Protein AF-A0A932VCQ4-F1 (afdb_monomer_lite)

pLDDT: mean 71.23, std 17.35, range [29.14, 96.94]

Secondary structure (DSSP, 8-state):
-HHHHHTTS----HHHHHHHHHHHHHHHTT-TT--TTSS--SS----EEEE-S-B-SB---HHHHHHHHHHHHHHHHHHH-S-TTTS-HHHHHHHHHHHHHHHHHHHHHHHHHHTTS-HHHHHHHHHHHHHHHHT-HHHHHHHHHHHHHHHTSHHHHHHHS-S-HHHHHHHHHHHHHSGGGGS-TTS-SSHHHHHHHHHHHHSPPHHHHHH-TTTSPBPEEE-TTS-EEE---B--EEEEEEE--HHHHTTTTSSSSS--SS-TT-GGGS-HHHHHGGGSTT-EEEEEEETTEEEEEEEEEEEE-GGG-EEEEEEEE-GGGGPBPSSSS--BHHHHHHHHHHHHS-GGG--EEEE----TTSHHHHHHHHHSTT-----EEEEGGG-EESSHHHHHHHHHS---HHHHHHHTTSS-TTTSTT--EEEEEPPPGGG--

Foldseek 3Di:
DVVVVVPVPFPDDPVLVVVVVVLVVVVVVVCVDLPQPPFAWPDDPKDKDWLPFWDAQWWFPLVVLVVVVVVLLVVLVVLLPPPLVPDDPVVLVVLLLVLLVVVQVVVVVLVVVLPPDDPVVSVVVVVVSLVVVLVDSSLLNSLSSLLSVVCPDPVNVVLSNDRGLRSVLVVLVCCLVPLLVSDDPVSDDPSSVSSSNSNSVSGQHSVNSVVPCVRIPWHWDQDPVRDTDTDHIGDGWMKIKDWDQLVVLLCQCSPPDQDLPADPVDSLLGQSLVSNQSNHHNKIKIFIDIPNHTQFIKIWAWKQAPPRQIEIEIDTGGLQQLDARPDPPPGTNVLVVLLSVLVSGDPSHNFYKYDDAPFPSCCNVVVSVCPGPLDDQAPFSDALQRMGGPDPVRLVSSVPPDQRPSSVVCVCHDDPGNNHHGRDTMGTRHGPPVSND

Sequence (437 aa):
MALRSYFRKSRLHRAGYLKILEQLSAVASQADGLGAALWALPSPVEFKIQNTSPSHGRGVLLDVWRVYRTEWLESLRARCKLEVEQRAFKDCEAHLSRVVAELNRKIRDFETGLERLNKKKRLELAGRFYAQLKQDAEITRAASFLLYRYLITEKSTYLFEADNADLIIEFFSHLAQHASEIIPAQLEGECPKFLAWRIKSLIPSTQQLLSDSVMLPRLYRRTSNGKSVLVGSTPSSDFETVSVRPLHGVWTGIVHQDCLAGEHRNLDNTSPRRWAIGGLAGALTLFLSRDGAYQGVIRLIPMQGPDDQRVVSIDACAPVLGTQVNVEKPKSLFEAWLVALVSNIPETLRRIVMSESTDGDLAQVKQVIWESPCYREGLDLGRSDQFRFSDPKTEQYLRTLPLTQAARFHSDSFVTDMTLHDSGKIRLLELPPHCVW

Structure (mmCIF, N/CA/C/O backbone):
data_AF-A0A932VCQ4-F1
#
_entry.id   AF-A0A932VCQ4-F1
#
loop_
_atom_site.group_PDB
_atom_site.id
_atom_site.type_symbol
_atom_site.label_atom_id
_atom_site.label_alt_id
_atom_site.label_comp_id
_atom_site.label_asym_id
_atom_site.label_entity_id
_atom_site.label_seq_id
_atom_site.pdbx_PDB_ins_code
_atom_site.Cartn_x
_atom_site.Cartn_y
_atom_site.Cartn_z
_atom_site.occupancy
_atom_site.B_iso_or_equiv
_atom_site.auth_seq_id
_atom_site.auth_comp_id
_atom_site.auth_asym_id
_atom_site.auth_atom_id
_atom_site.pdbx_PDB_model_num
ATOM 1 N N . MET A 1 1 ? -13.969 33.195 17.335 1.00 31.73 1 MET A N 1
ATOM 2 C CA . MET A 1 1 ? -14.424 33.424 15.940 1.00 31.73 1 MET A CA 1
ATOM 3 C C . MET A 1 1 ? -14.407 32.142 15.094 1.00 31.73 1 MET A C 1
ATOM 5 O O . MET A 1 1 ? -15.389 31.911 14.404 1.00 31.73 1 MET A O 1
ATOM 9 N N . ALA A 1 2 ? -13.395 31.267 15.220 1.00 29.14 2 ALA A N 1
ATOM 10 C CA . ALA A 1 2 ? -13.313 29.969 14.520 1.00 29.14 2 ALA A CA 1
ATOM 11 C C . ALA A 1 2 ? -14.504 29.009 14.765 1.00 29.14 2 ALA A C 1
ATOM 13 O O . ALA A 1 2 ? -14.942 28.317 13.856 1.00 29.14 2 ALA A O 1
ATOM 14 N N . LEU A 1 3 ? -15.108 29.045 15.957 1.00 31.38 3 LEU A N 1
ATOM 15 C CA . LEU A 1 3 ? -16.295 28.248 16.291 1.00 31.38 3 LEU A CA 1
ATOM 16 C C . LEU A 1 3 ? -17.525 28.587 15.418 1.00 31.38 3 LEU A C 1
ATOM 18 O O . LEU A 1 3 ? -18.280 27.696 15.054 1.00 31.38 3 LEU A O 1
ATOM 22 N N . ARG A 1 4 ? -17.709 29.850 14.992 1.00 31.05 4 ARG A N 1
ATOM 23 C CA . ARG A 1 4 ? -18.912 30.275 14.242 1.00 31.05 4 ARG A CA 1
ATOM 24 C C . ARG A 1 4 ? -19.019 29.692 12.827 1.00 31.05 4 ARG A C 1
ATOM 26 O O . ARG A 1 4 ? -20.142 29.510 12.364 1.00 31.05 4 ARG A O 1
ATOM 33 N N . SER A 1 5 ? -17.908 29.397 12.142 1.00 33.56 5 SER A N 1
ATOM 34 C CA . SER A 1 5 ? -17.964 28.792 10.798 1.00 33.56 5 SER A CA 1
ATOM 35 C C . SER A 1 5 ? -18.239 27.285 10.846 1.00 33.56 5 SER A C 1
ATOM 37 O O . SER A 1 5 ? -18.883 26.759 9.940 1.00 33.56 5 SER A O 1
ATOM 39 N N . TYR A 1 6 ? -17.853 26.618 11.939 1.00 34.12 6 TYR A N 1
ATOM 40 C CA . TYR A 1 6 ? -18.114 25.197 12.185 1.00 34.12 6 TYR A CA 1
ATOM 41 C C . TYR A 1 6 ? -19.624 24.899 12.344 1.00 34.12 6 TYR A C 1
ATOM 43 O O . TYR A 1 6 ? -20.118 23.865 11.900 1.00 34.12 6 TYR A O 1
ATOM 51 N N . PHE A 1 7 ? -20.396 25.851 12.886 1.00 41.66 7 PHE A N 1
ATOM 52 C CA . PHE A 1 7 ? -21.816 25.679 13.238 1.00 41.66 7 PHE A CA 1
ATOM 53 C C . PHE A 1 7 ? -22.828 25.775 12.091 1.00 41.66 7 PHE A C 1
ATOM 55 O O . PHE A 1 7 ? -23.985 25.416 12.283 1.00 41.66 7 PHE A O 1
ATOM 62 N N . ARG A 1 8 ? -22.448 26.226 10.889 1.00 40.09 8 ARG A N 1
ATOM 63 C CA . ARG A 1 8 ? -23.397 26.257 9.755 1.00 40.09 8 ARG A CA 1
ATOM 64 C C . ARG A 1 8 ? -23.719 24.866 9.191 1.00 40.09 8 ARG A C 1
ATOM 66 O O . ARG A 1 8 ? -24.660 24.749 8.415 1.00 40.09 8 ARG A O 1
ATOM 73 N N . LYS A 1 9 ? -22.946 23.834 9.554 1.00 36.78 9 LYS A N 1
ATOM 74 C CA . LYS A 1 9 ? -23.088 22.467 9.023 1.00 36.78 9 LYS A CA 1
ATOM 75 C C . LYS A 1 9 ? -23.611 21.438 10.036 1.00 36.78 9 LYS A C 1
ATOM 77 O O . LYS A 1 9 ? -24.055 20.377 9.605 1.00 36.78 9 LYS A O 1
ATOM 82 N N . SER A 1 10 ? -23.602 21.716 11.344 1.00 40.94 10 SER A N 1
ATOM 83 C CA . SER A 1 10 ? -24.106 20.771 12.351 1.00 40.94 10 SER A CA 1
ATOM 84 C C . SER A 1 10 ? -25.619 20.928 12.557 1.00 40.94 10 SER A C 1
ATOM 86 O O . SER A 1 10 ? -26.135 22.030 12.712 1.00 40.94 10 SER A O 1
ATOM 88 N N . ARG A 1 11 ? -26.361 19.811 12.567 1.00 46.09 11 ARG A N 1
ATOM 89 C CA . ARG A 1 11 ? -27.817 19.778 12.830 1.00 46.09 11 ARG A CA 1
ATOM 90 C C . ARG A 1 11 ? -28.164 19.863 14.326 1.00 46.09 11 ARG A C 1
ATOM 92 O O . ARG A 1 11 ? -29.255 19.458 14.717 1.00 46.09 11 ARG A O 1
ATOM 99 N N . LEU A 1 12 ? -27.257 20.348 15.180 1.00 47.59 12 LEU A N 1
ATOM 100 C CA . LEU A 1 12 ? -27.577 20.518 16.597 1.00 47.59 12 LEU A CA 1
ATOM 101 C C . LEU A 1 12 ? -28.542 21.690 16.770 1.00 47.59 12 LEU A C 1
ATOM 103 O O . LEU A 1 12 ? -28.234 22.828 16.414 1.00 47.59 12 LEU A O 1
ATOM 107 N N . HIS A 1 13 ? -29.703 21.421 17.364 1.00 56.12 13 HIS A N 1
ATOM 108 C CA . HIS A 1 13 ? -30.622 22.477 17.758 1.00 56.12 13 HIS A CA 1
ATOM 109 C C . HIS A 1 13 ? -29.989 23.309 18.884 1.00 56.12 13 HIS A C 1
ATOM 111 O O . HIS A 1 13 ? -29.479 22.762 19.865 1.00 56.12 13 HIS A O 1
ATOM 117 N N . ARG A 1 14 ? -30.053 24.642 18.766 1.00 54.25 14 ARG A N 1
ATOM 118 C CA . ARG A 1 14 ? -29.484 25.617 19.719 1.00 54.25 14 ARG A CA 1
ATOM 119 C C . ARG A 1 14 ? -29.802 25.292 21.186 1.00 54.25 14 ARG A C 1
ATOM 121 O O . ARG A 1 14 ? -28.954 25.501 22.044 1.00 54.25 14 ARG A O 1
ATOM 128 N N . ALA A 1 15 ? -30.998 24.769 21.459 1.00 56.00 15 ALA A N 1
ATOM 129 C CA . ALA A 1 15 ? -31.446 24.411 22.806 1.00 56.00 15 ALA A CA 1
ATOM 130 C C . ALA A 1 15 ? -30.577 23.328 23.467 1.00 56.00 15 ALA A C 1
ATOM 132 O O . ALA A 1 15 ? -30.164 23.482 24.611 1.00 56.00 15 ALA A O 1
ATOM 133 N N . GLY A 1 16 ? -30.237 22.265 22.740 1.00 58.34 16 GLY A N 1
ATOM 134 C CA . GLY A 1 16 ? -29.431 21.197 23.319 1.00 58.34 16 GLY A CA 1
ATOM 135 C C . GLY A 1 16 ? -27.958 21.579 23.481 1.00 58.34 16 GLY A C 1
ATOM 136 O O . GLY A 1 16 ? -27.319 21.151 24.433 1.00 58.34 16 GLY A O 1
ATOM 137 N N . TYR A 1 17 ? -27.440 22.478 22.638 1.00 58.69 17 TYR A N 1
ATOM 138 C CA . TYR A 1 17 ? -26.121 23.081 22.861 1.00 58.69 17 TYR A CA 1
ATOM 139 C C . TYR A 1 17 ? -26.076 23.915 24.149 1.00 58.69 17 TYR A C 1
ATOM 141 O O . TYR A 1 17 ? -25.137 23.790 24.930 1.00 58.69 17 TYR A O 1
ATOM 149 N N . LEU A 1 18 ? -27.101 24.739 24.392 1.00 60.84 18 LEU A N 1
ATOM 150 C CA . LEU A 1 18 ? -27.196 25.532 25.621 1.00 60.84 18 LEU A CA 1
ATOM 151 C C . LEU A 1 18 ? -27.271 24.645 26.867 1.00 60.84 18 LEU A C 1
ATOM 153 O O . LEU A 1 18 ? -26.624 24.963 27.856 1.00 60.84 18 LEU A O 1
ATOM 157 N N . LYS A 1 19 ? -27.963 23.504 26.788 1.00 62.19 19 LYS A N 1
ATOM 158 C CA . LYS A 1 19 ? -28.024 22.521 27.877 1.00 62.19 19 LYS A CA 1
ATOM 159 C C . LYS A 1 19 ? -26.662 21.883 28.179 1.00 62.19 19 LYS A C 1
ATOM 161 O O . LYS A 1 19 ? -26.305 21.741 29.343 1.00 62.19 19 LYS A O 1
ATOM 166 N N . ILE A 1 20 ? -25.871 21.553 27.153 1.00 56.38 20 ILE A N 1
ATOM 167 C CA . ILE A 1 20 ? -24.497 21.053 27.351 1.00 56.38 20 ILE A CA 1
ATOM 168 C C . ILE A 1 20 ? -23.613 22.148 27.962 1.00 56.38 20 ILE A C 1
ATOM 170 O O . ILE A 1 20 ? -22.842 21.875 28.877 1.00 56.38 20 ILE A O 1
ATOM 174 N N . LEU A 1 21 ? -23.729 23.397 27.494 1.00 57.94 21 LEU A N 1
ATOM 175 C CA . LEU A 1 21 ? -22.987 24.519 28.076 1.00 57.94 21 LEU A CA 1
ATOM 176 C C . LEU A 1 21 ? -23.367 24.787 29.533 1.00 57.94 21 LEU A C 1
ATOM 178 O O . LEU A 1 21 ? -22.489 25.086 30.332 1.00 57.94 21 LEU A O 1
ATOM 182 N N . GLU A 1 22 ? -24.646 24.685 29.880 1.00 63.66 22 GLU A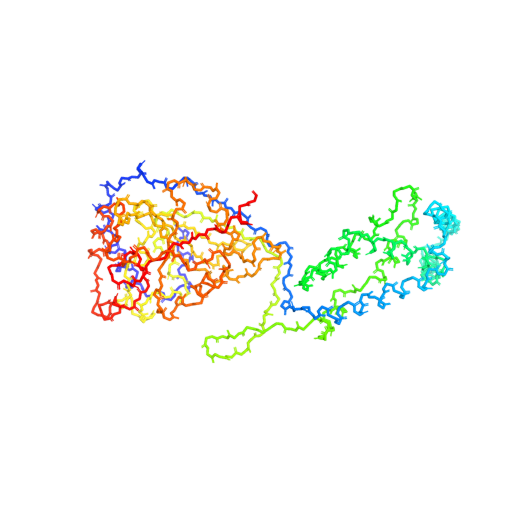 N 1
ATOM 183 C CA . GLU A 1 22 ? -25.134 24.828 31.252 1.00 63.66 22 GLU A CA 1
ATOM 184 C C . GLU A 1 22 ? -24.557 23.732 32.153 1.00 63.66 22 GLU A C 1
ATOM 186 O O . GLU A 1 22 ? -23.990 24.038 33.203 1.00 63.66 22 GLU A O 1
ATOM 191 N N . GLN A 1 23 ? -24.600 22.476 31.692 1.00 60.50 23 GLN A N 1
ATOM 192 C CA . GLN A 1 23 ? -23.957 21.356 32.374 1.00 60.50 23 GLN A CA 1
ATOM 193 C C . GLN A 1 23 ? -22.470 21.653 32.582 1.00 60.50 23 GLN A C 1
ATOM 195 O O . GLN A 1 23 ? -22.026 21.680 33.722 1.00 60.50 23 GLN A O 1
ATOM 200 N N . LEU A 1 24 ? -21.724 21.984 31.522 1.00 53.97 24 LEU A N 1
ATOM 201 C CA . LEU A 1 24 ? -20.287 22.282 31.576 1.00 53.97 24 LEU A CA 1
ATOM 202 C C . LEU A 1 24 ? -19.928 23.517 32.405 1.00 53.97 24 LEU A C 1
ATOM 204 O O . LEU A 1 24 ? -18.862 23.541 33.009 1.00 53.97 24 LEU A O 1
ATOM 208 N N . SER A 1 25 ? -20.782 24.536 32.457 1.00 54.09 25 SER A N 1
ATOM 209 C CA . SER A 1 25 ? -20.557 25.713 33.297 1.00 54.09 25 SER A CA 1
ATOM 210 C C . SER A 1 25 ? -20.655 25.356 34.778 1.00 54.09 25 SER A C 1
ATOM 212 O O . SER A 1 25 ? -19.856 25.855 35.567 1.00 54.09 25 SER A O 1
ATOM 214 N N . ALA A 1 26 ? -21.576 24.461 35.149 1.00 57.59 26 ALA A N 1
ATOM 215 C CA . ALA A 1 26 ? -21.621 23.892 36.494 1.00 57.59 26 ALA A CA 1
ATOM 216 C C . ALA A 1 26 ? -20.385 23.012 36.785 1.00 57.59 26 ALA A C 1
ATOM 218 O O . ALA A 1 26 ? -19.900 22.983 37.917 1.00 57.59 26 ALA A O 1
ATOM 219 N N . VAL A 1 27 ? -19.826 22.351 35.759 1.00 49.47 27 VAL A N 1
ATOM 220 C CA . VAL A 1 27 ? -18.575 21.568 35.857 1.00 49.47 27 VAL A CA 1
ATOM 221 C C . VAL A 1 27 ? -17.346 22.453 36.045 1.00 49.47 27 VAL A C 1
ATOM 223 O O . VAL A 1 27 ? -16.514 22.165 36.900 1.00 49.47 27 VAL A O 1
ATOM 226 N N . ALA A 1 28 ? -17.213 23.531 35.268 1.00 46.69 28 ALA A N 1
ATOM 227 C CA . ALA A 1 28 ? -16.050 24.415 35.308 1.00 46.69 28 ALA A CA 1
ATOM 228 C C . ALA A 1 28 ? -15.851 25.023 36.704 1.00 46.69 28 ALA A C 1
ATOM 230 O O . ALA A 1 28 ? -14.724 25.098 37.177 1.00 46.69 28 ALA A O 1
ATOM 231 N N . SER A 1 29 ? -16.942 25.343 37.408 1.00 51.47 29 SER A N 1
ATOM 232 C CA . SER A 1 29 ? -16.896 25.808 38.802 1.00 51.47 29 SER A CA 1
ATOM 233 C C . SER A 1 29 ? -16.475 24.747 39.831 1.00 51.47 29 SER A C 1
ATOM 235 O O . SER A 1 29 ? -16.164 25.099 40.963 1.00 51.47 29 SER A O 1
ATOM 237 N N . GLN A 1 30 ? -16.478 23.458 39.473 1.00 48.38 30 GLN A N 1
ATOM 238 C CA . GLN A 1 30 ? -16.078 22.339 40.345 1.00 48.38 30 GLN A CA 1
ATOM 239 C C . GLN A 1 30 ? -14.691 21.769 39.993 1.00 48.38 30 GLN A C 1
ATOM 241 O O . GLN A 1 30 ? -14.116 21.012 40.775 1.00 48.38 30 GLN A O 1
ATOM 246 N N . ALA A 1 31 ? -14.159 22.120 38.819 1.00 45.00 31 ALA A N 1
ATOM 247 C CA . ALA A 1 31 ? -12.921 21.586 38.256 1.00 45.00 31 ALA A CA 1
ATOM 248 C C . ALA A 1 31 ? -11.645 22.322 38.713 1.00 45.00 31 ALA A C 1
ATOM 250 O O . ALA A 1 31 ? -10.543 21.817 38.471 1.00 45.00 31 ALA A O 1
ATOM 251 N N . ASP A 1 32 ? -11.774 23.471 39.390 1.00 41.91 32 ASP A N 1
ATOM 252 C CA . ASP A 1 32 ? -10.664 24.192 40.027 1.00 41.91 32 ASP A CA 1
ATOM 253 C C . ASP A 1 32 ? -10.059 23.323 41.148 1.00 41.91 32 ASP A C 1
ATOM 255 O O . ASP A 1 32 ? -10.455 23.369 42.311 1.00 41.91 32 ASP A O 1
ATOM 259 N N . GLY A 1 33 ? -9.126 22.443 40.774 1.00 48.38 33 GLY A N 1
ATOM 260 C CA . GLY A 1 33 ? -8.462 21.500 41.680 1.00 48.38 33 GLY A CA 1
ATOM 261 C C . GLY A 1 33 ? -8.422 20.038 41.219 1.00 48.38 33 GLY A C 1
ATOM 262 O O . GLY A 1 33 ? -8.222 19.159 42.065 1.00 48.38 33 GLY A O 1
ATOM 263 N N . LEU A 1 34 ? -8.629 19.742 39.930 1.00 45.09 34 LEU A N 1
ATOM 264 C CA . LEU A 1 34 ? -8.311 18.431 39.345 1.00 45.09 34 LEU A CA 1
ATOM 265 C C . LEU A 1 34 ? -6.780 18.267 39.289 1.00 45.09 34 LEU A C 1
ATOM 267 O O . LEU A 1 34 ? -6.087 18.964 38.547 1.00 45.09 34 LEU A O 1
ATOM 271 N N . GLY A 1 35 ? -6.238 17.391 40.139 1.00 43.97 35 GLY A N 1
ATOM 272 C CA . GLY A 1 35 ? -4.802 17.193 40.340 1.00 43.97 35 GLY A CA 1
ATOM 273 C C . GLY A 1 35 ? -4.097 16.642 39.100 1.00 43.97 35 GLY A C 1
ATOM 274 O O . GLY A 1 35 ? -4.001 15.434 38.912 1.00 43.97 35 GLY A O 1
ATOM 275 N N . ALA A 1 36 ? -3.552 17.538 38.280 1.00 45.56 36 ALA A N 1
ATOM 276 C CA . ALA A 1 36 ? -2.890 17.221 37.014 1.00 45.56 36 ALA A CA 1
ATOM 277 C C . ALA A 1 36 ? -1.490 16.578 37.147 1.00 45.56 36 ALA A C 1
ATOM 279 O O . ALA A 1 36 ? -0.907 16.180 36.144 1.00 45.56 36 ALA A O 1
ATOM 280 N N . ALA A 1 37 ? -0.923 16.476 38.354 1.00 42.34 37 ALA A N 1
ATOM 281 C CA . ALA A 1 37 ? 0.513 16.220 38.515 1.00 42.34 37 ALA A CA 1
ATOM 282 C C . ALA A 1 37 ? 0.915 14.752 38.754 1.00 42.34 37 ALA A C 1
ATOM 284 O O . ALA A 1 37 ? 2.074 14.415 38.540 1.00 42.34 37 ALA A O 1
ATOM 285 N N . LEU A 1 38 ? 0.006 13.870 39.188 1.00 37.72 38 LEU A N 1
ATOM 286 C CA . LEU A 1 38 ? 0.389 12.513 39.628 1.00 37.72 38 LEU A CA 1
ATOM 287 C C . LEU A 1 38 ? 0.144 11.400 38.593 1.00 37.72 38 LEU A C 1
ATOM 289 O O . LEU A 1 38 ? 0.616 10.284 38.790 1.00 37.72 38 LEU A O 1
ATOM 293 N N . TRP A 1 39 ? -0.554 11.701 37.491 1.00 51.66 39 TRP A N 1
ATOM 294 C CA . TRP A 1 39 ? -1.046 10.692 36.537 1.00 51.66 39 TRP A CA 1
ATOM 295 C C . TRP A 1 39 ? -1.073 11.147 35.080 1.00 51.66 39 TRP A C 1
ATOM 297 O O . TRP A 1 39 ? -1.713 10.500 34.252 1.00 51.66 39 TRP A O 1
ATOM 307 N N . ALA A 1 40 ? -0.420 12.263 34.750 1.00 55.31 40 ALA A N 1
ATOM 308 C CA . ALA A 1 40 ? -0.321 12.676 33.362 1.00 55.31 40 ALA A CA 1
ATOM 309 C C . ALA A 1 40 ? 0.401 11.566 32.585 1.00 55.31 40 ALA A C 1
ATOM 311 O O . ALA A 1 40 ? 1.594 11.331 32.791 1.00 55.31 40 ALA A O 1
ATOM 312 N N . LEU A 1 41 ? -0.330 10.877 31.698 1.00 55.66 41 LEU A N 1
ATOM 313 C CA . LEU A 1 41 ? 0.299 10.194 30.573 1.00 55.66 41 LEU A CA 1
ATOM 314 C C . LEU A 1 41 ? 1.299 11.193 29.970 1.00 55.66 41 LEU A C 1
ATOM 316 O O . LEU A 1 41 ? 0.954 12.379 29.870 1.00 55.66 41 LEU A O 1
ATOM 320 N N . PRO A 1 42 ? 2.538 10.772 29.655 1.00 55.50 42 PRO A N 1
ATOM 321 C CA . PRO A 1 42 ? 3.519 11.684 29.092 1.00 55.50 42 PRO A CA 1
ATOM 322 C C . PRO A 1 42 ? 2.898 12.463 27.926 1.00 55.50 42 PRO A C 1
ATOM 324 O O . PRO A 1 42 ? 2.029 11.947 27.217 1.00 55.50 42 PRO A O 1
ATOM 327 N N . SER A 1 43 ? 3.319 13.729 27.808 1.00 52.69 43 SER A N 1
ATOM 328 C CA . SER A 1 43 ? 2.968 14.674 26.738 1.00 52.69 43 SER A CA 1
ATOM 329 C C . SER A 1 43 ? 2.750 13.946 25.407 1.00 52.69 43 SER A C 1
ATOM 331 O O . SER A 1 43 ? 3.489 13.005 25.113 1.00 52.69 43 SER A O 1
ATOM 333 N N . PRO A 1 44 ? 1.732 14.326 24.624 1.00 53.22 44 PRO A N 1
ATOM 334 C CA . PRO A 1 44 ? 1.089 13.415 23.702 1.00 53.22 44 PRO A CA 1
ATOM 335 C C . PRO A 1 44 ? 2.052 12.782 22.716 1.00 53.22 44 PRO A C 1
ATOM 337 O O . PRO A 1 44 ? 2.776 13.470 22.000 1.00 53.22 44 PRO A O 1
ATOM 340 N N . VAL A 1 45 ? 2.011 11.453 22.679 1.00 59.75 45 VAL A N 1
ATOM 341 C CA . VAL A 1 45 ? 2.674 10.657 21.656 1.00 59.75 45 VAL A CA 1
ATOM 342 C C . VAL A 1 45 ? 1.897 10.888 20.362 1.00 59.75 45 VAL A C 1
ATOM 344 O O . VAL A 1 45 ? 0.967 10.156 20.033 1.00 59.75 45 VAL A O 1
ATOM 347 N N . GLU A 1 46 ? 2.206 11.978 19.668 1.00 68.31 46 GLU A N 1
A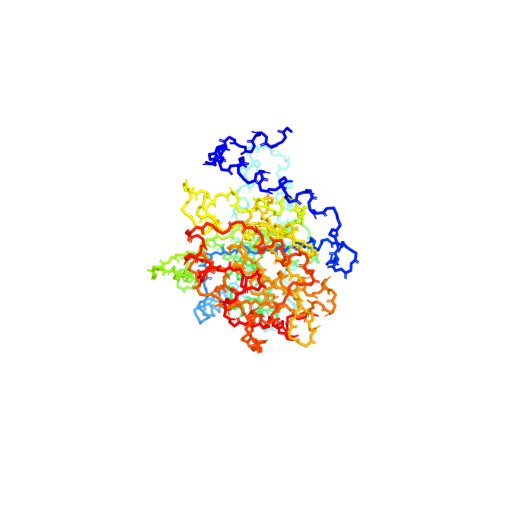TOM 348 C CA . GLU A 1 46 ? 1.813 12.139 18.277 1.00 68.31 46 GLU A CA 1
ATOM 349 C C . GLU A 1 46 ? 2.677 11.174 17.475 1.00 68.31 46 GLU A C 1
ATOM 351 O O . GLU A 1 46 ? 3.889 11.353 17.361 1.00 68.31 46 GLU A O 1
ATOM 356 N N . PHE A 1 47 ? 2.082 10.099 16.971 1.00 71.50 47 PHE A N 1
ATOM 357 C CA . PHE A 1 47 ? 2.776 9.192 16.070 1.00 71.50 47 PHE A CA 1
ATOM 358 C C . PHE A 1 47 ? 2.137 9.261 14.694 1.00 71.50 47 PHE A C 1
ATOM 360 O O . PHE A 1 47 ? 0.930 9.469 14.534 1.00 71.50 47 PHE A O 1
ATOM 367 N N . LYS A 1 48 ? 2.999 9.077 13.700 1.00 74.06 48 LYS A N 1
ATOM 368 C CA . LYS A 1 48 ? 2.645 9.025 12.295 1.00 74.06 48 LYS A CA 1
ATOM 369 C C . LYS A 1 48 ? 2.804 7.586 11.820 1.00 74.06 48 LYS A C 1
ATOM 371 O O . LYS A 1 48 ? 3.908 7.050 11.849 1.00 74.06 48 LYS A O 1
ATOM 376 N N . ILE A 1 49 ? 1.710 6.960 11.407 1.00 70.50 49 ILE A N 1
ATOM 377 C CA . ILE A 1 49 ? 1.713 5.635 10.789 1.00 70.50 49 ILE A CA 1
ATOM 378 C C . ILE A 1 49 ? 1.584 5.857 9.288 1.00 70.50 49 ILE A C 1
ATOM 380 O O . ILE A 1 49 ? 0.527 6.245 8.793 1.00 70.50 49 ILE A O 1
ATOM 384 N N . GLN A 1 50 ? 2.673 5.634 8.562 1.00 67.88 50 GLN A N 1
ATOM 385 C CA . GLN A 1 50 ? 2.645 5.690 7.106 1.00 67.88 50 GLN A CA 1
ATOM 386 C C . GLN A 1 50 ? 2.062 4.379 6.586 1.00 67.88 50 GLN A C 1
ATOM 388 O O . GLN A 1 50 ? 2.688 3.329 6.716 1.00 67.88 50 GLN A O 1
ATOM 393 N N . ASN A 1 51 ? 0.864 4.422 6.003 1.00 66.88 51 ASN A N 1
ATOM 394 C CA . ASN A 1 51 ? 0.398 3.317 5.177 1.00 66.88 51 ASN A CA 1
ATOM 395 C C . ASN A 1 51 ? 0.954 3.531 3.769 1.00 66.88 51 ASN A C 1
ATOM 397 O O . ASN A 1 51 ? 0.359 4.235 2.952 1.00 66.88 51 ASN A O 1
ATOM 401 N N . THR A 1 52 ? 2.143 2.989 3.524 1.00 58.97 52 THR A N 1
ATOM 402 C CA . THR A 1 52 ? 2.919 3.235 2.303 1.00 58.97 52 THR A CA 1
ATOM 403 C C . THR A 1 52 ? 2.338 2.544 1.077 1.00 58.97 52 THR A C 1
ATOM 405 O O . THR A 1 52 ? 2.513 3.041 -0.032 1.00 58.97 52 THR A O 1
ATOM 408 N N . SER A 1 53 ? 1.592 1.455 1.268 1.00 57.09 53 SER A N 1
ATOM 409 C CA . SER A 1 53 ? 1.160 0.600 0.165 1.00 57.09 53 SER A CA 1
ATOM 410 C C . SER A 1 53 ? -0.354 0.677 -0.008 1.00 57.09 53 SER A C 1
ATOM 412 O O . SER A 1 53 ? -1.093 0.321 0.917 1.00 57.09 53 SER A O 1
ATOM 414 N N . PRO A 1 54 ? -0.855 1.115 -1.174 1.00 64.81 54 PRO A N 1
ATOM 415 C CA . PRO A 1 54 ? -2.286 1.138 -1.427 1.00 64.81 54 PRO A CA 1
ATOM 416 C C . PRO A 1 54 ? -2.859 -0.276 -1.330 1.00 64.81 54 PRO A C 1
ATOM 418 O O . PRO A 1 54 ? -2.280 -1.217 -1.871 1.00 64.81 54 PRO A O 1
ATOM 421 N N . SER A 1 55 ? -4.017 -0.418 -0.682 1.00 69.06 55 SER A N 1
ATOM 422 C CA . SER A 1 55 ? -4.753 -1.673 -0.732 1.00 69.06 55 SER A CA 1
ATOM 423 C C . SER A 1 55 ? -5.689 -1.699 -1.923 1.00 69.06 55 SER A C 1
ATOM 425 O O . SER A 1 55 ? -6.487 -0.785 -2.107 1.00 69.06 55 SER A O 1
ATOM 427 N N . HIS A 1 56 ? -5.633 -2.749 -2.730 1.00 76.56 56 HIS A N 1
ATOM 428 C CA . HIS A 1 56 ? -6.505 -2.933 -3.888 1.00 76.56 56 HIS A CA 1
ATOM 429 C C . HIS A 1 56 ? -7.715 -3.819 -3.568 1.00 76.56 56 HIS A C 1
ATOM 431 O O . HIS A 1 56 ? -8.516 -4.103 -4.467 1.00 76.56 56 HIS A O 1
ATOM 437 N N . GLY A 1 57 ? -7.846 -4.272 -2.313 1.00 79.19 57 GLY A N 1
ATOM 438 C CA . GLY A 1 57 ? -8.895 -5.200 -1.891 1.00 79.19 57 GLY A CA 1
ATOM 439 C C . GLY A 1 57 ? -8.793 -6.547 -2.606 1.00 79.19 57 GLY A C 1
ATOM 440 O O . GLY A 1 57 ? -9.814 -7.124 -2.996 1.00 79.19 57 GLY A O 1
ATOM 441 N N . ARG A 1 58 ? -7.565 -7.015 -2.855 1.00 86.75 58 ARG A N 1
ATOM 442 C CA . ARG A 1 58 ? -7.280 -8.272 -3.555 1.00 86.75 58 ARG A CA 1
ATOM 443 C C . ARG A 1 58 ? -6.604 -9.275 -2.628 1.00 86.75 58 ARG A C 1
ATOM 445 O O . ARG A 1 58 ? -5.789 -8.896 -1.799 1.00 86.75 58 ARG A O 1
ATOM 452 N N . GLY A 1 59 ? -6.960 -10.545 -2.781 1.00 88.19 59 GLY A N 1
ATOM 453 C CA . GLY A 1 59 ? -6.209 -11.672 -2.234 1.00 88.19 59 GLY A CA 1
ATOM 454 C C . GLY A 1 59 ? -5.255 -12.230 -3.285 1.00 88.19 59 GLY A C 1
ATOM 455 O O . GLY A 1 59 ? -5.245 -11.754 -4.422 1.00 88.19 59 GLY A O 1
ATOM 456 N N . VAL A 1 60 ? -4.494 -13.259 -2.923 1.00 90.69 60 VAL A N 1
ATOM 457 C CA . VAL A 1 60 ? -3.632 -14.009 -3.846 1.00 90.69 60 VAL A CA 1
ATOM 458 C C . VAL A 1 60 ? -4.022 -15.476 -3.771 1.00 90.69 60 VAL A C 1
ATOM 460 O O . VAL A 1 60 ? -4.099 -16.044 -2.687 1.00 90.69 60 VAL A O 1
ATOM 463 N N . LEU A 1 61 ? -4.264 -16.117 -4.914 1.00 91.44 61 LEU A N 1
ATOM 464 C CA . LEU A 1 61 ? -4.290 -17.579 -4.964 1.00 91.44 61 LEU A CA 1
ATOM 465 C C . LEU A 1 61 ? -2.867 -18.073 -5.223 1.00 91.44 61 LEU A C 1
ATOM 467 O O . LEU A 1 61 ? -2.427 -18.094 -6.371 1.00 91.44 61 LEU A O 1
ATOM 471 N N . LEU A 1 62 ? -2.148 -18.447 -4.159 1.00 89.50 62 LEU A N 1
ATOM 472 C CA . LEU A 1 62 ? -0.711 -18.754 -4.216 1.00 89.50 62 LEU A CA 1
ATOM 473 C C . LEU A 1 62 ? -0.339 -19.791 -5.283 1.00 89.50 62 LEU A C 1
ATOM 475 O O . LEU A 1 62 ? 0.673 -19.621 -5.954 1.00 89.50 62 LEU A O 1
ATOM 479 N N . ASP A 1 63 ? -1.146 -20.830 -5.489 1.00 93.06 63 ASP A N 1
ATOM 480 C CA . ASP A 1 63 ? -0.846 -21.852 -6.499 1.00 93.06 63 ASP A CA 1
ATOM 481 C C . ASP A 1 63 ? -0.966 -21.306 -7.928 1.00 93.06 63 ASP A C 1
ATOM 483 O O . ASP A 1 63 ? -0.085 -21.535 -8.756 1.00 93.06 63 ASP A O 1
ATOM 487 N N . VAL A 1 64 ? -2.002 -20.506 -8.203 1.00 93.75 64 VAL A N 1
ATOM 488 C CA . VAL A 1 64 ? -2.181 -19.830 -9.501 1.00 93.75 64 VAL A CA 1
ATOM 489 C C . VAL A 1 64 ? -1.063 -18.814 -9.723 1.00 93.75 64 VAL A C 1
ATOM 491 O O . VAL A 1 64 ? -0.468 -18.758 -10.798 1.00 93.75 64 VAL A O 1
ATOM 494 N N . TRP A 1 65 ? -0.739 -18.044 -8.684 1.00 93.38 65 TRP A N 1
ATOM 495 C CA . TRP A 1 65 ? 0.343 -17.068 -8.697 1.00 93.38 65 TRP A CA 1
ATOM 496 C C . TRP A 1 65 ? 1.706 -17.716 -8.976 1.00 93.38 65 TRP A C 1
ATOM 498 O O . TRP A 1 65 ? 2.466 -17.222 -9.810 1.00 93.38 65 TRP A O 1
ATOM 508 N N . ARG A 1 66 ? 2.008 -18.854 -8.341 1.00 93.19 66 ARG A N 1
ATOM 509 C CA . ARG A 1 66 ? 3.242 -19.619 -8.579 1.00 93.19 66 ARG A CA 1
ATOM 510 C C . ARG A 1 66 ? 3.334 -20.119 -10.015 1.00 93.19 66 ARG A C 1
ATOM 512 O O . ARG A 1 66 ? 4.398 -19.990 -10.613 1.00 93.19 66 ARG A O 1
ATOM 519 N N . VAL A 1 67 ? 2.244 -20.649 -10.573 1.00 94.62 67 VAL A N 1
ATOM 520 C CA . VAL A 1 67 ? 2.206 -21.081 -11.981 1.00 94.62 67 VAL A CA 1
ATOM 521 C C . VAL A 1 67 ? 2.472 -19.894 -12.905 1.00 94.62 67 VAL A C 1
ATOM 523 O O . VAL A 1 67 ? 3.407 -19.953 -13.700 1.00 94.62 67 VAL A O 1
ATOM 526 N N . TYR A 1 68 ? 1.746 -18.785 -12.727 1.00 94.31 68 TYR A N 1
ATOM 527 C CA . TYR A 1 68 ? 1.947 -17.561 -13.508 1.00 94.31 68 TYR A CA 1
ATOM 528 C C . TYR A 1 68 ? 3.394 -17.054 -13.428 1.00 94.31 68 TYR A C 1
ATOM 530 O O . TYR A 1 68 ? 4.009 -16.748 -14.451 1.00 94.31 68 TYR A O 1
ATOM 538 N N . ARG A 1 69 ? 3.969 -16.991 -12.220 1.00 92.38 69 ARG A N 1
ATOM 539 C CA . ARG A 1 69 ? 5.362 -16.580 -11.997 1.00 92.38 69 ARG A CA 1
ATOM 540 C C . ARG A 1 69 ? 6.322 -17.479 -12.767 1.00 92.38 69 ARG A C 1
ATOM 542 O O . ARG A 1 69 ? 7.194 -16.961 -13.463 1.00 92.38 69 ARG A O 1
ATOM 549 N N . THR A 1 70 ? 6.189 -18.795 -12.625 1.00 94.00 70 THR A N 1
ATOM 550 C CA . THR A 1 70 ? 7.059 -19.767 -13.296 1.00 94.00 70 THR A CA 1
ATOM 551 C C . THR A 1 70 ? 6.964 -19.620 -14.809 1.00 94.00 70 THR A C 1
ATOM 553 O O . THR A 1 70 ? 7.990 -19.479 -15.468 1.00 94.00 70 THR A O 1
ATOM 556 N N . GLU A 1 71 ? 5.754 -19.558 -15.363 1.00 95.31 71 GLU A N 1
ATOM 557 C CA . GLU A 1 71 ? 5.540 -19.364 -16.800 1.00 95.31 71 GLU A CA 1
ATOM 558 C C . GLU A 1 71 ? 6.125 -18.037 -17.295 1.00 95.31 71 GLU A C 1
ATOM 560 O O . GLU A 1 71 ? 6.760 -17.981 -18.351 1.00 95.31 71 GLU A O 1
ATOM 565 N N . TRP A 1 72 ? 5.967 -16.960 -16.526 1.00 94.50 72 TRP A N 1
ATOM 566 C CA . TRP A 1 72 ? 6.518 -15.659 -16.881 1.00 94.50 72 TRP A CA 1
ATOM 567 C C . TRP A 1 72 ? 8.052 -15.651 -16.838 1.00 94.50 72 TRP A C 1
ATOM 569 O O . TRP A 1 72 ? 8.677 -15.177 -17.792 1.00 94.50 72 TRP A O 1
ATOM 579 N N . LEU A 1 73 ? 8.668 -16.222 -15.799 1.00 94.00 73 LEU A N 1
ATOM 580 C CA . LEU A 1 73 ? 10.123 -16.374 -15.697 1.00 94.00 73 LEU A CA 1
ATOM 581 C C . LEU A 1 73 ? 10.682 -17.237 -16.832 1.00 94.00 73 LEU A C 1
ATOM 583 O O . LEU A 1 73 ? 11.665 -16.841 -17.460 1.00 94.00 73 LEU A O 1
ATOM 587 N N . GLU A 1 74 ? 10.027 -18.350 -17.156 1.00 92.94 74 GLU A N 1
ATOM 588 C CA . GLU A 1 74 ? 10.387 -19.191 -18.301 1.00 92.94 74 GLU A CA 1
ATOM 589 C C . GLU A 1 74 ? 10.229 -18.435 -19.625 1.00 92.94 74 GLU A C 1
ATOM 591 O O . GLU A 1 74 ? 11.082 -18.533 -20.507 1.00 92.94 74 GLU A O 1
ATOM 596 N N . SER A 1 75 ? 9.213 -17.577 -19.758 1.00 94.50 75 SER A N 1
ATOM 597 C CA . SER A 1 75 ? 9.059 -16.725 -20.942 1.00 94.50 75 SER A CA 1
ATOM 598 C C . SER A 1 75 ? 10.200 -15.709 -21.090 1.00 94.50 75 SER A C 1
ATOM 600 O O . SER A 1 75 ? 10.670 -15.467 -22.207 1.00 94.50 75 SER A O 1
ATOM 602 N N . LEU A 1 76 ? 10.681 -15.124 -19.985 1.00 93.62 76 LEU A N 1
ATOM 603 C CA . LEU A 1 76 ? 11.832 -14.218 -19.986 1.00 93.62 76 LEU A CA 1
ATOM 604 C C . LEU A 1 76 ? 13.111 -14.986 -20.327 1.00 93.62 76 LEU A C 1
ATOM 606 O O . LEU A 1 76 ? 13.872 -14.553 -21.193 1.00 93.62 76 LEU A O 1
ATOM 610 N N . ARG A 1 77 ? 13.306 -16.155 -19.713 1.00 90.44 77 ARG A N 1
ATOM 611 C CA . ARG A 1 77 ? 14.436 -17.053 -19.964 1.00 90.44 77 ARG A CA 1
ATOM 612 C C . ARG A 1 77 ? 14.499 -17.500 -21.424 1.00 90.44 77 ARG A C 1
ATOM 614 O O . ARG A 1 77 ? 15.546 -17.359 -22.053 1.00 90.44 77 ARG A O 1
ATOM 621 N N . ALA A 1 78 ? 13.384 -17.947 -21.999 1.00 90.38 78 ALA A N 1
ATOM 622 C CA . ALA A 1 78 ? 13.294 -18.350 -23.402 1.00 90.38 78 ALA A CA 1
ATOM 623 C C . ALA A 1 78 ? 13.632 -17.195 -24.361 1.00 90.38 78 ALA A C 1
ATOM 625 O O . ALA A 1 78 ? 14.275 -17.399 -25.395 1.00 90.38 78 ALA A O 1
ATOM 626 N N . ARG A 1 79 ? 13.251 -15.957 -24.010 1.00 91.00 79 ARG A N 1
ATOM 627 C CA . ARG A 1 79 ? 13.591 -14.763 -24.799 1.00 91.00 79 ARG A CA 1
ATOM 628 C C . ARG A 1 79 ? 15.074 -14.447 -24.785 1.00 91.00 79 ARG A C 1
ATOM 630 O O . ARG A 1 79 ? 15.529 -13.893 -25.778 1.00 91.00 79 ARG A O 1
ATOM 637 N N . CYS A 1 80 ? 15.815 -14.793 -23.731 1.00 84.88 80 CYS A N 1
ATOM 638 C CA . CYS A 1 80 ? 17.244 -14.501 -23.624 1.00 84.88 80 CYS A CA 1
ATOM 639 C C . CYS A 1 80 ? 18.067 -15.171 -24.733 1.00 84.88 80 CYS A C 1
ATOM 641 O O . CYS A 1 80 ? 19.043 -14.570 -25.175 1.00 84.88 80 CYS A O 1
ATOM 643 N N . LYS A 1 81 ? 17.701 -16.386 -25.184 1.00 75.06 81 LYS A N 1
ATOM 644 C CA . LYS A 1 81 ? 18.439 -17.247 -26.150 1.00 75.06 81 LYS A CA 1
ATOM 645 C C . LYS A 1 81 ? 19.940 -17.463 -25.878 1.00 75.06 81 LYS A C 1
ATOM 647 O O . LYS A 1 81 ? 20.603 -18.175 -26.623 1.00 75.06 81 LYS A O 1
ATOM 652 N N . LEU A 1 82 ? 20.491 -16.831 -24.853 1.00 61.03 82 LEU A N 1
ATOM 653 C CA . LEU A 1 82 ? 21.787 -17.122 -24.280 1.00 61.03 82 LEU A CA 1
ATOM 654 C C . LEU A 1 82 ? 21.657 -18.462 -23.558 1.00 61.03 82 LEU A C 1
ATOM 656 O O . LEU A 1 82 ? 20.624 -18.740 -22.948 1.00 61.03 82 LEU A O 1
ATOM 660 N N . GLU A 1 83 ? 22.711 -19.266 -23.577 1.00 60.53 83 GLU A N 1
ATOM 661 C CA . GLU A 1 83 ? 22.886 -20.396 -22.661 1.00 60.53 83 GLU A CA 1
ATOM 662 C C . GLU A 1 83 ? 23.104 -19.844 -21.237 1.00 60.53 83 GLU A C 1
ATOM 664 O O . GLU A 1 83 ? 24.168 -19.995 -20.641 1.00 60.53 83 GLU A O 1
ATOM 669 N N . VAL A 1 84 ? 22.115 -19.108 -20.714 1.00 55.75 84 VAL A N 1
ATOM 670 C CA . VAL A 1 84 ? 22.155 -18.366 -19.443 1.00 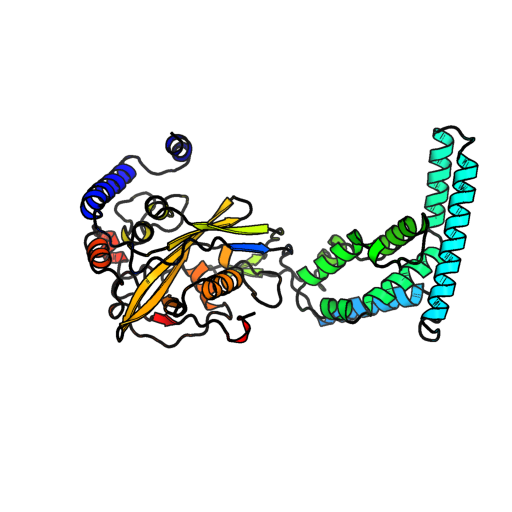55.75 84 VAL A CA 1
ATOM 671 C C . VAL A 1 84 ? 22.485 -19.294 -18.278 1.00 55.75 84 VAL A C 1
ATOM 673 O O . VAL A 1 84 ? 23.063 -18.860 -17.289 1.00 55.75 84 VAL A O 1
ATOM 676 N N . GLU A 1 85 ? 22.138 -20.569 -18.403 1.00 53.50 85 GLU A N 1
ATOM 677 C CA . GLU A 1 85 ? 22.392 -21.576 -17.377 1.00 53.50 85 GLU A CA 1
ATOM 678 C C . GLU A 1 85 ? 23.806 -22.149 -17.402 1.00 53.50 85 GLU A C 1
ATOM 680 O O . GLU A 1 85 ? 24.252 -22.680 -16.392 1.00 53.50 85 GLU A O 1
ATOM 685 N N . GLN A 1 86 ? 24.513 -22.055 -18.530 1.00 54.78 86 GLN A N 1
ATOM 686 C CA . GLN A 1 86 ? 25.826 -22.690 -18.695 1.00 54.78 86 GLN A CA 1
ATOM 687 C C . GLN A 1 86 ? 26.982 -21.690 -18.660 1.00 54.78 86 GLN A C 1
ATOM 689 O O . GLN A 1 86 ? 28.131 -22.084 -18.474 1.00 54.78 86 GLN A O 1
ATOM 694 N N . ARG A 1 87 ? 26.702 -20.394 -18.826 1.00 59.06 87 ARG A N 1
ATOM 695 C CA . ARG A 1 87 ? 27.728 -19.347 -18.825 1.00 59.06 87 ARG A CA 1
ATOM 696 C C . ARG A 1 87 ? 27.899 -18.734 -17.446 1.00 59.06 87 ARG A C 1
ATOM 698 O O . ARG A 1 87 ? 26.925 -18.382 -16.782 1.00 59.06 87 ARG A O 1
ATOM 705 N N . ALA A 1 88 ? 29.152 -18.542 -17.041 1.00 64.88 88 ALA A N 1
ATOM 706 C CA . ALA A 1 88 ? 29.454 -17.801 -15.828 1.00 64.88 88 ALA A CA 1
ATOM 707 C C . ALA A 1 88 ? 28.912 -16.366 -15.952 1.00 64.88 88 ALA A C 1
ATOM 709 O O . ALA A 1 88 ? 28.872 -15.787 -17.040 1.00 64.88 88 ALA A O 1
ATOM 710 N N . PHE A 1 89 ? 28.520 -15.762 -14.827 1.00 66.69 89 PHE A N 1
ATOM 711 C CA . PHE A 1 89 ? 27.986 -14.393 -14.782 1.00 66.69 89 PHE A CA 1
ATOM 712 C C . PHE A 1 89 ? 28.873 -13.385 -15.539 1.00 66.69 89 PHE A C 1
ATOM 714 O O . PHE A 1 89 ? 28.376 -12.550 -16.293 1.00 66.69 89 PHE A O 1
ATOM 721 N N . LYS A 1 90 ? 30.194 -13.559 -15.428 1.00 70.06 90 LYS A N 1
ATOM 722 C CA . LYS A 1 90 ? 31.222 -12.760 -16.101 1.00 70.06 90 LYS A CA 1
ATOM 723 C C . LYS A 1 90 ? 31.122 -12.784 -17.636 1.00 70.06 90 LYS A C 1
ATOM 725 O O . LYS A 1 90 ? 31.338 -11.764 -18.288 1.00 70.06 90 LYS A O 1
ATOM 730 N N . ASP A 1 91 ? 30.745 -13.917 -18.226 1.00 70.19 91 ASP A N 1
ATOM 731 C CA . ASP A 1 91 ? 30.588 -14.041 -19.682 1.00 70.19 91 ASP A CA 1
ATOM 732 C C . ASP A 1 91 ? 29.329 -13.316 -20.175 1.00 70.19 91 ASP A C 1
ATOM 734 O O . ASP A 1 91 ? 29.287 -12.784 -21.290 1.00 70.19 91 ASP A O 1
ATOM 738 N N . CYS A 1 92 ? 28.300 -13.255 -19.325 1.00 73.44 92 CYS A N 1
ATOM 739 C CA . CYS A 1 92 ? 27.081 -12.508 -19.603 1.00 73.44 92 CYS A CA 1
ATOM 740 C C . CYS A 1 92 ? 27.309 -10.995 -19.498 1.00 73.44 92 CYS A C 1
ATOM 742 O O . CYS A 1 92 ? 26.799 -10.253 -20.336 1.00 73.44 92 CYS A O 1
ATOM 744 N N . GLU A 1 93 ? 28.118 -10.532 -18.540 1.00 78.50 93 GLU A N 1
ATOM 745 C CA . GLU A 1 93 ? 28.532 -9.125 -18.455 1.00 78.50 93 GLU A CA 1
ATOM 746 C C . GLU A 1 93 ? 29.285 -8.681 -19.710 1.00 78.50 93 GLU A C 1
ATOM 748 O O . GLU A 1 93 ? 28.965 -7.642 -20.282 1.00 78.50 93 GLU A O 1
ATOM 753 N N . ALA A 1 94 ? 30.226 -9.490 -20.207 1.00 82.31 94 ALA A N 1
ATOM 754 C CA . ALA A 1 94 ? 30.955 -9.175 -21.435 1.00 82.31 94 ALA A CA 1
ATOM 755 C C . ALA A 1 94 ? 30.024 -9.062 -22.659 1.00 82.31 94 ALA A C 1
ATOM 757 O O . ALA A 1 94 ? 30.222 -8.206 -23.528 1.00 82.31 94 ALA A O 1
ATOM 758 N N . HIS A 1 95 ? 28.996 -9.912 -22.738 1.00 82.25 95 HIS A N 1
ATOM 759 C CA . HIS A 1 95 ? 27.979 -9.819 -23.784 1.00 82.25 95 HIS A CA 1
ATOM 760 C C . HIS A 1 95 ? 27.109 -8.562 -23.629 1.00 82.25 95 HIS A C 1
ATOM 762 O O . HIS A 1 95 ? 26.944 -7.826 -24.602 1.00 82.25 95 HIS A O 1
ATOM 768 N N . LEU A 1 96 ? 26.614 -8.271 -22.422 1.00 86.06 96 LEU A N 1
ATOM 769 C CA . LEU A 1 96 ? 25.833 -7.064 -22.137 1.00 86.06 96 LEU A CA 1
ATOM 770 C C . LEU A 1 96 ? 26.616 -5.790 -22.469 1.00 86.06 96 LEU A C 1
ATOM 772 O O . LEU A 1 96 ? 26.095 -4.926 -23.171 1.00 86.06 96 LEU A O 1
ATOM 776 N N . SER A 1 97 ? 27.880 -5.703 -22.053 1.00 87.44 97 SER A N 1
ATOM 777 C CA . SER A 1 97 ? 28.765 -4.579 -22.369 1.00 87.44 97 SER A CA 1
ATOM 778 C C . SER A 1 97 ? 28.927 -4.384 -23.876 1.00 87.44 97 SER A C 1
ATOM 780 O O . SER A 1 97 ? 28.916 -3.253 -24.359 1.00 87.44 97 SER A O 1
ATOM 782 N N . ARG A 1 98 ? 29.005 -5.474 -24.650 1.00 87.88 98 ARG A N 1
ATOM 783 C CA . ARG A 1 98 ? 29.070 -5.415 -26.118 1.00 87.88 98 ARG A CA 1
ATOM 784 C C . ARG A 1 98 ? 27.777 -4.879 -26.730 1.00 87.88 98 ARG A C 1
ATOM 786 O O . ARG A 1 98 ? 27.845 -3.997 -27.582 1.00 87.88 98 ARG A O 1
ATOM 793 N N . VAL A 1 99 ? 26.622 -5.379 -26.285 1.00 87.31 99 VAL A N 1
ATOM 794 C CA . VAL A 1 99 ? 25.303 -4.912 -26.751 1.00 87.31 99 VAL A CA 1
ATOM 795 C C . VAL A 1 99 ? 25.121 -3.428 -26.430 1.00 87.31 99 VAL A C 1
ATOM 797 O O . VAL A 1 99 ? 24.707 -2.650 -27.290 1.00 87.31 99 VAL A O 1
ATOM 800 N N . VAL A 1 100 ? 25.496 -3.010 -25.219 1.00 87.75 100 VAL A N 1
ATOM 801 C CA . VAL A 1 100 ? 25.436 -1.610 -24.780 1.00 87.75 100 VAL A CA 1
ATOM 802 C C . VAL A 1 100 ? 26.360 -0.723 -25.612 1.00 87.75 100 VAL A C 1
ATOM 804 O O . VAL A 1 100 ? 25.930 0.334 -26.073 1.00 87.75 100 VAL A O 1
ATOM 807 N N . ALA A 1 101 ? 27.601 -1.151 -25.852 1.00 88.81 101 ALA A N 1
ATOM 808 C CA . ALA A 1 101 ? 28.557 -0.410 -26.669 1.00 88.81 101 ALA A CA 1
ATOM 809 C C . ALA A 1 101 ? 28.078 -0.261 -28.122 1.00 88.81 101 ALA A C 1
ATOM 811 O O . ALA A 1 101 ? 28.157 0.832 -28.691 1.00 88.81 101 ALA A O 1
ATOM 812 N N . GLU A 1 102 ? 27.537 -1.329 -28.715 1.00 90.38 102 GLU A N 1
ATOM 813 C CA . GLU A 1 102 ? 26.982 -1.294 -30.068 1.00 90.38 102 GLU A CA 1
ATOM 814 C C . GLU A 1 102 ? 25.769 -0.360 -30.156 1.00 90.38 102 GLU A C 1
ATOM 816 O O . GLU A 1 102 ? 25.670 0.429 -31.099 1.00 90.38 102 GLU A O 1
ATOM 821 N N . LEU A 1 103 ? 24.876 -0.400 -29.166 1.00 88.31 103 LEU A N 1
ATOM 822 C CA . LEU A 1 103 ? 23.706 0.472 -29.113 1.00 88.31 103 LEU A CA 1
ATOM 823 C C . LEU A 1 103 ? 24.106 1.943 -28.935 1.00 88.31 103 LEU A C 1
ATOM 825 O O . LEU A 1 103 ? 23.627 2.797 -29.678 1.00 88.31 103 LEU A O 1
ATOM 829 N N . ASN A 1 104 ? 25.035 2.238 -28.022 1.00 89.12 104 ASN A N 1
ATOM 830 C CA . ASN A 1 104 ? 25.593 3.581 -27.843 1.00 89.12 104 ASN A CA 1
ATOM 831 C C . ASN A 1 104 ? 26.258 4.097 -29.128 1.00 89.12 104 ASN A C 1
ATOM 833 O O . ASN A 1 104 ? 26.164 5.283 -29.439 1.00 89.12 104 ASN A O 1
ATOM 837 N N . ARG A 1 105 ? 26.936 3.229 -29.892 1.00 91.31 105 ARG A N 1
ATOM 838 C CA . ARG A 1 105 ? 27.480 3.590 -31.209 1.00 91.31 105 ARG A CA 1
ATOM 839 C C . ARG A 1 105 ? 26.355 3.921 -32.194 1.00 91.31 105 ARG A C 1
ATOM 841 O O . ARG A 1 105 ? 26.355 5.017 -32.736 1.00 91.31 105 ARG A O 1
ATOM 848 N N . LYS A 1 106 ? 25.361 3.036 -32.354 1.00 91.12 106 LYS A N 1
ATOM 849 C CA . LYS A 1 106 ? 24.209 3.251 -33.256 1.00 91.12 106 LYS A CA 1
ATOM 850 C C . LYS A 1 106 ? 23.464 4.554 -32.949 1.00 91.12 106 LYS A C 1
ATOM 852 O O . LYS A 1 106 ? 23.106 5.271 -33.877 1.00 91.12 106 LYS A O 1
ATOM 857 N N . ILE A 1 107 ? 23.233 4.857 -31.669 1.00 90.19 107 ILE A N 1
ATOM 858 C CA . ILE A 1 107 ? 22.556 6.089 -31.235 1.00 90.19 107 ILE A CA 1
ATOM 859 C C . ILE A 1 107 ? 23.401 7.317 -31.584 1.00 90.19 107 ILE A C 1
ATOM 861 O O . ILE A 1 107 ? 22.884 8.232 -32.217 1.00 90.19 107 ILE A O 1
ATOM 865 N N . ARG A 1 108 ? 24.698 7.320 -31.251 1.00 90.56 108 ARG A N 1
ATOM 866 C CA . ARG A 1 108 ? 25.588 8.456 -31.547 1.00 90.56 108 ARG A CA 1
ATOM 867 C C . ARG A 1 108 ? 25.739 8.714 -33.043 1.00 90.56 108 ARG A C 1
ATOM 869 O O . ARG A 1 108 ? 25.633 9.861 -33.474 1.00 90.56 108 ARG A O 1
ATOM 876 N N . ASP A 1 109 ? 25.953 7.664 -33.834 1.00 92.12 109 ASP A N 1
ATOM 877 C CA . ASP A 1 109 ? 26.071 7.766 -35.293 1.00 92.12 109 ASP A CA 1
ATOM 878 C C . ASP A 1 109 ? 24.789 8.360 -35.900 1.00 92.12 109 ASP A C 1
ATOM 880 O O . ASP A 1 109 ? 24.838 9.247 -36.756 1.00 92.12 109 ASP A O 1
ATOM 884 N N . PHE A 1 110 ? 23.629 7.913 -35.408 1.00 92.81 110 PHE A N 1
ATOM 885 C CA . PHE A 1 110 ? 22.332 8.429 -35.822 1.00 92.81 110 PHE A CA 1
ATOM 886 C C . PHE A 1 110 ? 22.138 9.903 -35.434 1.00 92.81 110 PHE A C 1
ATOM 888 O O . PHE A 1 110 ? 21.775 10.714 -36.287 1.00 92.81 110 PHE A O 1
ATOM 895 N N . GLU A 1 111 ? 22.413 10.272 -34.181 1.00 91.12 111 GLU A N 1
ATOM 896 C CA . GLU A 1 111 ? 22.270 11.644 -33.679 1.00 91.12 111 GLU A CA 1
ATOM 897 C C . GLU A 1 111 ? 23.181 12.628 -34.420 1.00 91.12 111 GLU A C 1
ATOM 899 O O . GLU A 1 111 ? 22.721 13.697 -34.825 1.00 91.12 111 GLU A O 1
ATOM 904 N N . THR A 1 112 ? 24.419 12.222 -34.706 1.00 93.00 112 THR A N 1
ATOM 905 C CA . THR A 1 112 ? 25.381 13.007 -35.498 1.00 93.00 112 THR A CA 1
ATOM 906 C C . THR A 1 112 ? 24.853 13.241 -36.920 1.00 93.00 112 THR A C 1
ATOM 908 O O . THR A 1 112 ? 24.955 14.339 -37.471 1.00 93.00 112 THR A O 1
ATOM 911 N N . GLY A 1 113 ? 24.204 12.233 -37.516 1.00 91.25 113 GLY A N 1
ATOM 912 C CA . GLY A 1 113 ? 23.540 12.354 -38.817 1.00 91.25 113 GLY A CA 1
ATOM 913 C C . GLY A 1 113 ? 22.342 13.316 -38.828 1.00 91.25 113 GLY A C 1
ATOM 914 O O . GLY A 1 113 ? 22.000 13.863 -39.880 1.00 91.25 113 GLY A O 1
ATOM 915 N N . LEU A 1 114 ? 21.711 13.563 -37.675 1.00 92.94 114 LEU A N 1
ATOM 916 C CA . LEU A 1 114 ? 20.544 14.442 -37.561 1.00 92.94 114 LEU A CA 1
ATOM 917 C C . LEU A 1 114 ? 20.888 15.933 -37.466 1.00 92.94 114 LEU A C 1
ATOM 919 O O . LEU A 1 114 ? 20.024 16.758 -37.779 1.00 92.94 114 LEU A O 1
ATOM 923 N N . GLU A 1 115 ? 22.101 16.306 -37.051 1.00 92.00 115 GLU A N 1
ATOM 924 C CA . GLU A 1 115 ? 22.474 17.705 -36.770 1.00 92.00 115 GLU A CA 1
ATOM 925 C C . GLU A 1 115 ? 22.312 18.634 -37.980 1.00 92.00 115 GLU A C 1
ATOM 927 O O . GLU A 1 115 ? 21.978 19.808 -37.834 1.00 92.00 115 GLU A O 1
ATOM 932 N N . ARG A 1 116 ? 22.471 18.093 -39.192 1.00 91.06 116 ARG A N 1
ATOM 933 C CA . ARG A 1 116 ? 22.407 18.845 -40.456 1.00 91.06 116 ARG A CA 1
ATOM 934 C C . ARG A 1 116 ? 20.996 18.957 -41.042 1.00 91.06 116 ARG A C 1
ATOM 936 O O . ARG A 1 116 ? 20.817 19.522 -42.120 1.00 91.06 116 ARG A O 1
ATOM 943 N N . LEU A 1 117 ? 19.987 18.394 -40.375 1.00 94.06 117 LEU A N 1
ATOM 944 C CA . LEU A 1 117 ? 18.618 18.313 -40.882 1.00 94.06 117 LEU A CA 1
ATOM 945 C C . LEU A 1 117 ? 17.689 19.331 -40.211 1.00 94.06 117 LEU A C 1
ATOM 947 O O . LEU A 1 117 ? 17.829 19.676 -39.039 1.00 94.06 117 LEU A O 1
ATOM 951 N N . ASN A 1 118 ? 16.660 19.767 -40.942 1.00 96.00 118 ASN A N 1
ATOM 952 C CA . ASN A 1 118 ? 15.616 20.619 -40.372 1.00 96.00 118 ASN A CA 1
ATOM 953 C C . ASN A 1 118 ? 14.758 19.868 -39.330 1.00 96.00 118 ASN A C 1
ATOM 955 O O . ASN A 1 118 ? 14.649 18.639 -39.351 1.00 96.00 118 ASN A O 1
ATOM 959 N N . LYS A 1 119 ? 14.099 20.617 -38.432 1.00 94.81 119 LYS A N 1
ATOM 960 C CA . LYS A 1 119 ? 13.334 20.073 -37.291 1.00 94.81 119 LYS A CA 1
ATOM 961 C C . LYS A 1 119 ? 12.312 18.997 -37.687 1.00 94.81 119 LYS A C 1
ATOM 963 O O . LYS A 1 119 ? 12.208 17.982 -37.005 1.00 94.81 119 LYS A O 1
ATOM 968 N N . LYS A 1 120 ? 11.575 19.197 -38.787 1.00 95.81 120 LYS A N 1
ATOM 969 C CA . LYS A 1 120 ? 10.545 18.251 -39.252 1.00 95.81 120 LYS A CA 1
ATOM 970 C C . LYS A 1 120 ? 11.162 16.909 -39.655 1.00 95.81 120 LYS A C 1
ATOM 972 O O . LYS A 1 120 ? 10.728 15.873 -39.160 1.00 95.81 120 LYS A O 1
ATOM 977 N N . LYS A 1 121 ? 12.205 16.934 -40.494 1.00 94.62 121 LYS A N 1
ATOM 978 C CA . LYS A 1 121 ? 12.917 15.721 -40.932 1.00 94.62 121 LYS A CA 1
ATOM 979 C C . LYS A 1 121 ? 13.605 15.011 -39.766 1.00 94.62 121 LYS A C 1
ATOM 981 O O . LYS A 1 121 ? 13.580 13.786 -39.712 1.00 94.62 121 LYS A O 1
ATOM 986 N N . ARG A 1 122 ? 14.160 15.765 -38.806 1.00 94.12 122 ARG A N 1
ATOM 987 C CA . ARG A 1 122 ? 14.747 15.201 -37.579 1.00 94.12 122 ARG A CA 1
ATOM 988 C C . ARG A 1 122 ? 13.738 14.379 -36.785 1.00 94.12 122 ARG A C 1
ATOM 990 O O . ARG A 1 122 ? 14.041 13.247 -36.434 1.00 94.12 122 ARG A O 1
ATOM 997 N N . LEU A 1 123 ? 12.548 14.926 -36.527 1.00 92.56 123 LEU A N 1
ATOM 998 C CA . LEU A 1 123 ? 11.505 14.227 -35.769 1.00 92.56 123 LEU A CA 1
ATOM 999 C C . LEU A 1 123 ? 11.007 12.968 -36.491 1.00 92.56 123 LEU A C 1
ATOM 1001 O O . LEU A 1 123 ? 10.835 11.932 -35.855 1.00 92.56 123 LEU A O 1
ATOM 1005 N N . GLU A 1 124 ? 10.814 13.041 -37.809 1.00 95.12 124 GLU A N 1
ATOM 1006 C CA . GLU A 1 124 ? 10.379 11.895 -38.616 1.00 95.12 124 GLU A CA 1
ATOM 1007 C C . GLU A 1 124 ? 11.403 10.750 -38.583 1.00 95.12 124 GLU A C 1
ATOM 1009 O O . GLU A 1 124 ? 11.049 9.606 -38.285 1.00 95.12 124 GLU A O 1
ATOM 1014 N N . LEU A 1 125 ? 12.679 11.056 -38.847 1.00 94.94 125 LEU A N 1
ATOM 1015 C CA . LEU A 1 125 ? 13.746 10.055 -38.832 1.00 94.94 125 LEU A CA 1
ATOM 1016 C C . LEU A 1 125 ? 13.983 9.506 -37.425 1.00 94.94 125 LEU A C 1
ATOM 1018 O O . LEU A 1 125 ? 14.136 8.296 -37.279 1.00 94.94 125 LEU A O 1
ATOM 1022 N N . ALA A 1 126 ? 13.959 10.358 -36.394 1.00 91.50 126 ALA A N 1
ATOM 1023 C CA . ALA A 1 126 ? 14.088 9.923 -35.004 1.00 91.50 126 ALA A CA 1
ATOM 1024 C C . ALA A 1 126 ? 12.965 8.954 -34.626 1.00 91.50 126 ALA A C 1
ATOM 1026 O O . ALA A 1 126 ? 13.232 7.884 -34.083 1.00 91.50 126 ALA A O 1
ATOM 1027 N N . GLY A 1 127 ? 11.717 9.273 -34.983 1.00 91.12 127 GLY A N 1
ATOM 1028 C CA . GLY A 1 127 ? 10.576 8.390 -34.750 1.00 91.12 127 GLY A CA 1
ATOM 1029 C C . GLY A 1 127 ? 10.767 7.007 -35.376 1.00 91.12 127 GLY A C 1
ATOM 1030 O O . GLY A 1 127 ? 10.553 5.999 -34.703 1.00 91.12 127 GLY A O 1
ATOM 1031 N N . ARG A 1 128 ? 11.230 6.945 -36.634 1.00 94.94 128 ARG A N 1
ATOM 1032 C CA . ARG A 1 128 ? 11.512 5.672 -37.323 1.00 94.94 128 ARG A CA 1
ATOM 1033 C C . ARG A 1 128 ? 12.662 4.902 -36.681 1.00 94.94 128 ARG A C 1
ATOM 1035 O O . ARG A 1 128 ? 12.515 3.708 -36.439 1.00 94.94 128 ARG A O 1
ATOM 1042 N N . PHE A 1 129 ? 13.768 5.574 -36.377 1.00 94.19 129 PHE A N 1
ATOM 1043 C CA . PHE A 1 129 ? 14.939 4.954 -35.759 1.00 94.19 129 PHE A CA 1
ATOM 1044 C C . PHE A 1 129 ? 14.606 4.350 -34.392 1.00 94.19 129 PHE A C 1
ATOM 1046 O O . PHE A 1 129 ? 14.846 3.166 -34.161 1.00 94.19 129 PHE A O 1
ATOM 1053 N N . TYR A 1 130 ? 13.959 5.111 -33.503 1.00 90.06 130 TYR A N 1
ATOM 1054 C CA . TYR A 1 130 ? 13.565 4.575 -32.201 1.00 90.06 130 TYR A CA 1
ATOM 1055 C C . TYR A 1 130 ? 12.484 3.495 -32.326 1.00 90.06 130 TYR A C 1
ATOM 1057 O O . TYR A 1 130 ? 12.496 2.555 -31.539 1.00 90.06 130 TYR A O 1
ATOM 1065 N N . ALA A 1 131 ? 11.579 3.560 -33.309 1.00 90.25 131 ALA A N 1
ATOM 1066 C CA . ALA A 1 131 ? 10.637 2.468 -33.568 1.00 90.25 131 ALA A CA 1
ATOM 1067 C C . ALA A 1 131 ? 11.349 1.170 -33.995 1.00 90.25 131 ALA A C 1
ATOM 1069 O O . ALA A 1 131 ? 10.968 0.098 -33.527 1.00 90.25 131 ALA A O 1
ATOM 1070 N N . GLN A 1 132 ? 12.404 1.264 -34.811 1.00 92.62 132 GLN A N 1
ATOM 1071 C CA . GLN A 1 132 ? 13.243 0.119 -35.183 1.00 92.62 132 GLN A CA 1
ATOM 1072 C C . GLN A 1 132 ? 14.004 -0.436 -33.978 1.00 92.62 132 GLN A C 1
ATOM 1074 O O . GLN A 1 132 ? 13.963 -1.640 -33.740 1.00 92.62 132 GLN A O 1
ATOM 1079 N N . LEU A 1 133 ? 14.616 0.426 -33.158 1.00 89.00 133 LEU A N 1
ATOM 1080 C CA . LEU A 1 133 ? 15.287 -0.011 -31.929 1.00 89.00 133 LEU A CA 1
ATOM 1081 C C . LEU A 1 133 ? 14.329 -0.741 -30.976 1.00 89.00 133 LEU A C 1
ATOM 1083 O O . LEU A 1 133 ? 14.719 -1.705 -30.326 1.00 89.00 133 LEU A O 1
ATOM 1087 N N . LYS A 1 134 ? 13.050 -0.344 -30.908 1.00 87.56 134 LYS A N 1
ATOM 1088 C CA . LYS A 1 134 ? 12.052 -1.029 -30.060 1.00 87.56 134 LYS A CA 1
ATOM 1089 C C . LYS A 1 134 ? 11.795 -2.474 -30.495 1.00 87.56 134 LYS A C 1
ATOM 1091 O O . LYS A 1 134 ? 11.344 -3.278 -29.680 1.00 87.56 134 LYS A O 1
ATOM 1096 N N . GLN A 1 135 ? 12.062 -2.783 -31.762 1.00 90.56 135 GLN A N 1
ATOM 1097 C CA . GLN A 1 135 ? 11.907 -4.107 -32.362 1.00 90.56 135 GLN A CA 1
ATOM 1098 C C . GLN A 1 135 ? 13.225 -4.898 -32.395 1.00 90.56 135 GLN A C 1
ATOM 1100 O O . GLN A 1 135 ? 13.228 -6.050 -32.824 1.00 90.56 135 GLN A O 1
ATOM 1105 N N . ASP A 1 136 ? 14.335 -4.321 -31.924 1.00 91.12 136 ASP A N 1
ATOM 1106 C CA . ASP A 1 136 ? 15.637 -4.982 -31.926 1.00 91.12 136 ASP A CA 1
ATOM 1107 C C . ASP A 1 136 ? 15.637 -6.199 -30.975 1.00 91.12 136 ASP A C 1
ATOM 1109 O O . ASP A 1 136 ? 15.322 -6.126 -29.774 1.00 91.12 136 ASP A O 1
ATOM 1113 N N . ALA A 1 137 ? 15.971 -7.357 -31.544 1.00 90.88 137 ALA A N 1
ATOM 1114 C CA . ALA A 1 137 ? 15.973 -8.630 -30.842 1.00 90.88 137 ALA A CA 1
ATOM 1115 C C . ALA A 1 137 ? 17.122 -8.755 -29.831 1.00 90.88 137 ALA A C 1
ATOM 1117 O O . ALA A 1 137 ? 16.958 -9.473 -28.846 1.00 90.88 137 ALA A O 1
ATOM 1118 N N . GLU A 1 138 ? 18.268 -8.104 -30.053 1.00 88.81 138 GLU A N 1
ATOM 1119 C CA . GLU A 1 138 ? 19.398 -8.092 -29.109 1.00 88.81 138 GLU A CA 1
ATOM 1120 C C . GLU A 1 138 ? 19.060 -7.239 -27.881 1.00 88.81 138 GLU A C 1
ATOM 1122 O O . GLU A 1 138 ? 19.284 -7.665 -26.750 1.00 88.81 138 GLU A O 1
ATOM 1127 N N . ILE A 1 139 ? 18.411 -6.084 -28.069 1.00 89.19 139 ILE A N 1
ATOM 1128 C CA . ILE A 1 139 ? 17.962 -5.241 -26.944 1.00 89.19 139 ILE A CA 1
ATOM 1129 C C . ILE A 1 139 ? 16.912 -5.977 -26.111 1.00 89.19 139 ILE A C 1
ATOM 1131 O O . ILE A 1 139 ? 16.962 -5.980 -24.882 1.00 89.19 139 ILE A O 1
ATOM 1135 N N . THR A 1 140 ? 15.955 -6.626 -26.776 1.00 91.38 140 THR A N 1
ATOM 1136 C CA . THR A 1 140 ? 14.926 -7.421 -26.092 1.00 91.38 140 THR A CA 1
ATOM 1137 C C . THR A 1 140 ? 15.546 -8.571 -25.299 1.00 91.38 140 THR A C 1
ATOM 1139 O O . THR A 1 140 ? 15.115 -8.832 -24.175 1.00 91.38 140 THR A O 1
ATOM 1142 N N . ARG A 1 141 ? 16.578 -9.221 -25.849 1.00 90.44 141 ARG A N 1
ATOM 1143 C CA . ARG A 1 141 ? 17.359 -10.264 -25.174 1.00 90.44 141 ARG A CA 1
ATOM 1144 C C . ARG A 1 141 ? 18.085 -9.737 -23.943 1.00 90.44 141 ARG A C 1
ATOM 1146 O O . ARG A 1 141 ? 17.890 -10.283 -22.861 1.00 90.44 141 ARG A O 1
ATOM 1153 N N . ALA A 1 142 ? 18.841 -8.649 -24.083 1.00 90.00 142 ALA A N 1
ATOM 1154 C CA . ALA A 1 142 ? 19.566 -8.021 -22.981 1.00 90.00 142 ALA A CA 1
ATOM 1155 C C . ALA A 1 142 ? 18.626 -7.568 -21.850 1.00 90.00 142 ALA A C 1
ATOM 1157 O O . ALA A 1 142 ? 18.879 -7.857 -20.682 1.00 90.00 142 ALA A O 1
ATOM 1158 N N . ALA A 1 143 ? 17.505 -6.924 -22.188 1.00 92.94 143 ALA A N 1
ATOM 1159 C CA . ALA A 1 143 ? 16.500 -6.499 -21.214 1.00 92.94 143 ALA A CA 1
ATOM 1160 C C . ALA A 1 143 ? 15.829 -7.686 -20.502 1.00 92.94 143 ALA A C 1
ATOM 1162 O O . ALA A 1 143 ? 15.664 -7.651 -19.284 1.00 92.94 143 ALA A O 1
ATOM 1163 N N . SER A 1 144 ? 15.475 -8.747 -21.241 1.00 93.31 144 SER A N 1
ATOM 1164 C CA . SER A 1 144 ? 14.887 -9.963 -20.654 1.00 93.31 144 SER A CA 1
ATOM 1165 C C . SER A 1 144 ? 15.871 -10.652 -19.711 1.00 93.31 144 SER A C 1
ATOM 1167 O O . SER A 1 144 ? 15.470 -11.088 -18.637 1.00 93.31 144 SER A O 1
ATOM 1169 N N . PHE A 1 145 ? 17.157 -10.686 -20.070 1.00 90.81 145 PHE A N 1
ATOM 1170 C CA . PHE A 1 145 ? 18.217 -11.252 -19.239 1.00 90.81 145 PHE A CA 1
ATOM 1171 C C . PHE A 1 145 ? 18.394 -10.481 -17.929 1.00 90.81 145 PHE A C 1
ATOM 1173 O O . PHE A 1 145 ? 18.374 -11.088 -16.859 1.00 90.81 145 PHE A O 1
ATOM 1180 N N . LEU A 1 146 ? 18.533 -9.154 -18.003 1.00 91.62 146 LEU A N 1
ATOM 1181 C CA . LEU A 1 146 ? 18.689 -8.297 -16.826 1.00 91.62 146 LEU A CA 1
ATOM 1182 C C . LEU A 1 146 ? 17.496 -8.434 -15.872 1.00 91.62 146 LEU A C 1
ATOM 1184 O O . LEU A 1 146 ? 17.682 -8.646 -14.674 1.00 91.62 146 LEU A O 1
ATOM 1188 N N . LEU A 1 147 ? 16.276 -8.392 -16.416 1.00 94.69 147 LEU A N 1
ATOM 1189 C CA . LEU A 1 147 ? 15.058 -8.567 -15.632 1.00 94.69 147 LEU A CA 1
ATOM 1190 C C . LEU A 1 147 ? 14.981 -9.969 -15.013 1.00 94.69 147 LEU A C 1
ATOM 1192 O O . LEU A 1 147 ? 14.784 -10.085 -13.810 1.00 94.69 147 LEU A O 1
ATOM 1196 N N . TYR A 1 148 ? 15.200 -11.032 -15.793 1.00 93.00 148 TYR A N 1
ATOM 1197 C CA . TYR A 1 148 ? 15.205 -12.409 -15.287 1.00 93.00 148 TYR A CA 1
ATOM 1198 C C . TYR A 1 148 ? 16.186 -12.580 -14.121 1.00 93.00 148 TYR A C 1
ATOM 1200 O O . TYR A 1 148 ? 15.812 -13.091 -13.068 1.00 93.00 148 TYR A O 1
ATOM 1208 N N . ARG A 1 149 ? 17.423 -12.086 -14.271 1.00 88.81 149 ARG A N 1
ATOM 1209 C CA . ARG A 1 149 ? 18.457 -12.148 -13.226 1.00 88.81 149 ARG A CA 1
ATOM 1210 C C . ARG A 1 149 ? 18.052 -11.414 -11.954 1.00 88.81 149 ARG A C 1
ATOM 1212 O O . ARG A 1 149 ? 18.313 -11.926 -10.870 1.00 88.81 149 ARG A O 1
ATOM 1219 N N . TYR A 1 150 ? 17.417 -10.252 -12.078 1.00 91.88 150 TYR A N 1
ATOM 1220 C CA . TYR A 1 150 ? 16.900 -9.515 -10.928 1.00 91.88 150 TYR A CA 1
ATOM 1221 C C . TYR A 1 150 ? 15.817 -10.314 -10.192 1.00 91.88 150 TYR A C 1
ATOM 1223 O O . TYR A 1 150 ? 15.848 -10.426 -8.968 1.00 91.88 150 TYR A O 1
ATOM 1231 N N . LEU A 1 151 ? 14.894 -10.929 -10.932 1.00 92.81 151 LEU A N 1
ATOM 1232 C CA . LEU A 1 151 ? 13.730 -11.614 -10.367 1.00 92.81 151 LEU A CA 1
ATOM 1233 C C . LEU A 1 151 ? 14.054 -12.952 -9.688 1.00 92.81 151 LEU A C 1
ATOM 1235 O O . LEU A 1 151 ? 13.290 -13.390 -8.833 1.00 92.81 151 LEU A O 1
ATOM 1239 N N . ILE A 1 152 ? 15.175 -13.591 -10.035 1.00 90.75 152 ILE A N 1
ATOM 1240 C CA . ILE A 1 152 ? 15.648 -14.818 -9.366 1.00 90.75 152 ILE A CA 1
ATOM 1241 C C . ILE A 1 152 ? 16.535 -14.539 -8.143 1.00 90.75 152 ILE A C 1
ATOM 1243 O O . ILE A 1 152 ? 17.094 -15.467 -7.564 1.00 90.75 152 ILE A O 1
ATOM 1247 N N . THR A 1 153 ? 16.709 -13.274 -7.752 1.00 87.94 153 THR A N 1
ATOM 1248 C CA . THR A 1 153 ? 17.385 -12.944 -6.491 1.00 87.94 153 THR A CA 1
ATOM 1249 C C . THR A 1 153 ? 16.552 -13.401 -5.295 1.00 87.94 153 THR A C 1
ATOM 1251 O O . THR A 1 153 ? 15.322 -13.467 -5.366 1.00 87.94 153 THR A O 1
ATOM 1254 N N . GLU A 1 154 ? 17.215 -13.665 -4.170 1.00 83.81 154 GLU A N 1
ATOM 1255 C CA . GLU A 1 154 ? 16.553 -14.006 -2.905 1.00 83.81 154 GLU A CA 1
ATOM 1256 C C . GLU A 1 154 ? 15.558 -12.912 -2.485 1.00 83.81 154 GLU A C 1
ATOM 1258 O O . GLU A 1 154 ? 14.402 -13.201 -2.192 1.00 83.81 154 GLU A O 1
ATOM 1263 N N . LYS A 1 155 ? 15.964 -11.638 -2.602 1.00 82.06 155 LYS A N 1
ATOM 1264 C CA . LYS A 1 155 ? 15.113 -10.474 -2.311 1.00 82.06 155 LYS A CA 1
ATOM 1265 C C . LYS A 1 155 ? 13.814 -10.462 -3.127 1.00 82.06 155 LYS A C 1
ATOM 1267 O O . LYS A 1 155 ? 12.753 -10.198 -2.573 1.00 82.06 155 LYS A O 1
ATOM 1272 N N . SER A 1 156 ? 13.884 -10.726 -4.433 1.00 86.94 156 SER A N 1
ATOM 1273 C CA . SER A 1 156 ? 12.681 -10.761 -5.281 1.00 86.94 156 SER A CA 1
ATOM 1274 C C . SER A 1 156 ? 11.837 -12.006 -5.014 1.00 86.94 156 SER A C 1
ATOM 1276 O O . SER A 1 156 ? 10.612 -11.930 -5.004 1.00 86.94 156 SER A O 1
ATOM 1278 N N . THR A 1 157 ? 12.485 -13.142 -4.751 1.00 85.19 157 THR A N 1
ATOM 1279 C CA . THR A 1 157 ? 11.808 -14.405 -4.427 1.00 85.19 157 THR A CA 1
ATOM 1280 C C . THR A 1 157 ? 10.987 -14.290 -3.148 1.00 85.19 157 THR A C 1
ATOM 1282 O O . THR A 1 157 ? 9.829 -14.696 -3.156 1.00 85.19 157 THR A O 1
ATOM 1285 N N . TYR A 1 158 ? 11.526 -13.640 -2.114 1.00 80.25 158 TYR A N 1
ATOM 1286 C CA . TYR A 1 158 ? 10.798 -13.344 -0.879 1.00 80.25 158 TYR A CA 1
ATOM 1287 C C . TYR A 1 158 ? 9.489 -12.582 -1.140 1.00 80.25 158 TYR A C 1
ATOM 1289 O O . TYR A 1 158 ? 8.427 -12.977 -0.670 1.00 80.25 158 TYR A O 1
ATOM 1297 N N . LEU A 1 159 ? 9.539 -11.526 -1.961 1.00 79.12 159 LEU A N 1
ATOM 1298 C CA . LEU A 1 159 ? 8.354 -10.728 -2.302 1.00 79.12 159 LEU A CA 1
ATOM 1299 C C . LEU A 1 159 ? 7.344 -11.496 -3.164 1.00 79.12 159 LEU A C 1
ATOM 1301 O O . LEU A 1 159 ? 6.147 -11.238 -3.085 1.00 79.12 159 LEU A O 1
ATOM 1305 N N . PHE A 1 160 ? 7.803 -12.454 -3.970 1.00 80.31 160 PHE A N 1
ATOM 1306 C CA . PHE A 1 160 ? 6.923 -13.335 -4.736 1.00 80.31 160 PHE A CA 1
ATOM 1307 C C . PHE A 1 160 ? 6.246 -14.413 -3.901 1.00 80.31 160 PHE A C 1
ATOM 1309 O O . PHE A 1 160 ? 5.227 -14.950 -4.327 1.00 80.31 160 PHE A O 1
ATOM 1316 N N . GLU A 1 161 ? 6.816 -14.763 -2.759 1.00 82.38 161 GLU A N 1
ATOM 1317 C CA . GLU A 1 161 ? 6.246 -15.745 -1.840 1.00 82.38 161 GLU A CA 1
ATOM 1318 C C . GLU A 1 161 ? 5.358 -15.091 -0.780 1.00 82.38 161 GLU A C 1
ATOM 1320 O O . GLU A 1 161 ? 4.722 -15.792 0.006 1.00 82.38 161 GLU A O 1
ATOM 1325 N N . ALA A 1 162 ? 5.248 -13.759 -0.809 1.00 76.06 162 ALA A N 1
ATOM 1326 C CA . ALA A 1 162 ? 4.305 -13.024 0.008 1.00 76.06 162 ALA A CA 1
ATOM 1327 C C . ALA A 1 162 ? 2.861 -13.410 -0.353 1.00 76.06 162 ALA A C 1
ATOM 1329 O O . ALA A 1 162 ? 2.419 -13.262 -1.493 1.00 76.06 162 ALA A O 1
ATOM 1330 N N . ASP A 1 163 ? 2.091 -13.828 0.651 1.00 80.69 163 ASP A N 1
ATOM 1331 C CA . ASP A 1 163 ? 0.642 -14.046 0.553 1.00 80.69 163 ASP A CA 1
ATOM 1332 C C . ASP A 1 163 ? -0.130 -12.716 0.638 1.00 80.69 163 ASP A C 1
ATOM 1334 O O . ASP A 1 163 ? -1.050 -12.534 1.434 1.00 80.69 163 ASP A O 1
ATOM 1338 N N . ASN A 1 164 ? 0.316 -11.718 -0.131 1.00 83.06 164 ASN A N 1
ATOM 1339 C CA . ASN A 1 164 ? -0.267 -10.381 -0.137 1.00 83.06 164 ASN A CA 1
ATOM 1340 C C . ASN A 1 164 ? -0.230 -9.777 -1.549 1.00 83.06 164 ASN A C 1
ATOM 1342 O O . ASN A 1 164 ? 0.831 -9.480 -2.102 1.00 83.06 164 ASN A O 1
ATOM 1346 N N . ALA A 1 165 ? -1.418 -9.556 -2.115 1.00 88.12 165 ALA A N 1
ATOM 1347 C CA . ALA A 1 165 ? -1.587 -9.054 -3.474 1.00 88.12 165 ALA A CA 1
ATOM 1348 C C . ALA A 1 165 ? -1.048 -7.636 -3.636 1.00 88.12 165 ALA A C 1
ATOM 1350 O O . ALA A 1 165 ? -0.516 -7.297 -4.691 1.00 88.12 165 ALA A O 1
ATOM 1351 N N . ASP A 1 166 ? -1.182 -6.814 -2.599 1.00 82.94 166 ASP A N 1
ATOM 1352 C CA . ASP A 1 166 ? -0.768 -5.419 -2.626 1.00 82.94 166 ASP A CA 1
ATOM 1353 C C . ASP A 1 166 ? 0.754 -5.306 -2.653 1.00 82.94 166 ASP A C 1
ATOM 1355 O O . ASP A 1 166 ? 1.276 -4.541 -3.459 1.00 82.94 166 ASP A O 1
ATOM 1359 N N . LEU A 1 167 ? 1.467 -6.142 -1.887 1.00 83.06 167 LEU A N 1
ATOM 1360 C CA . LEU A 1 167 ? 2.932 -6.220 -1.950 1.00 83.06 167 LEU A CA 1
ATOM 1361 C C . LEU A 1 167 ? 3.423 -6.673 -3.330 1.00 83.06 167 LEU A C 1
ATOM 1363 O O . LEU A 1 167 ? 4.374 -6.103 -3.862 1.00 83.06 167 LEU A O 1
ATOM 1367 N N . ILE A 1 168 ? 2.755 -7.654 -3.946 1.00 89.06 168 ILE A N 1
ATOM 1368 C CA . ILE A 1 168 ? 3.078 -8.105 -5.308 1.00 89.06 168 ILE A CA 1
ATOM 1369 C C . ILE A 1 168 ? 2.857 -6.965 -6.313 1.00 89.06 168 ILE A C 1
ATOM 1371 O O . ILE A 1 168 ? 3.729 -6.672 -7.135 1.00 89.06 168 ILE A O 1
ATOM 1375 N N . ILE A 1 169 ? 1.702 -6.295 -6.255 1.00 90.44 169 ILE A N 1
ATOM 1376 C CA . ILE A 1 169 ? 1.365 -5.180 -7.150 1.00 90.44 169 ILE A CA 1
ATOM 1377 C C . ILE A 1 169 ? 2.341 -4.012 -6.966 1.00 90.44 169 ILE A C 1
ATOM 1379 O O . ILE A 1 169 ? 2.800 -3.434 -7.957 1.00 90.44 169 ILE A O 1
ATOM 1383 N N . GLU A 1 170 ? 2.659 -3.659 -5.724 1.00 85.12 170 GLU A N 1
ATOM 1384 C CA . GLU A 1 170 ? 3.595 -2.590 -5.395 1.00 85.12 170 GLU A CA 1
ATOM 1385 C C . GLU A 1 170 ? 5.001 -2.927 -5.878 1.00 85.12 170 GLU A C 1
ATOM 1387 O O . GLU A 1 170 ? 5.629 -2.084 -6.515 1.00 85.12 170 GLU A O 1
ATOM 1392 N N . PHE A 1 171 ? 5.456 -4.166 -5.681 1.00 89.19 171 PHE A N 1
ATOM 1393 C CA . PHE A 1 171 ? 6.733 -4.635 -6.202 1.00 89.19 171 PHE A CA 1
ATOM 1394 C C . PHE A 1 171 ? 6.832 -4.402 -7.713 1.00 89.19 171 PHE A C 1
ATOM 1396 O O . PHE A 1 171 ? 7.797 -3.795 -8.176 1.00 89.19 171 PHE A O 1
ATOM 1403 N N . PHE A 1 172 ? 5.822 -4.801 -8.492 1.00 93.00 172 PHE A N 1
ATOM 1404 C CA . PHE A 1 172 ? 5.835 -4.578 -9.941 1.00 93.00 172 PHE A CA 1
ATOM 1405 C C . PHE A 1 172 ? 5.728 -3.108 -10.331 1.00 93.00 172 PHE A C 1
ATOM 1407 O O . PHE A 1 172 ? 6.397 -2.676 -11.272 1.00 93.00 172 PHE A O 1
ATOM 1414 N N . SER A 1 173 ? 4.915 -2.331 -9.615 1.00 90.12 173 SER A N 1
ATOM 1415 C CA . SER A 1 173 ? 4.807 -0.887 -9.828 1.00 90.12 173 SER A CA 1
ATOM 1416 C C . SER A 1 173 ? 6.155 -0.201 -9.596 1.00 90.12 173 SER A C 1
ATOM 1418 O O . SER A 1 173 ? 6.632 0.526 -10.471 1.00 90.12 173 SER A O 1
ATOM 1420 N N . HIS A 1 174 ? 6.809 -0.494 -8.470 1.00 88.12 174 HIS A N 1
ATOM 1421 C CA . HIS A 1 174 ? 8.133 0.012 -8.133 1.00 88.12 174 HIS A CA 1
ATOM 1422 C C . HIS A 1 174 ? 9.159 -0.429 -9.178 1.00 88.12 174 HIS A C 1
ATOM 1424 O O . HIS A 1 174 ? 9.860 0.402 -9.748 1.00 88.12 174 HIS A O 1
ATOM 1430 N N . LEU A 1 175 ? 9.202 -1.718 -9.521 1.00 92.44 175 LEU A N 1
ATOM 1431 C CA . LEU A 1 175 ? 10.126 -2.251 -10.521 1.00 92.44 175 LEU A CA 1
ATOM 1432 C C . LEU A 1 175 ? 9.963 -1.568 -11.890 1.00 92.44 175 LEU A C 1
ATOM 1434 O O . LEU A 1 175 ? 10.947 -1.289 -12.572 1.00 92.44 175 LEU A O 1
ATOM 1438 N N . ALA A 1 176 ? 8.728 -1.256 -12.292 1.00 93.56 176 ALA A N 1
ATOM 1439 C CA . ALA A 1 176 ? 8.437 -0.555 -13.539 1.00 93.56 176 ALA A CA 1
ATOM 1440 C C . ALA A 1 176 ? 8.809 0.939 -13.500 1.00 93.56 176 ALA A C 1
ATOM 1442 O O . ALA A 1 176 ? 9.164 1.509 -14.538 1.00 93.56 176 ALA A O 1
ATOM 1443 N N . GLN A 1 177 ? 8.703 1.592 -12.340 1.00 89.88 177 GLN A N 1
ATOM 1444 C CA . GLN A 1 177 ? 9.117 2.988 -12.140 1.00 89.88 177 GLN A CA 1
ATOM 1445 C C . GLN A 1 177 ? 10.644 3.121 -12.070 1.00 89.88 177 GLN A C 1
ATOM 1447 O O . GLN A 1 177 ? 11.203 4.053 -12.644 1.00 89.88 177 GLN A O 1
ATOM 1452 N N . HIS A 1 178 ? 11.300 2.135 -11.462 1.00 91.31 178 HIS A N 1
ATOM 1453 C CA . HIS A 1 178 ? 12.726 2.106 -11.152 1.00 91.31 178 HIS A CA 1
ATOM 1454 C C . HIS A 1 178 ? 13.510 1.122 -12.035 1.00 91.31 178 HIS A C 1
ATOM 1456 O O . HIS A 1 178 ? 14.554 0.607 -11.649 1.00 91.31 178 HIS A O 1
ATOM 1462 N N . ALA A 1 179 ? 13.038 0.865 -13.260 1.00 92.94 179 ALA A N 1
ATOM 1463 C CA . ALA A 1 179 ? 13.626 -0.137 -14.154 1.00 92.94 179 ALA A CA 1
ATOM 1464 C C . ALA A 1 179 ? 15.115 0.107 -14.487 1.00 92.94 179 ALA A C 1
ATOM 1466 O O . ALA A 1 179 ? 15.824 -0.822 -14.872 1.00 92.94 179 ALA A O 1
ATOM 1467 N N . SER A 1 180 ? 15.603 1.343 -14.345 1.00 90.19 180 SER A N 1
ATOM 1468 C CA . SER A 1 180 ? 17.021 1.683 -14.502 1.00 90.19 180 SER A CA 1
ATOM 1469 C C . SER A 1 180 ? 17.912 1.121 -13.395 1.00 90.19 180 SER A C 1
ATOM 1471 O O . SER A 1 180 ? 19.080 0.869 -13.657 1.00 90.19 180 SER A O 1
ATOM 1473 N N . GLU A 1 181 ? 17.386 0.890 -12.190 1.00 89.62 181 GLU A N 1
ATOM 1474 C CA . GLU A 1 181 ? 18.151 0.348 -11.052 1.00 89.62 181 GLU A CA 1
ATOM 1475 C C . GLU A 1 181 ? 18.550 -1.120 -11.257 1.00 89.62 181 GLU A C 1
ATOM 1477 O O . GLU A 1 181 ? 19.474 -1.618 -10.621 1.00 89.62 181 GLU A O 1
ATOM 1482 N N . ILE A 1 182 ? 17.882 -1.814 -12.183 1.00 89.94 182 ILE A N 1
ATOM 1483 C CA . ILE A 1 182 ? 18.212 -3.187 -12.586 1.00 89.94 182 ILE A CA 1
ATOM 1484 C C . ILE A 1 182 ? 19.489 -3.217 -13.448 1.00 89.94 182 ILE A C 1
ATOM 1486 O O . ILE A 1 182 ? 20.125 -4.262 -13.597 1.00 89.94 182 ILE A O 1
ATOM 1490 N N . ILE A 1 183 ? 19.864 -2.087 -14.050 1.00 88.75 183 ILE A N 1
ATOM 1491 C CA . ILE A 1 183 ? 20.995 -1.992 -14.971 1.00 88.75 183 ILE A CA 1
ATOM 1492 C C . ILE A 1 183 ? 22.280 -1.774 -14.157 1.00 88.75 183 ILE A C 1
ATOM 1494 O O . ILE A 1 183 ? 22.364 -0.795 -13.416 1.00 88.75 183 ILE A O 1
ATOM 1498 N N . PRO A 1 184 ? 23.306 -2.635 -14.302 1.00 85.75 184 PRO A N 1
ATOM 1499 C CA . PRO A 1 184 ? 24.584 -2.450 -13.623 1.00 85.75 184 PRO A CA 1
ATOM 1500 C C . PRO A 1 184 ? 25.204 -1.075 -13.898 1.00 85.75 184 PRO A C 1
ATOM 1502 O O . PRO A 1 184 ? 25.338 -0.677 -15.055 1.00 85.75 184 PRO A O 1
ATOM 1505 N N . ALA A 1 185 ? 25.651 -0.386 -12.844 1.00 82.88 185 ALA A N 1
ATOM 1506 C CA . ALA A 1 185 ? 26.216 0.967 -12.928 1.00 82.88 185 ALA A CA 1
ATOM 1507 C C . ALA A 1 185 ? 27.437 1.082 -13.864 1.00 82.88 185 ALA A C 1
ATOM 1509 O O . ALA A 1 185 ? 27.676 2.134 -14.443 1.00 82.88 185 ALA A O 1
ATOM 1510 N N . GLN A 1 186 ? 28.176 -0.014 -14.052 1.00 78.62 186 GLN A N 1
ATOM 1511 C CA . GLN A 1 186 ? 29.320 -0.114 -14.968 1.00 78.62 186 GLN A CA 1
ATOM 1512 C C . GLN A 1 186 ? 28.957 0.012 -16.462 1.00 78.62 186 GLN A C 1
ATOM 1514 O O . GLN A 1 186 ? 29.842 0.100 -17.310 1.00 78.62 186 GLN A O 1
ATOM 1519 N N . LEU A 1 187 ? 27.667 -0.002 -16.809 1.00 78.00 187 LEU A N 1
ATOM 1520 C CA . LEU A 1 187 ? 27.180 0.196 -18.173 1.00 78.00 187 LEU A CA 1
ATOM 1521 C C . LEU A 1 187 ? 26.897 1.693 -18.411 1.00 78.00 187 LEU A C 1
ATOM 1523 O O . LEU A 1 187 ? 25.760 2.147 -18.304 1.00 78.00 187 LEU A O 1
ATOM 1527 N N . GLU A 1 188 ? 27.936 2.471 -18.725 1.00 67.75 188 GLU A N 1
ATOM 1528 C CA . GLU A 1 188 ? 27.833 3.918 -18.986 1.00 67.75 188 GLU A CA 1
ATOM 1529 C C . GLU A 1 188 ? 27.132 4.261 -20.332 1.00 67.75 188 GLU A C 1
ATOM 1531 O O . GLU A 1 188 ? 27.182 3.500 -21.308 1.00 67.75 188 GLU A O 1
ATOM 1536 N N . GLY A 1 189 ? 26.500 5.445 -20.423 1.00 66.88 189 GLY A N 1
ATOM 1537 C CA . GLY A 1 189 ? 26.026 6.060 -21.682 1.00 66.88 189 GLY A CA 1
ATOM 1538 C C . GLY A 1 189 ? 24.534 6.434 -21.740 1.00 66.88 189 GLY A C 1
ATOM 1539 O O . GLY A 1 189 ? 23.869 6.544 -20.717 1.00 66.88 189 GLY A O 1
ATOM 1540 N N . GLU A 1 190 ? 24.003 6.636 -22.957 1.00 65.75 190 GLU A N 1
ATOM 1541 C CA . GLU A 1 190 ? 22.575 6.928 -23.240 1.00 65.75 190 GLU A CA 1
ATOM 1542 C C . GLU A 1 190 ? 21.728 5.643 -23.400 1.00 65.75 190 GLU A C 1
ATOM 1544 O O . GLU A 1 190 ? 20.513 5.636 -23.183 1.00 65.75 190 GLU A O 1
ATOM 1549 N N . CYS A 1 191 ? 22.378 4.515 -23.705 1.00 72.94 191 CYS A N 1
ATOM 1550 C CA . CYS A 1 191 ? 21.796 3.170 -23.766 1.00 72.94 191 CYS A CA 1
ATOM 1551 C C . CYS A 1 191 ? 20.987 2.733 -22.515 1.00 72.94 191 CYS A C 1
ATOM 1553 O O . CYS A 1 191 ? 19.916 2.139 -22.700 1.00 72.94 191 CYS A O 1
ATOM 1555 N N . PRO A 1 192 ? 21.388 3.048 -21.262 1.00 77.06 192 PRO A N 1
ATOM 1556 C CA . PRO A 1 192 ? 20.636 2.689 -20.059 1.00 77.06 192 PRO A CA 1
ATOM 1557 C C . PRO A 1 192 ? 19.186 3.183 -20.061 1.00 77.06 192 PRO A C 1
ATOM 1559 O O . PRO A 1 192 ? 18.306 2.476 -19.579 1.00 77.06 192 PRO A O 1
ATOM 1562 N N . LYS A 1 193 ? 18.885 4.339 -20.674 1.00 84.12 193 LYS A N 1
ATOM 1563 C CA . LYS A 1 193 ? 17.500 4.838 -20.778 1.00 84.12 193 LYS A CA 1
ATOM 1564 C C . LYS A 1 193 ? 16.643 3.942 -21.674 1.00 84.12 193 LYS A C 1
ATOM 1566 O O . LYS A 1 193 ? 15.488 3.659 -21.352 1.00 84.12 193 LYS A O 1
ATOM 1571 N N . PHE A 1 194 ? 17.204 3.472 -22.789 1.00 85.56 194 PHE A N 1
ATOM 1572 C CA . PHE A 1 194 ? 16.491 2.603 -23.725 1.00 85.56 194 PHE A CA 1
ATOM 1573 C C . PHE A 1 194 ? 16.309 1.191 -23.165 1.00 85.56 194 PHE A C 1
ATOM 1575 O O . PHE A 1 194 ? 15.225 0.613 -23.272 1.00 85.56 194 PHE A O 1
ATOM 1582 N N . LEU A 1 195 ? 17.345 0.659 -22.512 1.00 89.75 195 LEU A N 1
ATOM 1583 C CA . LEU A 1 195 ? 17.261 -0.609 -21.792 1.00 89.75 195 LEU A CA 1
ATOM 1584 C C . LEU A 1 195 ? 16.243 -0.538 -20.652 1.00 89.75 195 LEU A C 1
ATOM 1586 O O . LEU A 1 195 ? 15.400 -1.425 -20.565 1.00 89.75 195 LEU A O 1
ATOM 1590 N N . ALA A 1 196 ? 16.239 0.529 -19.849 1.00 91.75 196 ALA A N 1
ATOM 1591 C CA . ALA A 1 196 ? 15.265 0.716 -18.774 1.00 91.75 196 ALA A CA 1
ATOM 1592 C C . ALA A 1 196 ? 13.833 0.773 -19.321 1.00 91.75 196 ALA A C 1
ATOM 1594 O O . ALA A 1 196 ? 12.939 0.110 -18.796 1.00 91.75 196 ALA A O 1
ATOM 1595 N N . TRP A 1 197 ? 13.613 1.493 -20.427 1.00 93.12 197 TRP A N 1
ATOM 1596 C CA . TRP A 1 197 ? 12.322 1.495 -21.117 1.00 93.12 197 TRP A CA 1
ATOM 1597 C C . TRP A 1 197 ? 11.918 0.088 -21.576 1.00 93.12 197 TRP A C 1
ATOM 1599 O O . TRP A 1 197 ? 10.763 -0.315 -21.408 1.00 93.12 197 TRP A O 1
ATOM 1609 N N . ARG A 1 198 ? 12.860 -0.685 -22.135 1.00 94.44 198 ARG A N 1
ATOM 1610 C CA . ARG A 1 198 ? 12.572 -2.043 -22.602 1.00 94.44 198 ARG A CA 1
ATOM 1611 C C . ARG A 1 198 ? 12.264 -2.979 -21.439 1.00 94.44 198 ARG A C 1
ATOM 1613 O O . ARG A 1 198 ? 11.280 -3.707 -21.532 1.00 94.44 198 ARG A O 1
ATOM 1620 N N . ILE A 1 199 ? 13.030 -2.916 -20.353 1.00 95.62 199 ILE A N 1
ATOM 1621 C CA . ILE A 1 199 ? 12.776 -3.662 -19.114 1.00 95.62 199 ILE A CA 1
ATOM 1622 C C . ILE A 1 199 ? 11.383 -3.321 -18.579 1.00 95.62 199 ILE A C 1
ATOM 1624 O O . ILE A 1 199 ? 10.576 -4.224 -18.379 1.00 95.62 199 ILE A O 1
ATOM 1628 N N . LYS A 1 200 ? 11.046 -2.030 -18.472 1.00 95.81 200 LYS A N 1
ATOM 1629 C CA . LYS A 1 200 ? 9.705 -1.572 -18.083 1.00 95.81 200 LYS A CA 1
ATOM 1630 C C . LYS A 1 200 ? 8.600 -2.189 -18.942 1.00 95.81 200 LYS A C 1
ATOM 1632 O O . LYS A 1 200 ? 7.571 -2.581 -18.410 1.00 95.81 200 LYS A O 1
ATOM 1637 N N . SER A 1 201 ? 8.807 -2.311 -20.256 1.00 95.56 201 SER A N 1
ATOM 1638 C CA . SER A 1 201 ? 7.819 -2.916 -21.166 1.00 95.56 201 SER A CA 1
ATOM 1639 C C . SER A 1 201 ? 7.627 -4.430 -20.992 1.00 95.56 201 SER A C 1
ATOM 1641 O O . SER A 1 201 ? 6.658 -4.977 -21.511 1.00 95.56 201 SER A O 1
ATOM 1643 N N . LEU A 1 202 ? 8.554 -5.109 -20.311 1.00 96.25 202 LEU A N 1
ATOM 1644 C CA . LEU A 1 202 ? 8.480 -6.541 -20.009 1.00 96.25 202 LEU A CA 1
ATOM 1645 C C . LEU A 1 202 ? 7.810 -6.822 -18.656 1.00 96.25 202 LEU A C 1
ATOM 1647 O O . LEU A 1 202 ? 7.453 -7.969 -18.391 1.00 96.25 202 LEU A O 1
ATOM 1651 N N . ILE A 1 203 ? 7.654 -5.797 -17.816 1.00 96.94 203 ILE A N 1
ATOM 1652 C CA . ILE A 1 203 ? 7.046 -5.894 -16.491 1.00 96.94 203 ILE A CA 1
ATOM 1653 C C . ILE A 1 203 ? 5.514 -5.832 -16.626 1.00 96.94 203 ILE A C 1
ATOM 1655 O O . ILE A 1 203 ? 5.006 -4.906 -17.268 1.00 96.94 203 ILE A O 1
ATOM 1659 N N . PRO A 1 204 ? 4.760 -6.777 -16.029 1.00 95.88 204 PRO A N 1
ATOM 1660 C CA . PRO A 1 204 ? 3.305 -6.718 -15.986 1.00 95.88 204 PRO A CA 1
ATOM 1661 C C . PRO A 1 204 ? 2.830 -5.399 -15.380 1.00 95.88 204 PRO A C 1
ATOM 1663 O O . PRO A 1 204 ? 3.278 -4.990 -14.309 1.00 95.88 204 PRO A O 1
ATOM 1666 N N . SER A 1 205 ? 1.906 -4.723 -16.060 1.00 94.19 205 SER A N 1
ATOM 1667 C CA . SER A 1 205 ? 1.330 -3.494 -15.511 1.00 94.19 205 SER A CA 1
ATOM 1668 C C . SER A 1 205 ? 0.397 -3.801 -14.337 1.00 94.19 205 SER A C 1
ATOM 1670 O O . SER A 1 205 ? -0.259 -4.843 -14.314 1.00 94.19 205 SER A O 1
ATOM 1672 N N . THR A 1 206 ? 0.245 -2.855 -13.408 1.00 91.19 206 THR A N 1
ATOM 1673 C CA . THR A 1 206 ? -0.743 -2.944 -12.318 1.00 91.19 206 THR A CA 1
ATOM 1674 C C . THR A 1 206 ? -2.143 -3.268 -12.839 1.00 91.19 206 THR A C 1
ATOM 1676 O O . THR A 1 206 ? -2.837 -4.111 -12.281 1.00 91.19 206 THR A O 1
ATOM 1679 N N . GLN A 1 207 ? -2.551 -2.653 -13.954 1.00 91.00 207 GLN A N 1
ATOM 1680 C CA . GLN A 1 207 ? -3.853 -2.917 -14.564 1.00 91.00 207 GLN A CA 1
ATOM 1681 C C . GLN A 1 207 ? -3.968 -4.353 -15.088 1.00 91.00 207 GLN A C 1
ATOM 1683 O O . GLN A 1 207 ? -5.010 -4.977 -14.904 1.00 91.00 207 GLN A O 1
ATOM 1688 N N . GLN A 1 208 ? -2.909 -4.882 -15.709 1.00 93.38 208 GLN A N 1
ATOM 1689 C CA . GLN A 1 208 ? -2.869 -6.266 -16.180 1.00 93.38 208 GLN A CA 1
ATOM 1690 C C . GLN A 1 208 ? -3.007 -7.243 -15.007 1.00 93.38 208 GLN A C 1
ATOM 1692 O O . GLN A 1 208 ? -3.870 -8.115 -15.054 1.00 93.38 208 GLN A O 1
ATOM 1697 N N . LEU A 1 209 ? -2.241 -7.045 -13.930 1.00 92.81 209 LEU A N 1
ATOM 1698 C CA . LEU A 1 209 ? -2.321 -7.886 -12.731 1.00 92.81 209 LEU A CA 1
ATOM 1699 C C . LEU A 1 209 ? -3.722 -7.836 -12.097 1.00 92.81 209 LEU A C 1
ATOM 1701 O O . LEU A 1 209 ? -4.318 -8.870 -11.823 1.00 92.81 209 LEU A O 1
ATOM 1705 N N . LEU A 1 210 ? -4.294 -6.639 -11.928 1.00 90.25 210 LEU A N 1
ATOM 1706 C CA . LEU A 1 210 ? -5.620 -6.447 -11.324 1.00 90.25 210 LEU A CA 1
ATOM 1707 C C . LEU A 1 210 ? -6.786 -6.954 -12.185 1.00 90.25 210 LEU A C 1
ATOM 1709 O O . LEU A 1 210 ? -7.895 -7.152 -11.661 1.00 90.25 210 LEU A O 1
ATOM 1713 N N . SER A 1 211 ? -6.569 -7.095 -13.495 1.00 91.69 211 SER A N 1
ATOM 1714 C CA . SER A 1 211 ? -7.567 -7.631 -14.422 1.00 91.69 211 SER A CA 1
ATOM 1715 C C . SER A 1 211 ? -7.721 -9.146 -14.305 1.00 91.69 211 SER A C 1
ATOM 1717 O O . SER A 1 211 ? -8.804 -9.660 -14.583 1.00 91.69 211 SER A O 1
ATOM 1719 N N . ASP A 1 212 ? -6.694 -9.843 -13.816 1.00 92.44 212 ASP A N 1
ATOM 1720 C CA . ASP A 1 212 ? -6.746 -11.278 -13.570 1.00 92.44 212 ASP A CA 1
ATOM 1721 C C . ASP A 1 212 ? -7.389 -11.567 -12.205 1.00 92.44 212 ASP A C 1
ATOM 1723 O O . ASP A 1 212 ? -6.746 -11.581 -11.155 1.00 92.44 212 ASP A O 1
ATOM 1727 N N . SER A 1 213 ? -8.708 -11.773 -12.212 1.00 90.31 213 SER A N 1
ATOM 1728 C CA . SER A 1 213 ? -9.470 -12.102 -11.004 1.00 90.31 213 SER A CA 1
ATOM 1729 C C . SER A 1 213 ? -9.253 -13.528 -10.502 1.00 90.31 213 SER A C 1
ATOM 1731 O O . SER A 1 213 ? -9.736 -13.842 -9.416 1.00 90.31 213 SER A O 1
ATOM 1733 N N . VAL A 1 214 ? -8.603 -14.390 -11.289 1.00 92.44 214 VAL A N 1
ATOM 1734 C CA . VAL A 1 214 ? -8.256 -15.749 -10.862 1.00 92.44 214 VAL A CA 1
ATOM 1735 C C . VAL A 1 214 ? -6.992 -15.678 -10.018 1.00 92.44 214 VAL A C 1
ATOM 1737 O O . VAL A 1 214 ? -6.974 -16.172 -8.898 1.00 92.44 214 VAL A O 1
ATOM 1740 N N . MET A 1 215 ? -5.965 -14.997 -10.518 1.00 91.81 215 MET A N 1
ATOM 1741 C CA . MET A 1 215 ? -4.709 -14.797 -9.800 1.00 91.81 215 MET A CA 1
ATOM 1742 C C . MET A 1 215 ? -4.894 -13.904 -8.567 1.00 91.81 215 MET A C 1
ATOM 1744 O O . MET A 1 215 ? -4.441 -14.257 -7.477 1.00 91.81 215 MET A O 1
ATOM 1748 N N . LEU A 1 216 ? -5.582 -12.768 -8.737 1.00 92.75 216 LEU A N 1
ATOM 1749 C CA . LEU A 1 216 ? -5.808 -11.763 -7.696 1.00 92.75 216 LEU A CA 1
ATOM 1750 C C . LEU A 1 216 ? -7.314 -11.589 -7.425 1.00 92.75 216 LEU A C 1
ATOM 1752 O O . LEU A 1 216 ? -7.930 -10.600 -7.868 1.00 92.75 216 LEU A O 1
ATOM 1756 N N . PRO A 1 217 ? -7.955 -12.546 -6.725 1.00 91.06 217 PRO A N 1
ATOM 1757 C CA . PRO A 1 217 ? -9.381 -12.488 -6.442 1.00 91.06 217 PRO A CA 1
ATOM 1758 C C . PRO A 1 217 ? -9.740 -11.258 -5.615 1.00 91.06 217 PRO A C 1
ATOM 1760 O O . PRO A 1 217 ? -8.974 -10.770 -4.788 1.00 91.06 217 PRO A O 1
ATOM 1763 N N . ARG A 1 218 ? -10.949 -10.745 -5.837 1.00 88.94 218 ARG A N 1
ATOM 1764 C CA . ARG A 1 218 ? -11.509 -9.664 -5.024 1.00 88.94 218 ARG A CA 1
ATOM 1765 C C . ARG A 1 218 ? -11.843 -10.178 -3.628 1.00 88.94 218 ARG A C 1
ATOM 1767 O O . ARG A 1 218 ? -12.503 -11.206 -3.495 1.00 88.94 218 ARG A O 1
ATOM 1774 N N . LEU A 1 219 ? -11.437 -9.433 -2.608 1.00 83.12 219 LEU A N 1
ATOM 1775 C CA . LEU A 1 219 ? -11.807 -9.714 -1.228 1.00 83.12 219 LEU A CA 1
ATOM 1776 C C . LEU A 1 219 ? -13.173 -9.115 -0.917 1.00 83.12 219 LEU A C 1
ATOM 1778 O O . LEU A 1 219 ? -13.512 -8.006 -1.337 1.00 83.12 219 LEU A O 1
ATOM 1782 N N . TYR A 1 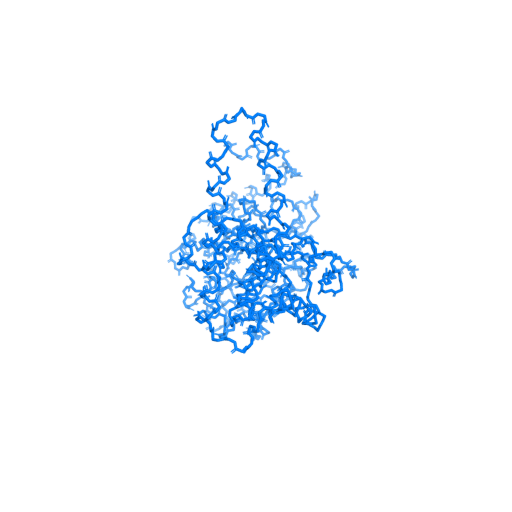220 ? -13.949 -9.854 -0.137 1.00 80.31 220 TYR A N 1
ATOM 1783 C CA . TYR A 1 220 ? -15.254 -9.434 0.345 1.00 80.31 220 TYR A CA 1
ATOM 1784 C C . TYR A 1 220 ? -15.254 -9.490 1.865 1.00 80.31 220 TYR A C 1
ATOM 1786 O O . TYR A 1 220 ? -14.782 -10.461 2.452 1.00 80.31 220 TYR A O 1
ATOM 1794 N N . ARG A 1 221 ? -15.829 -8.472 2.500 1.00 75.12 221 ARG A N 1
ATOM 1795 C CA . ARG A 1 221 ? -16.133 -8.483 3.933 1.00 75.12 221 ARG A CA 1
ATOM 1796 C C . ARG A 1 221 ? -17.631 -8.651 4.135 1.00 75.12 221 ARG A C 1
ATOM 1798 O O . ARG A 1 221 ? -18.422 -8.105 3.364 1.00 75.12 221 ARG A O 1
ATOM 1805 N N . ARG A 1 222 ? -18.036 -9.381 5.171 1.00 63.53 222 ARG A N 1
ATOM 1806 C CA . ARG A 1 222 ? -19.443 -9.434 5.581 1.00 63.53 222 ARG A CA 1
ATOM 1807 C C . ARG A 1 222 ? -19.758 -8.224 6.453 1.00 63.53 222 ARG A C 1
ATOM 1809 O O . ARG A 1 222 ? -19.025 -7.924 7.386 1.00 63.53 222 ARG A O 1
ATOM 1816 N N . THR A 1 223 ? -20.829 -7.511 6.137 1.00 56.81 223 THR A N 1
ATOM 1817 C CA . THR A 1 223 ? -21.377 -6.453 6.993 1.00 56.81 223 THR A CA 1
ATOM 1818 C C . THR A 1 223 ? -22.219 -7.055 8.117 1.00 56.81 223 THR A C 1
ATOM 1820 O O . THR A 1 223 ? -22.597 -8.224 8.064 1.00 56.81 223 THR A O 1
ATOM 1823 N N . SER A 1 224 ? -22.574 -6.241 9.113 1.00 41.62 224 SER A N 1
ATOM 1824 C CA . SER A 1 224 ? -23.387 -6.647 10.274 1.00 41.62 224 SER A CA 1
ATOM 1825 C C . SER A 1 224 ? -24.744 -7.265 9.911 1.00 41.62 224 SER A C 1
ATOM 1827 O O . SER A 1 224 ? -25.259 -8.110 10.630 1.00 41.62 224 SER A O 1
ATOM 1829 N N . ASN A 1 225 ? -25.311 -6.899 8.761 1.00 58.31 225 ASN A N 1
ATOM 1830 C CA . ASN A 1 225 ? -26.539 -7.488 8.217 1.00 58.31 225 ASN A CA 1
ATOM 1831 C C . ASN A 1 225 ? -26.294 -8.728 7.326 1.00 58.31 225 ASN A C 1
ATOM 1833 O O . ASN A 1 225 ? -27.164 -9.099 6.540 1.00 58.31 225 ASN A O 1
ATOM 1837 N N . GLY A 1 226 ? -25.099 -9.324 7.380 1.00 66.50 226 GLY A N 1
ATOM 1838 C CA . GLY A 1 226 ? -24.720 -10.524 6.631 1.00 66.50 226 GLY A CA 1
ATOM 1839 C C . GLY A 1 226 ? -24.432 -10.309 5.142 1.00 66.50 226 GLY A C 1
ATOM 1840 O O . GLY A 1 226 ? -24.121 -11.274 4.444 1.00 66.50 226 GLY A O 1
ATOM 1841 N N . LYS A 1 227 ? -24.510 -9.075 4.624 1.00 66.25 227 LYS A N 1
ATOM 1842 C CA . LYS A 1 227 ? -24.229 -8.799 3.207 1.00 66.25 227 LYS A CA 1
ATOM 1843 C C . LYS A 1 227 ? -22.726 -8.834 2.935 1.00 66.25 227 LYS A C 1
ATOM 1845 O O . LYS A 1 227 ? -21.941 -8.201 3.631 1.00 66.25 227 LYS A O 1
ATOM 1850 N N . SER A 1 228 ? -22.320 -9.527 1.878 1.00 70.38 228 SER A N 1
ATOM 1851 C CA . SER A 1 228 ? -20.946 -9.452 1.378 1.00 70.38 228 SER A CA 1
ATOM 1852 C C . SER A 1 228 ? -20.752 -8.149 0.606 1.00 70.38 228 SER A C 1
ATOM 1854 O O . SER A 1 228 ? -21.407 -7.926 -0.412 1.00 70.38 228 SER A O 1
ATOM 1856 N N . VAL A 1 229 ? -19.848 -7.293 1.070 1.00 69.50 229 VAL A N 1
ATOM 1857 C CA . VAL A 1 229 ? -19.437 -6.067 0.378 1.00 69.50 229 VAL A CA 1
ATOM 1858 C C . VAL A 1 229 ? -17.977 -6.171 -0.029 1.00 69.50 229 VAL A C 1
ATOM 1860 O O . VAL A 1 229 ? -17.160 -6.755 0.680 1.00 69.50 229 VAL A O 1
ATOM 1863 N N . LEU A 1 230 ? -17.651 -5.611 -1.190 1.00 73.19 230 LEU A N 1
ATOM 1864 C CA . LEU A 1 230 ? -16.286 -5.587 -1.699 1.00 73.19 230 LEU A CA 1
ATOM 1865 C C . LEU A 1 230 ? -15.380 -4.801 -0.739 1.00 73.19 230 LEU A C 1
ATOM 1867 O O . LEU A 1 230 ? -15.750 -3.709 -0.296 1.00 73.19 230 LEU A O 1
ATOM 1871 N N . VAL A 1 231 ? -14.195 -5.332 -0.445 1.00 71.69 231 VAL A N 1
ATOM 1872 C CA . VAL A 1 231 ? -13.135 -4.553 0.204 1.00 71.69 231 VAL A CA 1
ATOM 1873 C C . VAL A 1 231 ? -12.669 -3.500 -0.805 1.00 71.69 231 VAL A C 1
ATOM 1875 O O . VAL A 1 231 ? -12.203 -3.834 -1.892 1.00 71.69 231 VAL A O 1
ATOM 1878 N N . GLY A 1 232 ? -12.904 -2.223 -0.498 1.00 65.38 232 GLY A N 1
ATOM 1879 C CA . GLY A 1 232 ? -12.589 -1.118 -1.405 1.00 65.38 232 GLY A CA 1
ATOM 1880 C C . GLY A 1 232 ? -11.085 -0.903 -1.578 1.00 65.38 232 GLY A C 1
ATOM 1881 O O . GLY A 1 232 ? -10.292 -1.302 -0.728 1.00 65.38 232 GLY A O 1
ATOM 1882 N N . SER A 1 233 ? -10.698 -0.224 -2.662 1.00 65.25 233 SER A N 1
ATOM 1883 C CA . SER A 1 233 ? -9.320 0.225 -2.848 1.00 65.25 233 SER A CA 1
ATOM 1884 C C . SER A 1 233 ? -9.013 1.394 -1.909 1.00 65.25 233 SER A C 1
ATOM 1886 O O . SER A 1 233 ? -9.683 2.428 -1.987 1.00 65.25 233 SER A O 1
ATOM 1888 N N . THR A 1 234 ? -8.013 1.250 -1.046 1.00 63.09 234 THR A N 1
ATOM 1889 C CA . THR A 1 234 ? -7.559 2.301 -0.130 1.00 63.09 234 THR A CA 1
ATOM 1890 C C . THR A 1 234 ? -6.231 2.855 -0.646 1.00 63.09 234 THR A C 1
ATOM 1892 O O . THR A 1 234 ? -5.303 2.071 -0.829 1.00 63.09 234 THR A O 1
ATOM 1895 N N . PRO A 1 235 ? -6.108 4.164 -0.926 1.00 59.22 235 PRO A N 1
ATOM 1896 C CA . PRO A 1 235 ? -4.830 4.745 -1.333 1.00 59.22 235 PRO A CA 1
ATOM 1897 C C . PRO A 1 235 ? -3.799 4.640 -0.200 1.00 59.22 235 PRO A C 1
ATOM 1899 O O . PRO A 1 235 ? -4.173 4.504 0.966 1.00 59.22 235 PRO A O 1
ATOM 1902 N N . SER A 1 236 ? -2.512 4.744 -0.542 1.00 65.25 236 SER A N 1
ATOM 1903 C CA . SER A 1 236 ? -1.468 5.017 0.449 1.00 65.25 236 SER A CA 1
ATOM 1904 C C . SER A 1 236 ? -1.830 6.296 1.201 1.00 65.25 236 SER A C 1
ATOM 1906 O O . SER A 1 236 ? -2.207 7.286 0.566 1.00 65.25 236 SER A O 1
ATOM 1908 N N . SER A 1 237 ? -1.738 6.283 2.524 1.00 67.25 237 SER A N 1
ATOM 1909 C CA . SER A 1 237 ? -2.162 7.418 3.339 1.00 67.25 237 SER A CA 1
ATOM 1910 C C . SER A 1 237 ? -1.365 7.513 4.624 1.00 67.25 237 SER A C 1
ATOM 1912 O O . SER A 1 237 ? -1.076 6.495 5.259 1.00 67.25 237 SER A O 1
ATOM 1914 N N . ASP A 1 238 ? -1.078 8.738 5.042 1.00 76.75 238 ASP A N 1
ATOM 1915 C CA . ASP A 1 238 ? -0.439 8.990 6.321 1.00 76.75 238 ASP A CA 1
ATOM 1916 C C . ASP A 1 238 ? -1.517 9.128 7.396 1.00 76.75 238 ASP A C 1
ATOM 1918 O O . ASP A 1 238 ? -2.399 9.989 7.317 1.00 76.75 238 ASP A O 1
ATOM 1922 N N . PHE A 1 239 ? -1.439 8.271 8.406 1.00 80.88 239 PHE A N 1
ATOM 1923 C CA . PHE A 1 239 ? -2.236 8.391 9.614 1.00 80.88 239 PHE A CA 1
ATOM 1924 C C . PHE A 1 239 ? -1.430 9.109 10.678 1.00 80.88 239 PHE A C 1
ATOM 1926 O O . PHE A 1 239 ? -0.249 8.830 10.863 1.00 80.88 239 PHE A O 1
ATOM 1933 N N . GLU A 1 240 ? -2.068 10.002 11.410 1.00 82.81 240 GLU A N 1
ATOM 1934 C CA . GLU A 1 240 ? -1.453 10.708 12.524 1.00 82.81 240 GLU A CA 1
ATOM 1935 C C . GLU A 1 240 ? -2.427 10.734 13.696 1.00 82.81 240 GLU A C 1
ATOM 1937 O O . GLU A 1 240 ? -3.646 10.801 13.500 1.00 82.81 240 GLU A O 1
ATOM 1942 N N . THR A 1 241 ? -1.903 10.685 14.917 1.00 82.12 241 THR A N 1
ATOM 1943 C CA . THR A 1 241 ? -2.701 11.058 16.080 1.00 82.12 241 THR A CA 1
ATOM 1944 C C . THR A 1 241 ? -2.309 12.405 16.624 1.00 82.12 241 THR A C 1
ATOM 1946 O O . THR A 1 241 ? -1.143 12.638 16.919 1.00 82.12 241 THR A O 1
ATOM 1949 N N . VAL A 1 242 ? -3.309 13.248 16.842 1.00 79.56 242 VAL A N 1
ATOM 1950 C CA . VAL A 1 242 ? -3.147 14.583 17.406 1.00 79.56 242 VAL A CA 1
ATOM 1951 C C . VAL A 1 242 ? -3.820 14.609 18.763 1.00 79.56 242 VAL A C 1
ATOM 1953 O O . VAL A 1 242 ? -5.003 14.286 18.888 1.00 79.56 242 VAL A O 1
ATOM 1956 N N . SER A 1 243 ? -3.090 14.998 19.799 1.00 76.81 243 SER A N 1
ATOM 1957 C CA . SER A 1 243 ? -3.716 15.159 21.107 1.00 76.81 243 SER A CA 1
ATOM 1958 C C . SER A 1 243 ? -4.518 16.433 21.180 1.00 76.81 243 SER A C 1
ATOM 1960 O O . SER A 1 243 ? -4.114 17.498 20.706 1.00 76.81 243 SER A O 1
ATOM 1962 N N . VAL A 1 244 ? -5.678 16.324 21.811 1.00 69.94 244 VAL A N 1
ATOM 1963 C CA . VAL A 1 244 ? -6.569 17.457 21.974 1.00 69.94 244 VAL A CA 1
ATOM 1964 C C . VAL A 1 244 ? -6.643 17.893 23.418 1.00 69.94 244 VAL A C 1
ATOM 1966 O O . VAL A 1 244 ? -6.613 17.098 24.354 1.00 69.94 244 VAL A O 1
ATOM 1969 N N . ARG A 1 245 ? -6.794 19.207 23.598 1.00 63.69 245 ARG A N 1
ATOM 1970 C CA . ARG A 1 245 ? -7.046 19.776 24.923 1.00 63.69 245 ARG A CA 1
ATOM 1971 C C . ARG A 1 245 ? -8.299 19.123 25.521 1.00 63.69 245 ARG A C 1
ATOM 1973 O O . ARG A 1 245 ? -9.259 18.942 24.765 1.00 63.69 245 ARG A O 1
ATOM 1980 N N . PRO A 1 246 ? -8.350 18.897 26.845 1.00 62.53 246 PRO A N 1
ATOM 1981 C CA . PRO A 1 246 ? -9.481 18.246 27.503 1.00 62.53 246 PRO A CA 1
ATOM 1982 C C . PRO A 1 246 ? -10.837 18.827 27.093 1.00 62.53 246 PRO A C 1
ATOM 1984 O O . PRO A 1 246 ? -11.733 18.108 26.660 1.00 62.53 246 PRO A O 1
ATOM 1987 N N . LEU A 1 247 ? -10.932 20.163 27.065 1.00 60.06 247 LEU A N 1
ATOM 1988 C CA . LEU A 1 247 ? -12.134 20.871 26.627 1.00 60.06 247 LEU A CA 1
ATOM 1989 C C . LEU A 1 247 ? -12.595 20.462 25.221 1.00 60.06 247 LEU A C 1
ATOM 1991 O O . LEU A 1 247 ? -13.789 20.345 25.008 1.00 60.06 247 LEU A O 1
ATOM 1995 N N . HIS A 1 248 ? -11.686 20.252 24.266 1.00 56.41 248 HIS A N 1
ATOM 1996 C CA . HIS A 1 248 ? -12.034 19.825 22.906 1.00 56.41 248 HIS A CA 1
ATOM 1997 C C . HIS A 1 248 ? -12.341 18.326 22.828 1.00 56.41 248 HIS A C 1
ATOM 1999 O O . HIS A 1 248 ? -13.202 17.929 22.044 1.00 56.41 248 HIS A O 1
ATOM 2005 N N . GLY A 1 249 ? -11.697 17.511 23.670 1.00 58.94 249 GLY A N 1
ATOM 2006 C CA . GLY A 1 249 ? -12.004 16.088 23.822 1.00 58.94 249 GLY A CA 1
ATOM 2007 C C . GLY A 1 249 ? -13.460 15.846 24.221 1.00 58.94 249 GLY A C 1
ATOM 2008 O O . GLY A 1 249 ? -14.080 14.905 23.727 1.00 58.94 249 GLY A O 1
ATOM 2009 N N . VAL A 1 250 ? -14.035 16.767 25.003 1.00 63.62 250 VAL A N 1
ATOM 2010 C CA . VAL A 1 250 ? -15.450 16.758 25.404 1.00 63.62 250 VAL A CA 1
ATOM 2011 C C . VAL A 1 250 ? -16.417 16.883 24.218 1.00 63.62 250 VAL A C 1
ATOM 2013 O O . VAL A 1 250 ? -17.550 16.426 24.290 1.00 63.62 250 VAL A O 1
ATOM 2016 N N . TRP A 1 251 ? -15.983 17.436 23.083 1.00 58.56 251 TRP A N 1
ATOM 2017 C CA . TRP A 1 251 ? -16.854 17.698 21.926 1.00 58.56 251 TRP A CA 1
ATOM 2018 C C . TRP A 1 251 ? -16.696 16.693 20.776 1.00 58.56 251 TRP A C 1
ATOM 2020 O O . TRP A 1 251 ? -17.279 16.869 19.707 1.00 58.56 251 TRP A O 1
ATOM 2030 N N . THR A 1 252 ? -15.930 15.624 20.985 1.00 57.53 252 THR A N 1
ATOM 2031 C CA . THR A 1 252 ? -15.553 14.644 19.948 1.00 57.53 252 THR A CA 1
ATOM 2032 C C . THR A 1 252 ? -16.701 13.842 19.341 1.00 57.53 252 THR A C 1
ATOM 2034 O O . THR A 1 252 ? -16.565 13.370 18.223 1.00 57.53 252 THR A O 1
ATOM 2037 N N . GLY A 1 253 ? -17.843 13.732 20.027 1.00 50.16 253 GLY A N 1
ATOM 2038 C CA . GLY A 1 253 ? -19.044 13.030 19.542 1.00 50.16 253 GLY A CA 1
ATOM 2039 C C . GLY A 1 253 ? -20.114 13.932 18.913 1.00 50.16 253 GLY A C 1
ATOM 2040 O O . GLY A 1 253 ? -21.221 13.484 18.635 1.00 50.16 253 GLY A O 1
ATOM 2041 N N . ILE A 1 254 ? -19.836 15.227 18.728 1.00 50.78 254 ILE A N 1
ATOM 2042 C CA . ILE A 1 254 ? -20.851 16.216 18.300 1.00 50.78 254 ILE A CA 1
ATOM 2043 C C . ILE A 1 254 ? -20.975 16.268 16.763 1.00 50.78 254 ILE A C 1
ATOM 2045 O O . ILE A 1 254 ? -21.887 16.891 16.212 1.00 50.78 254 ILE A O 1
ATOM 2049 N N . VAL A 1 255 ? -20.080 15.589 16.044 1.00 41.31 255 VAL A N 1
ATOM 2050 C CA . VAL A 1 255 ? -19.948 15.689 14.591 1.00 41.31 255 VAL A CA 1
ATOM 2051 C C . VAL A 1 255 ? -20.300 14.347 13.955 1.00 41.31 255 VAL A C 1
ATOM 2053 O O . VAL A 1 255 ? -19.506 13.424 13.968 1.00 41.31 255 VAL A O 1
ATOM 2056 N N . HIS A 1 256 ? -21.499 14.286 13.368 1.00 39.69 256 HIS A N 1
ATOM 2057 C CA . HIS A 1 256 ? -21.974 13.236 12.458 1.00 39.69 256 HIS A CA 1
ATOM 2058 C C . HIS A 1 256 ? -22.043 11.796 13.016 1.00 39.69 256 HIS A C 1
ATOM 2060 O O . HIS A 1 256 ? -21.171 10.983 12.776 1.00 39.69 256 HIS A O 1
ATOM 2066 N N . GLN A 1 257 ? -23.196 11.442 13.597 1.00 37.41 257 GLN A N 1
ATOM 2067 C CA . GLN A 1 257 ? -23.732 10.066 13.676 1.00 37.41 257 GLN A CA 1
ATOM 2068 C C . GLN A 1 257 ? -23.059 9.058 14.621 1.00 37.41 257 GLN A C 1
ATOM 2070 O O . GLN A 1 257 ? -23.690 8.042 14.905 1.00 37.41 257 GLN A O 1
ATOM 2075 N N . ASP A 1 258 ? -21.897 9.351 15.197 1.00 40.34 258 ASP A N 1
ATOM 2076 C CA . ASP A 1 258 ? -21.248 8.442 16.149 1.00 40.34 258 ASP A CA 1
ATOM 2077 C C . ASP A 1 258 ? -21.846 8.574 17.562 1.00 40.34 258 ASP A C 1
ATOM 2079 O O . ASP A 1 258 ? -21.316 9.213 18.466 1.00 40.34 258 ASP A O 1
ATOM 2083 N N . CYS A 1 259 ? -23.028 7.977 17.716 1.00 45.69 259 CYS A N 1
ATOM 2084 C CA . CYS A 1 259 ? -23.537 7.353 18.938 1.00 45.69 259 CYS A CA 1
ATOM 2085 C C . CYS A 1 259 ? -23.340 8.126 20.250 1.00 45.69 259 CYS A C 1
ATOM 2087 O O . CYS A 1 259 ? -22.829 7.613 21.253 1.00 45.69 259 CYS A O 1
ATOM 2089 N N . LEU A 1 260 ? -23.917 9.327 20.289 1.00 45.12 260 LEU A N 1
ATOM 2090 C CA . LEU A 1 260 ? -24.689 9.724 21.459 1.00 45.12 260 LEU A CA 1
ATOM 2091 C C . LEU A 1 260 ? -25.805 8.675 21.607 1.00 45.12 260 LEU A C 1
ATOM 2093 O O . LEU A 1 260 ? -26.805 8.788 20.913 1.00 45.12 260 LEU A O 1
ATOM 2097 N N . ALA A 1 261 ? -25.607 7.612 22.396 1.00 41.88 261 ALA A N 1
ATOM 2098 C CA . ALA A 1 261 ? -26.639 6.595 22.625 1.00 41.88 261 ALA A CA 1
ATOM 2099 C C . ALA A 1 261 ? -27.905 7.311 23.117 1.00 41.88 261 ALA A C 1
ATOM 2101 O O . ALA A 1 261 ? -27.911 7.823 24.235 1.00 41.88 261 ALA A O 1
ATOM 2102 N N . GLY A 1 262 ? -28.874 7.472 22.212 1.00 46.09 262 GLY A N 1
ATOM 2103 C CA . GLY A 1 262 ? -29.965 8.435 22.300 1.00 46.09 262 GLY A CA 1
ATOM 2104 C C . GLY A 1 262 ? -30.444 8.875 20.913 1.00 46.09 262 GLY A C 1
ATOM 2105 O O . GLY A 1 262 ? -29.684 8.959 19.951 1.00 46.09 262 GLY A O 1
ATOM 2106 N N . GLU A 1 263 ? -31.738 9.146 20.779 1.00 46.47 263 GLU A N 1
ATOM 2107 C CA . GLU A 1 263 ? -32.320 9.609 19.520 1.00 46.4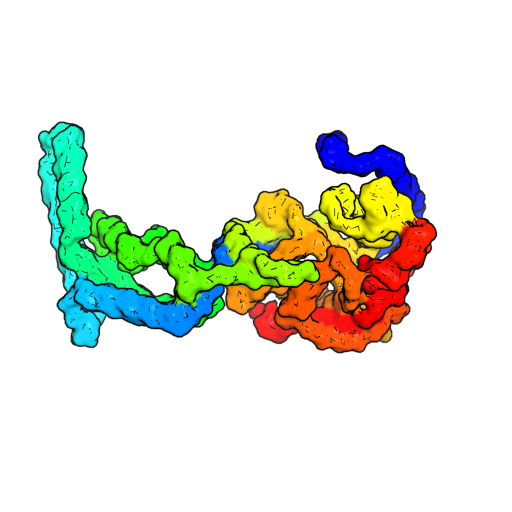7 263 GLU A CA 1
ATOM 2108 C 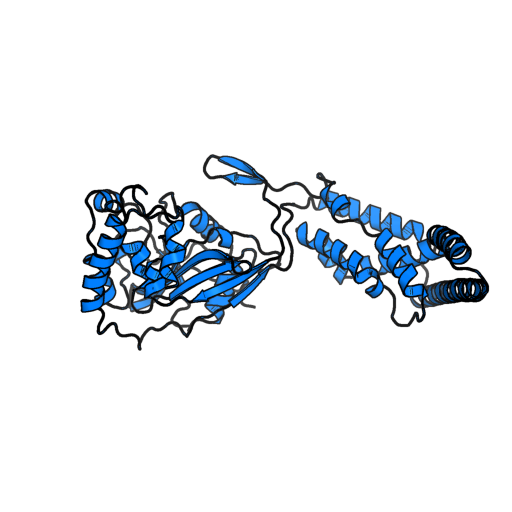C . GLU A 1 263 ? -31.618 10.912 19.081 1.00 46.47 263 GLU A C 1
ATOM 2110 O O . GLU A 1 263 ? -31.667 11.905 19.795 1.00 46.47 263 GLU A O 1
ATOM 2115 N N . HIS A 1 264 ? -30.963 10.945 17.910 1.00 45.12 264 HIS A N 1
ATOM 2116 C CA . HIS A 1 264 ? -30.194 12.106 17.398 1.00 45.12 264 HIS A CA 1
ATOM 2117 C C . HIS A 1 264 ? -30.980 13.435 17.338 1.00 45.12 264 HIS A C 1
ATOM 2119 O O . HIS A 1 264 ? -30.407 14.501 17.108 1.00 45.12 264 HIS A O 1
ATOM 2125 N N . ARG A 1 265 ? -32.305 13.369 17.497 1.00 49.59 265 ARG A N 1
ATOM 2126 C CA . ARG A 1 265 ? -33.232 14.506 17.550 1.00 49.59 265 ARG A CA 1
ATOM 2127 C C . ARG A 1 265 ? -33.500 14.998 18.973 1.00 49.59 265 ARG A C 1
ATOM 2129 O O . ARG A 1 265 ? -34.051 16.082 19.130 1.00 49.59 265 ARG A O 1
ATOM 2136 N N . ASN A 1 266 ? -33.104 14.232 19.984 1.00 52.81 266 ASN A N 1
ATOM 2137 C CA . ASN A 1 266 ? -33.377 14.472 21.387 1.00 52.81 266 ASN A CA 1
ATOM 2138 C C . ASN A 1 266 ? -32.107 14.284 22.234 1.00 52.81 266 ASN A C 1
ATOM 2140 O O . ASN A 1 266 ? -31.808 13.195 22.722 1.00 52.81 266 ASN A O 1
ATOM 2144 N N . LEU A 1 267 ? -31.370 15.382 22.427 1.00 51.34 267 LEU A N 1
ATOM 2145 C CA . LEU A 1 267 ? -30.167 15.430 23.268 1.00 51.34 267 LEU A CA 1
ATOM 2146 C C . LEU A 1 267 ? -30.433 15.007 24.719 1.00 51.34 267 LEU A C 1
ATOM 2148 O O . LEU A 1 267 ? -29.516 14.547 25.396 1.00 51.34 267 LEU A O 1
ATOM 2152 N N . ASP A 1 268 ? -31.684 15.082 25.173 1.00 51.69 268 ASP A N 1
ATOM 2153 C CA . ASP A 1 268 ? -32.067 14.617 26.501 1.00 51.69 268 ASP A CA 1
ATOM 2154 C C . ASP A 1 268 ? -31.977 13.097 26.612 1.00 51.69 268 ASP A C 1
ATOM 2156 O O . ASP A 1 268 ? -31.809 12.586 27.704 1.00 51.69 268 ASP A O 1
ATOM 2160 N N . ASN A 1 269 ? -31.995 12.348 25.515 1.00 50.78 269 ASN A N 1
ATOM 2161 C CA . ASN A 1 269 ? -31.853 10.894 25.558 1.00 50.78 269 ASN A CA 1
ATOM 2162 C C . ASN A 1 269 ? -30.397 10.429 25.454 1.00 50.78 269 ASN A C 1
ATOM 2164 O O . ASN A 1 269 ? -30.173 9.237 25.301 1.00 50.78 269 ASN A O 1
ATOM 2168 N N . THR A 1 270 ? -29.421 11.342 25.523 1.00 52.88 270 THR A N 1
ATOM 2169 C CA . THR A 1 270 ? -28.000 11.026 25.323 1.00 52.88 270 THR A CA 1
ATOM 2170 C C . THR A 1 270 ? -27.273 10.797 26.645 1.00 52.88 270 THR A C 1
ATOM 2172 O O . THR A 1 270 ? -27.480 11.540 27.599 1.00 52.88 270 THR A O 1
ATOM 2175 N N . SER A 1 271 ? -26.411 9.775 26.711 1.00 53.28 271 SER A N 1
ATOM 2176 C CA . SER A 1 271 ? -25.545 9.512 27.872 1.00 53.28 271 SER A CA 1
ATOM 2177 C C . SER A 1 271 ? -24.445 10.584 27.981 1.00 53.28 271 SER A C 1
ATOM 2179 O O . SER A 1 271 ? -23.522 10.594 27.158 1.00 53.28 271 SER A O 1
ATOM 2181 N N . PRO A 1 272 ? -24.485 11.480 28.989 1.00 58.12 272 PRO A N 1
ATOM 2182 C CA . PRO A 1 272 ? -23.492 12.544 29.137 1.00 58.12 272 PRO A CA 1
ATOM 2183 C C . PRO A 1 272 ? -22.078 12.025 29.443 1.00 58.12 272 PRO A C 1
ATOM 2185 O O . PRO A 1 272 ? -21.088 12.722 29.234 1.00 58.12 272 PRO A O 1
ATOM 2188 N N . ARG A 1 273 ? -21.966 10.778 29.910 1.00 59.06 273 ARG A N 1
ATOM 2189 C CA . ARG A 1 273 ? -20.719 10.211 30.429 1.00 59.06 273 ARG A CA 1
ATOM 2190 C C . ARG A 1 273 ? -19.676 9.930 29.342 1.00 59.06 273 ARG A C 1
ATOM 2192 O O . ARG A 1 273 ? -18.495 10.072 29.624 1.00 59.06 273 ARG A O 1
ATOM 2199 N N . ARG A 1 274 ? -20.083 9.613 28.103 1.00 56.19 274 ARG A N 1
ATOM 2200 C CA . ARG A 1 274 ? -19.158 9.262 26.998 1.00 56.19 274 ARG A CA 1
ATOM 2201 C C . ARG A 1 274 ? -18.350 10.437 26.468 1.00 56.19 274 ARG A C 1
ATOM 2203 O O . ARG A 1 274 ? -17.146 10.335 26.258 1.00 56.19 274 ARG A O 1
ATOM 2210 N N . TRP A 1 275 ? -19.012 11.559 26.214 1.00 59.25 275 TRP A N 1
ATOM 2211 C CA . TRP A 1 275 ? -18.326 12.743 25.715 1.00 59.25 275 TRP A CA 1
ATOM 2212 C C . TRP A 1 275 ? -17.568 13.443 26.846 1.00 59.25 275 TRP A C 1
ATOM 2214 O O . TRP A 1 275 ? -16.479 13.948 26.619 1.00 59.25 275 TRP A O 1
ATOM 2224 N N . ALA A 1 276 ? -18.037 13.351 28.093 1.00 66.06 276 ALA A N 1
ATOM 2225 C CA . ALA A 1 276 ? -17.351 13.911 29.254 1.00 66.06 276 ALA A CA 1
ATOM 2226 C C . ALA A 1 276 ? -15.978 13.273 29.570 1.00 66.06 276 ALA A C 1
ATOM 2228 O O . ALA A 1 276 ? -15.187 13.891 30.282 1.00 66.06 276 ALA A O 1
ATOM 2229 N N . ILE A 1 277 ? -15.651 12.098 29.005 1.00 69.06 277 ILE A N 1
ATOM 2230 C CA . ILE A 1 277 ? -14.366 11.399 29.218 1.00 69.06 277 ILE A CA 1
ATOM 2231 C C . ILE A 1 277 ? -13.165 12.293 28.896 1.00 69.06 277 ILE A C 1
ATOM 2233 O O . ILE A 1 277 ? -12.174 12.296 29.621 1.00 69.06 277 ILE A O 1
ATOM 2237 N N . GLY A 1 278 ? -13.255 13.079 27.819 1.00 65.19 278 GLY A N 1
ATOM 2238 C CA . GLY A 1 278 ? -12.164 13.969 27.421 1.00 65.19 278 GLY A CA 1
ATOM 2239 C C . GLY A 1 278 ? -11.845 15.046 28.462 1.00 65.19 278 GLY A C 1
ATOM 2240 O O . GLY A 1 278 ? -10.759 15.608 28.426 1.00 65.19 278 GLY A O 1
ATOM 2241 N N . GLY A 1 279 ? -12.767 15.324 29.387 1.00 63.94 279 GLY A N 1
ATOM 2242 C CA . GLY A 1 279 ? -12.592 16.268 30.488 1.00 63.94 279 GLY A CA 1
ATOM 2243 C C . GLY A 1 279 ? -12.110 15.643 31.801 1.00 63.94 279 GLY A C 1
ATOM 2244 O O . GLY A 1 279 ? -11.971 16.375 32.777 1.00 63.94 279 GLY A O 1
ATOM 2245 N N . LEU A 1 280 ? -11.879 14.326 31.855 1.00 71.12 280 LEU A N 1
ATOM 2246 C CA . LEU A 1 280 ? -11.475 13.636 33.084 1.00 71.12 280 LEU A CA 1
ATOM 2247 C C . LEU A 1 280 ? -9.999 13.858 33.414 1.00 71.12 280 LEU A C 1
ATOM 2249 O O . LEU A 1 280 ? -9.155 14.013 32.527 1.00 71.12 280 LEU A O 1
ATOM 2253 N N . ALA A 1 281 ? -9.671 13.817 34.706 1.00 68.56 281 ALA A N 1
ATOM 2254 C CA . ALA A 1 281 ? -8.289 13.925 35.149 1.00 68.56 281 ALA A CA 1
ATOM 2255 C C . ALA A 1 281 ? -7.454 12.741 34.634 1.00 68.56 281 ALA A C 1
ATOM 2257 O O . ALA A 1 281 ? -7.830 11.581 34.784 1.00 68.56 281 ALA A O 1
ATOM 2258 N N . GLY A 1 282 ? -6.308 13.043 34.017 1.00 71.06 282 GLY A N 1
ATOM 2259 C CA . GLY A 1 282 ? -5.376 12.038 33.494 1.00 71.06 282 GLY A CA 1
ATOM 2260 C C . GLY A 1 282 ? -5.842 11.308 32.229 1.00 71.06 282 GLY A C 1
ATOM 2261 O O . GLY A 1 282 ? -5.058 10.547 31.663 1.00 71.06 282 GLY A O 1
ATOM 2262 N N . ALA A 1 283 ? -7.068 11.544 31.750 1.00 76.31 283 ALA A N 1
ATOM 2263 C CA . ALA A 1 283 ? -7.521 10.981 30.487 1.00 76.31 283 ALA A CA 1
ATOM 2264 C C . ALA A 1 283 ? -6.812 11.659 29.306 1.00 76.31 283 ALA A C 1
ATOM 2266 O O . ALA A 1 283 ? -6.728 12.887 29.229 1.00 76.31 283 ALA A O 1
ATOM 2267 N N . LEU A 1 284 ? -6.328 10.859 28.356 1.00 79.38 284 LEU A N 1
ATOM 2268 C CA . LEU A 1 284 ? -5.746 11.346 27.108 1.00 79.38 284 LEU A CA 1
ATOM 2269 C C . LEU A 1 284 ? -6.731 11.110 25.969 1.00 79.38 284 LEU A C 1
ATOM 2271 O O . LEU A 1 284 ? -7.218 10.000 25.785 1.00 79.38 284 LEU A O 1
ATOM 2275 N N . THR A 1 285 ? -7.006 12.154 25.191 1.00 79.19 285 THR A N 1
ATOM 2276 C CA . THR A 1 285 ? -7.837 12.060 23.987 1.00 79.19 285 THR A CA 1
ATOM 2277 C C . THR A 1 285 ? -6.984 12.337 22.757 1.00 79.19 285 THR A C 1
ATOM 2279 O O . THR A 1 285 ? -6.401 13.414 22.631 1.00 79.19 285 THR A O 1
ATOM 2282 N N . LEU A 1 286 ? -6.941 11.370 21.846 1.00 82.44 286 LEU A N 1
ATOM 2283 C CA . LEU A 1 286 ? -6.188 11.404 20.598 1.00 82.44 286 LEU A CA 1
ATOM 2284 C C . LEU A 1 286 ? -7.157 11.426 19.417 1.00 82.44 286 LEU A C 1
ATOM 2286 O O . LEU A 1 286 ? -8.008 10.547 19.293 1.00 82.44 286 LEU A O 1
ATOM 2290 N N . PHE A 1 287 ? -7.041 12.418 18.541 1.00 83.25 287 PHE A N 1
ATOM 2291 C CA . PHE A 1 287 ? -7.747 12.433 17.261 1.00 83.25 287 PHE A CA 1
ATOM 2292 C C . PHE A 1 287 ? -6.923 11.659 16.267 1.00 83.25 287 PHE A C 1
ATOM 2294 O O . PHE A 1 287 ? -5.746 11.951 16.118 1.00 83.25 287 PHE A O 1
ATOM 2301 N N . LEU A 1 288 ? -7.543 10.720 15.570 1.00 79.12 288 LEU A N 1
ATOM 2302 C CA . LEU A 1 288 ? -6.918 10.057 14.444 1.00 79.12 288 LEU A CA 1
ATOM 2303 C C . LEU A 1 288 ? -7.261 10.849 13.184 1.00 79.12 288 LEU A C 1
ATOM 2305 O O . LEU A 1 288 ? -8.442 11.005 12.865 1.00 79.12 288 LEU A O 1
ATOM 2309 N N . SER A 1 289 ? -6.260 11.354 12.473 1.00 77.25 289 SER A N 1
ATOM 2310 C CA . SER A 1 289 ? -6.424 11.937 11.140 1.00 77.25 289 SER A CA 1
ATOM 2311 C C . SER A 1 289 ? -5.732 11.095 10.078 1.00 77.25 289 SER A C 1
ATOM 2313 O O . SER A 1 289 ? -4.772 10.376 10.340 1.00 77.25 289 SER A O 1
ATOM 2315 N N . ARG A 1 290 ? -6.273 11.172 8.862 1.00 79.44 290 ARG A N 1
ATOM 2316 C CA . ARG A 1 290 ? -5.696 10.635 7.633 1.00 79.44 290 ARG A CA 1
ATOM 2317 C C . ARG A 1 290 ? -5.580 11.783 6.650 1.00 79.44 290 ARG A C 1
ATOM 2319 O O . ARG A 1 290 ? -6.608 12.374 6.315 1.00 79.44 290 ARG A O 1
ATOM 2326 N N . ASP A 1 291 ? -4.361 12.119 6.246 1.00 71.94 291 ASP A N 1
ATOM 2327 C CA . ASP A 1 291 ? -4.079 13.245 5.344 1.00 71.94 291 ASP A CA 1
ATOM 2328 C C . ASP A 1 291 ? -4.751 14.561 5.815 1.00 71.94 291 ASP A C 1
ATOM 2330 O O . ASP A 1 291 ? -5.370 15.296 5.042 1.00 71.94 291 ASP A O 1
ATOM 2334 N N . GLY A 1 292 ? -4.711 14.823 7.129 1.00 66.81 292 GLY A N 1
ATOM 2335 C CA . GLY A 1 292 ? -5.337 15.987 7.773 1.00 66.81 292 GLY A CA 1
ATOM 2336 C C . GLY A 1 292 ? -6.862 15.912 7.958 1.00 66.81 292 GLY A C 1
ATOM 2337 O O . GLY A 1 292 ? -7.458 16.826 8.531 1.00 66.81 292 GLY A O 1
ATOM 2338 N N . ALA A 1 293 ? -7.523 14.838 7.513 1.00 69.00 293 ALA A N 1
ATOM 2339 C CA . ALA A 1 293 ? -8.957 14.628 7.708 1.00 69.00 293 ALA A CA 1
ATOM 2340 C C . ALA A 1 293 ? -9.239 13.735 8.923 1.00 69.00 293 ALA A C 1
ATOM 2342 O O . ALA A 1 293 ? -8.736 12.617 9.001 1.00 69.00 293 ALA A O 1
ATOM 2343 N N . TYR A 1 294 ? -10.106 14.188 9.832 1.00 75.00 294 TYR A N 1
ATOM 2344 C CA . TYR A 1 294 ? -10.543 13.431 11.012 1.00 75.00 294 TYR A CA 1
ATOM 2345 C C . TYR A 1 294 ? -11.160 12.071 10.637 1.00 75.00 294 TYR A C 1
ATOM 2347 O O . TYR A 1 294 ? -12.058 12.006 9.798 1.00 75.00 294 TYR A O 1
ATOM 2355 N N . GLN A 1 295 ? -10.680 11.001 11.269 1.00 73.81 295 GLN A N 1
ATOM 2356 C CA . GLN A 1 295 ? -11.118 9.612 11.080 1.00 73.81 295 GLN A CA 1
ATOM 2357 C C . GLN A 1 295 ? -11.680 8.969 12.356 1.00 73.81 295 GLN A C 1
ATOM 2359 O O . GLN A 1 295 ? -12.099 7.811 12.325 1.00 73.81 295 GLN A O 1
ATOM 2364 N N . GLY A 1 296 ? -11.654 9.689 13.476 1.00 75.38 296 GLY A N 1
ATOM 2365 C CA . GLY A 1 296 ? -12.168 9.212 14.752 1.00 75.38 296 GLY A CA 1
ATOM 2366 C C . GLY A 1 296 ? -11.306 9.626 15.935 1.00 75.38 296 GLY A C 1
ATOM 2367 O O . GLY A 1 296 ? -10.393 10.447 15.822 1.00 75.38 296 GLY A O 1
ATOM 2368 N N . VAL A 1 297 ? -11.612 9.062 17.097 1.00 78.62 297 VAL A N 1
ATOM 2369 C CA . VAL A 1 297 ? -10.957 9.385 18.366 1.00 78.62 297 VAL A CA 1
ATOM 2370 C C . VAL A 1 297 ? -10.578 8.123 19.127 1.00 78.62 297 VAL A C 1
ATOM 2372 O O . VAL A 1 297 ? -11.277 7.115 19.067 1.00 78.62 297 VAL A O 1
ATOM 2375 N N . ILE A 1 298 ? -9.482 8.198 19.872 1.00 81.94 298 ILE A N 1
ATOM 2376 C CA . ILE A 1 298 ? -9.059 7.179 20.826 1.00 81.94 298 ILE A CA 1
ATOM 2377 C C . ILE A 1 298 ? -8.862 7.857 22.174 1.00 81.94 298 ILE A C 1
ATOM 2379 O O . ILE A 1 298 ? -8.243 8.920 22.259 1.00 81.94 298 ILE A O 1
ATOM 2383 N N . ARG A 1 299 ? -9.410 7.266 23.229 1.00 81.44 299 ARG A N 1
ATOM 2384 C CA . ARG A 1 299 ? -9.313 7.757 24.598 1.00 81.44 299 ARG A CA 1
ATOM 2385 C C . ARG A 1 299 ? -8.581 6.736 25.448 1.00 81.44 299 ARG A C 1
ATOM 2387 O O . ARG A 1 299 ? -8.878 5.546 25.389 1.00 81.44 299 ARG A O 1
ATOM 2394 N N . LEU A 1 300 ? -7.639 7.227 26.240 1.00 82.44 300 LEU A N 1
ATOM 2395 C CA . LEU A 1 300 ? -6.904 6.458 27.233 1.00 82.44 300 LEU A CA 1
ATOM 2396 C C . LEU A 1 300 ? -7.315 6.964 28.606 1.00 82.44 300 LEU A C 1
ATOM 2398 O O . LEU A 1 300 ? -7.195 8.159 28.878 1.00 82.44 300 LEU A O 1
ATOM 2402 N N . ILE A 1 301 ? -7.815 6.073 29.451 1.00 79.81 301 ILE A N 1
ATOM 2403 C CA . ILE A 1 301 ? -8.413 6.440 30.734 1.00 79.81 301 ILE A CA 1
ATOM 2404 C C . ILE A 1 301 ? -7.658 5.694 31.834 1.00 79.81 301 ILE A C 1
ATOM 2406 O O . ILE A 1 301 ? -7.748 4.466 31.893 1.00 79.81 301 ILE A O 1
ATOM 2410 N N . PRO A 1 302 ? -6.886 6.389 32.683 1.00 79.19 302 PRO A N 1
ATOM 2411 C CA . PRO A 1 302 ? -6.179 5.744 33.777 1.00 79.19 302 PRO A CA 1
ATOM 2412 C C . PRO A 1 302 ? -7.165 5.279 34.849 1.00 79.19 302 PRO A C 1
ATOM 2414 O O . PRO A 1 302 ? -8.098 6.000 35.217 1.00 79.19 302 PRO A O 1
ATOM 2417 N N . MET A 1 303 ? -6.950 4.068 35.354 1.00 78.00 303 MET A N 1
ATOM 2418 C CA . MET A 1 303 ? -7.789 3.464 36.384 1.00 78.00 303 MET A CA 1
ATOM 2419 C C . MET A 1 303 ? -6.966 2.638 37.363 1.00 78.00 303 MET A C 1
ATOM 2421 O O . MET A 1 303 ? -5.824 2.243 37.101 1.00 78.00 303 MET A O 1
ATOM 2425 N N . GLN A 1 304 ? -7.609 2.337 38.480 1.00 79.50 304 GLN A N 1
ATOM 2426 C CA . GLN A 1 304 ? -7.147 1.445 39.522 1.00 79.50 304 GLN A CA 1
ATOM 2427 C C . GLN A 1 304 ? -8.045 0.206 39.523 1.00 79.50 304 GLN A C 1
ATOM 2429 O O . GLN A 1 304 ? -9.256 0.306 39.705 1.00 79.50 304 GLN A O 1
ATOM 2434 N N . GLY A 1 305 ? -7.458 -0.949 39.237 1.00 75.19 305 GLY A N 1
ATOM 2435 C CA . GLY A 1 305 ? -8.114 -2.246 39.313 1.00 75.19 305 GLY A CA 1
ATOM 2436 C C . GLY A 1 305 ? -8.045 -2.870 40.705 1.00 75.19 305 GLY A C 1
ATOM 2437 O O . GLY A 1 305 ? -7.615 -2.212 41.658 1.00 75.19 305 GLY A O 1
ATOM 2438 N N . PRO A 1 306 ? -8.444 -4.150 40.811 1.00 75.00 306 PRO A N 1
ATOM 2439 C CA . PRO A 1 306 ? -8.276 -4.939 42.026 1.00 75.00 306 PRO A CA 1
ATOM 2440 C C . PRO A 1 306 ? -6.825 -4.905 42.523 1.00 75.00 306 PRO A C 1
ATOM 2442 O O . PRO A 1 306 ? -5.892 -4.805 41.723 1.00 75.00 306 PRO A O 1
ATOM 2445 N N . ASP A 1 307 ? -6.644 -4.973 43.842 1.00 81.81 307 ASP A N 1
ATOM 2446 C CA . ASP A 1 307 ? -5.328 -5.005 44.500 1.00 81.81 307 ASP A CA 1
ATOM 2447 C C . ASP A 1 307 ? -4.422 -3.801 44.168 1.00 81.81 307 ASP A C 1
ATOM 2449 O O . ASP A 1 307 ? -3.205 -3.930 44.035 1.00 81.81 307 ASP A O 1
ATOM 2453 N N . ASP A 1 308 ? -5.021 -2.616 44.000 1.00 77.81 308 ASP A N 1
ATOM 2454 C CA . ASP A 1 308 ? -4.338 -1.355 43.670 1.00 77.81 308 ASP A CA 1
ATOM 2455 C C . ASP A 1 308 ? -3.542 -1.380 42.354 1.00 77.81 308 ASP A C 1
ATOM 2457 O O . ASP A 1 308 ? -2.665 -0.543 42.097 1.00 77.81 308 ASP A O 1
ATOM 2461 N N . GLN A 1 309 ? -3.877 -2.318 41.469 1.00 77.44 309 GLN A N 1
ATOM 2462 C CA . GLN A 1 309 ? -3.230 -2.449 40.178 1.00 77.44 309 GLN A CA 1
ATOM 2463 C C . GLN A 1 309 ? -3.563 -1.260 39.268 1.00 77.44 309 GLN A C 1
ATOM 2465 O O . GLN A 1 309 ? -4.721 -0.965 38.993 1.00 77.44 309 GLN A O 1
ATOM 2470 N N . ARG A 1 310 ? -2.544 -0.613 38.702 1.00 81.19 310 ARG A N 1
ATOM 2471 C CA . ARG A 1 310 ? -2.726 0.483 37.738 1.00 81.19 310 ARG A CA 1
ATOM 2472 C C . ARG A 1 310 ? -2.947 -0.071 36.336 1.00 81.19 310 ARG A C 1
ATOM 2474 O O . ARG A 1 310 ? -2.186 -0.926 35.880 1.00 81.19 310 ARG A O 1
ATOM 2481 N N . VAL A 1 311 ? -3.982 0.417 35.661 1.00 79.75 311 VAL A N 1
ATOM 2482 C CA . VAL A 1 311 ? -4.333 0.010 34.295 1.00 79.75 311 VAL A CA 1
ATOM 2483 C C . VAL A 1 311 ? -4.787 1.208 33.461 1.00 79.75 311 VAL A C 1
ATOM 2485 O O . VAL A 1 311 ? -5.144 2.257 33.999 1.00 79.75 311 VAL A O 1
ATOM 2488 N N . VAL A 1 312 ? -4.791 1.050 32.139 1.00 82.56 312 VAL A N 1
ATOM 2489 C CA . VAL A 1 312 ? -5.312 2.052 31.197 1.00 82.56 312 VAL A CA 1
ATOM 2490 C C . VAL A 1 312 ? -6.461 1.449 30.400 1.00 82.56 312 VAL A C 1
ATOM 2492 O O . VAL A 1 312 ? -6.246 0.509 29.640 1.00 82.56 312 VAL A O 1
ATOM 2495 N N . SER A 1 313 ? -7.670 2.001 30.537 1.00 81.25 313 SER A N 1
ATOM 2496 C CA . SER A 1 313 ? -8.782 1.671 29.641 1.00 81.25 313 SER A CA 1
ATOM 2497 C C . SER A 1 313 ? -8.540 2.302 28.287 1.00 81.25 313 SER A C 1
ATOM 2499 O O . SER A 1 313 ? -8.253 3.500 28.220 1.00 81.25 313 SER A O 1
ATOM 2501 N N . ILE A 1 314 ? -8.767 1.545 27.220 1.00 81.00 314 ILE A N 1
ATOM 2502 C CA . ILE A 1 314 ? -8.912 2.111 25.878 1.00 81.00 314 ILE A CA 1
ATOM 2503 C C . ILE A 1 314 ? -10.391 2.215 25.523 1.00 81.00 314 ILE A C 1
ATOM 2505 O O . ILE A 1 314 ? -11.145 1.254 25.669 1.00 81.00 314 ILE A O 1
ATOM 2509 N N . ASP A 1 315 ? -10.777 3.377 25.007 1.00 76.81 315 ASP A N 1
ATOM 2510 C CA . ASP A 1 315 ? -12.041 3.601 24.310 1.00 76.81 315 ASP A CA 1
ATOM 2511 C C . ASP A 1 315 ? -11.745 4.161 22.911 1.00 76.81 315 ASP A C 1
ATOM 2513 O O . ASP A 1 315 ? -11.236 5.273 22.766 1.00 76.81 315 ASP A O 1
ATOM 2517 N N . ALA A 1 316 ? -12.010 3.369 21.873 1.00 76.19 316 ALA A N 1
ATOM 2518 C CA . ALA A 1 316 ? -11.697 3.709 20.490 1.00 76.19 316 ALA A CA 1
ATOM 2519 C C . ALA A 1 316 ? -12.978 3.881 19.665 1.00 76.19 316 ALA A C 1
ATOM 2521 O O . ALA A 1 316 ? -13.719 2.934 19.413 1.00 76.19 316 ALA A O 1
ATOM 2522 N N . CYS A 1 317 ? -13.191 5.101 19.181 1.00 72.75 317 CYS A N 1
ATOM 2523 C CA . CYS A 1 317 ? -14.262 5.491 18.270 1.00 72.75 317 CYS A CA 1
ATOM 2524 C C . CYS A 1 317 ? -13.642 5.929 16.935 1.00 72.75 317 CYS A C 1
ATOM 2526 O O . CYS A 1 317 ? -13.720 7.094 16.545 1.00 72.75 317 CYS A O 1
ATOM 2528 N N . ALA A 1 318 ? -12.941 5.009 16.273 1.00 74.75 318 ALA A N 1
ATOM 2529 C CA . ALA A 1 318 ? -12.266 5.265 15.005 1.00 74.75 318 ALA A CA 1
ATOM 2530 C C . ALA A 1 318 ? -12.359 4.029 14.092 1.00 74.75 318 ALA A C 1
ATOM 2532 O O . ALA A 1 318 ? -11.491 3.157 14.156 1.00 74.75 318 ALA A O 1
ATOM 2533 N N . PRO A 1 319 ? -13.387 3.938 13.222 1.00 69.88 319 PRO A N 1
ATOM 2534 C CA . PRO A 1 319 ? -13.585 2.800 12.314 1.00 69.88 319 PRO A CA 1
ATOM 2535 C C . PRO A 1 319 ? -12.371 2.473 11.448 1.00 69.88 319 PRO A C 1
ATOM 2537 O O . PRO A 1 319 ? -12.143 1.319 11.087 1.00 69.88 319 PRO A O 1
ATOM 2540 N N . VAL A 1 320 ? -11.561 3.486 11.139 1.00 73.38 320 VAL A N 1
ATOM 2541 C CA . VAL A 1 320 ? -10.361 3.330 10.321 1.00 73.38 320 VAL A CA 1
ATOM 2542 C C . VAL A 1 320 ? -9.273 2.483 10.991 1.00 73.38 320 VAL A C 1
ATOM 2544 O O . VAL A 1 320 ? -8.398 1.984 10.293 1.00 73.38 320 VAL A O 1
ATOM 2547 N N . LEU A 1 321 ? -9.328 2.260 12.309 1.00 77.31 321 LEU A N 1
ATOM 2548 C CA . LEU A 1 321 ? -8.375 1.402 13.020 1.00 77.31 321 LEU A CA 1
ATOM 2549 C C . LEU A 1 321 ? -8.395 -0.055 12.536 1.00 77.31 321 LEU A C 1
ATOM 2551 O O . LEU A 1 321 ? -7.388 -0.746 12.662 1.00 77.31 321 LEU A O 1
ATOM 2555 N N . GLY A 1 322 ? -9.496 -0.498 11.917 1.00 72.25 322 GLY A N 1
ATOM 2556 C CA . GLY A 1 322 ? -9.585 -1.810 11.266 1.00 72.25 322 GLY A CA 1
ATOM 2557 C C . GLY A 1 322 ? -9.020 -1.880 9.863 1.00 72.25 322 GLY A C 1
ATOM 2558 O O . GLY A 1 322 ? -9.103 -2.925 9.222 1.00 72.25 322 GLY A O 1
ATOM 2559 N N . THR A 1 323 ? -8.455 -0.784 9.366 1.00 73.81 323 THR A N 1
ATOM 2560 C CA . THR A 1 323 ? -7.735 -0.801 8.095 1.00 73.81 323 THR A CA 1
ATOM 2561 C C . THR A 1 323 ? -6.515 -1.698 8.250 1.00 73.81 323 THR A C 1
ATOM 2563 O O . THR A 1 323 ? -5.715 -1.500 9.165 1.00 73.81 323 THR A O 1
ATOM 2566 N N . GLN A 1 324 ? -6.380 -2.688 7.369 1.00 70.50 324 GLN A N 1
ATOM 2567 C CA . GLN A 1 324 ? -5.168 -3.493 7.313 1.00 70.50 324 GLN A CA 1
ATOM 2568 C C . GLN A 1 324 ? -3.995 -2.621 6.871 1.00 70.50 324 GLN A C 1
ATOM 2570 O O . GLN A 1 324 ? -4.142 -1.778 5.984 1.00 70.50 324 GLN A O 1
ATOM 2575 N N . VAL A 1 325 ? -2.847 -2.809 7.511 1.00 66.38 325 VAL A N 1
ATOM 2576 C CA . VAL A 1 325 ? -1.592 -2.183 7.089 1.00 66.38 325 VAL A CA 1
ATOM 2577 C C . VAL A 1 325 ? -0.758 -3.233 6.366 1.00 66.38 325 VAL A C 1
ATOM 2579 O O . VAL A 1 325 ? -0.714 -4.397 6.757 1.00 66.38 325 VAL A O 1
ATOM 2582 N N . ASN A 1 326 ? -0.126 -2.821 5.274 1.00 59.44 326 ASN A N 1
ATOM 2583 C CA . ASN A 1 326 ? 0.598 -3.707 4.368 1.00 59.44 326 ASN A CA 1
ATOM 2584 C C . ASN A 1 326 ? 2.040 -3.954 4.840 1.00 59.44 326 ASN A C 1
ATOM 2586 O O . ASN A 1 326 ? 2.999 -3.692 4.121 1.00 59.44 326 ASN A O 1
ATOM 2590 N N . VAL A 1 327 ? 2.201 -4.454 6.064 1.00 57.56 327 VAL A N 1
ATOM 2591 C CA . VAL A 1 327 ? 3.491 -4.900 6.612 1.00 57.56 327 VAL A CA 1
ATOM 2592 C C . VAL A 1 327 ? 3.321 -6.273 7.268 1.00 57.56 327 VAL A C 1
ATOM 2594 O O . VAL A 1 327 ? 2.217 -6.654 7.649 1.00 57.56 327 VAL A O 1
ATOM 2597 N N . GLU A 1 328 ? 4.400 -7.059 7.354 1.00 53.06 328 GLU A N 1
ATOM 2598 C CA . GLU A 1 328 ? 4.349 -8.434 7.887 1.00 53.06 328 GLU A CA 1
ATOM 2599 C C . GLU A 1 328 ? 3.791 -8.461 9.322 1.00 53.06 328 GLU A C 1
ATOM 2601 O O . GLU A 1 328 ? 2.972 -9.315 9.678 1.00 53.06 328 GLU A O 1
ATOM 2606 N N . LYS A 1 329 ? 4.195 -7.461 10.112 1.00 58.12 329 LYS A N 1
ATOM 2607 C CA . LYS A 1 329 ? 3.620 -7.036 11.391 1.00 58.12 329 LYS A CA 1
ATOM 2608 C C . LYS A 1 329 ? 3.918 -5.550 11.558 1.00 58.12 329 LYS A C 1
ATOM 2610 O O . LYS A 1 329 ? 5.024 -5.141 11.198 1.00 58.12 329 LYS A O 1
ATOM 2615 N N . PRO A 1 330 ? 3.017 -4.743 12.136 1.00 59.62 330 PRO A N 1
ATOM 2616 C CA . PRO A 1 330 ? 1.602 -4.991 12.497 1.00 59.62 330 PRO A CA 1
ATOM 2617 C C . PRO A 1 330 ? 0.694 -5.327 11.291 1.00 59.62 330 PRO A C 1
ATOM 2619 O O . PRO A 1 330 ? 1.030 -4.958 10.182 1.00 59.62 330 PRO A O 1
ATOM 2622 N N . LYS A 1 331 ? -0.452 -6.003 11.465 1.00 67.19 331 LYS A N 1
ATOM 2623 C CA . LYS A 1 331 ? -1.405 -6.332 10.371 1.00 67.19 331 LYS A CA 1
ATOM 2624 C C . LYS A 1 331 ? -2.565 -5.344 10.236 1.00 67.19 331 LYS A C 1
ATOM 2626 O O . LYS A 1 331 ? -3.229 -5.302 9.201 1.00 67.19 331 LYS A O 1
ATOM 2631 N N . SER A 1 332 ? -2.825 -4.544 11.267 1.00 74.88 332 SER A N 1
ATOM 2632 C CA . SER A 1 332 ? -3.862 -3.507 11.272 1.00 74.88 332 SER A CA 1
ATOM 2633 C C . SER A 1 332 ? -3.329 -2.162 11.763 1.00 74.88 332 SER A C 1
ATOM 2635 O O . SER A 1 332 ? -2.315 -2.088 12.461 1.00 74.88 332 SER A O 1
ATOM 2637 N N . LEU A 1 333 ? -4.027 -1.081 11.409 1.00 78.75 333 LEU A N 1
ATOM 2638 C CA . LEU A 1 333 ? -3.715 0.258 11.903 1.00 78.75 333 LEU A CA 1
ATOM 2639 C C . LEU A 1 333 ? -3.823 0.315 13.433 1.00 78.75 333 LEU A C 1
ATOM 2641 O O . LEU A 1 333 ? -3.012 0.981 14.071 1.00 78.75 333 LEU A O 1
ATOM 2645 N N . PHE A 1 334 ? -4.771 -0.422 14.021 1.00 82.62 334 PHE A N 1
ATOM 2646 C CA . PHE A 1 334 ? -4.868 -0.607 15.468 1.00 82.62 334 PHE A CA 1
ATOM 2647 C C . PHE A 1 334 ? -3.604 -1.222 16.071 1.00 82.62 334 PHE A C 1
ATOM 2649 O O . PHE A 1 334 ? -3.111 -0.731 17.080 1.00 82.62 334 PHE A O 1
ATOM 2656 N N . GLU A 1 335 ? -3.052 -2.268 15.463 1.00 79.00 335 GLU A N 1
ATOM 2657 C CA . GLU A 1 335 ? -1.832 -2.906 15.967 1.00 79.00 335 GLU A CA 1
ATOM 2658 C C . GLU A 1 335 ? -0.627 -1.983 15.859 1.00 79.00 335 GLU A C 1
ATOM 2660 O O . GLU A 1 335 ? 0.146 -1.875 16.807 1.00 79.00 335 GLU A O 1
ATOM 2665 N N . ALA A 1 336 ? -0.494 -1.281 14.733 1.00 79.69 336 ALA A N 1
ATOM 2666 C CA . ALA A 1 336 ? 0.555 -0.286 14.545 1.00 79.69 336 ALA A CA 1
ATOM 2667 C C . ALA A 1 336 ? 0.479 0.811 15.605 1.00 79.69 336 ALA A C 1
ATOM 2669 O O . ALA A 1 336 ? 1.483 1.166 16.224 1.00 79.69 336 ALA A O 1
ATOM 2670 N N . TRP A 1 337 ? -0.738 1.287 15.851 1.00 84.94 337 TRP A N 1
ATOM 2671 C CA . TRP A 1 337 ? -1.049 2.248 16.891 1.00 84.94 337 TRP A CA 1
ATOM 2672 C C . TRP A 1 337 ? -0.720 1.714 18.293 1.00 84.94 337 TRP A C 1
ATOM 2674 O O . TRP A 1 337 ? -0.073 2.407 19.073 1.00 84.94 337 TRP A O 1
ATOM 2684 N N . LEU A 1 338 ? -1.112 0.480 18.615 1.00 82.75 338 LEU A N 1
ATOM 2685 C CA . LEU A 1 338 ? -0.922 -0.112 19.939 1.00 82.75 338 LEU A CA 1
ATOM 2686 C C . LEU A 1 338 ? 0.559 -0.375 20.238 1.00 82.75 338 LEU A C 1
ATOM 2688 O O . LEU A 1 338 ? 1.012 -0.115 21.352 1.00 82.75 338 LEU A O 1
ATOM 2692 N N . VAL A 1 339 ? 1.322 -0.843 19.247 1.00 80.06 339 VAL A N 1
ATOM 2693 C CA . VAL A 1 339 ? 2.779 -1.004 19.356 1.00 80.06 339 VAL A CA 1
ATOM 2694 C C . VAL A 1 339 ? 3.437 0.348 19.616 1.00 80.06 339 VAL A C 1
ATOM 2696 O O . VAL A 1 339 ? 4.193 0.484 20.578 1.00 80.06 339 VAL A O 1
ATOM 2699 N N . ALA A 1 340 ? 3.086 1.371 18.830 1.00 79.94 340 ALA A N 1
ATOM 2700 C CA . ALA A 1 340 ? 3.580 2.725 19.053 1.00 79.94 340 ALA A CA 1
ATOM 2701 C C . ALA A 1 340 ? 3.208 3.243 20.453 1.00 79.94 340 ALA A C 1
ATOM 2703 O O . ALA A 1 340 ? 4.048 3.834 21.131 1.00 79.94 340 ALA A O 1
ATOM 2704 N N . LEU A 1 341 ? 1.988 2.982 20.927 1.00 82.31 341 LEU A N 1
ATOM 2705 C CA . LEU A 1 341 ? 1.543 3.386 22.256 1.00 82.31 341 LEU A CA 1
ATOM 2706 C C . LEU A 1 341 ? 2.374 2.723 23.364 1.00 82.31 341 LEU A C 1
ATOM 2708 O O . LEU A 1 341 ? 2.931 3.424 24.207 1.00 82.31 341 LEU A O 1
ATOM 2712 N N . VAL A 1 342 ? 2.486 1.392 23.374 1.00 79.75 342 VAL A N 1
ATOM 2713 C CA . VAL A 1 342 ? 3.163 0.644 24.454 1.00 79.75 342 VAL A CA 1
ATOM 2714 C C . VAL A 1 342 ? 4.654 0.972 24.547 1.00 79.75 342 VAL A C 1
ATOM 2716 O O . VAL A 1 342 ? 5.209 1.010 25.650 1.00 79.75 342 VAL A O 1
ATOM 2719 N N . SER A 1 343 ? 5.295 1.264 23.414 1.00 76.12 343 SER A N 1
ATOM 2720 C CA . SER A 1 343 ? 6.688 1.718 23.374 1.00 76.12 343 SER A CA 1
ATOM 2721 C C . SER A 1 343 ? 6.897 3.099 24.002 1.00 76.12 343 SER A C 1
ATOM 2723 O O . SER A 1 343 ? 8.012 3.395 24.424 1.00 76.12 343 SER A O 1
ATOM 2725 N N . ASN A 1 344 ? 5.855 3.933 24.087 1.00 74.62 344 ASN A N 1
ATOM 2726 C CA . ASN A 1 344 ? 5.959 5.328 24.526 1.00 74.62 344 ASN A CA 1
ATOM 2727 C C . ASN A 1 344 ? 5.262 5.632 25.865 1.00 74.62 344 ASN A C 1
ATOM 2729 O O . ASN A 1 344 ? 5.453 6.718 26.415 1.00 74.62 344 ASN A O 1
ATOM 2733 N N . ILE A 1 345 ? 4.472 4.708 26.419 1.00 74.50 345 ILE A N 1
ATOM 2734 C CA . ILE A 1 345 ? 3.887 4.865 27.761 1.00 74.50 345 ILE A CA 1
ATOM 2735 C C . ILE A 1 345 ? 4.801 4.285 28.857 1.00 74.50 345 ILE A C 1
ATOM 2737 O O . ILE A 1 345 ? 5.534 3.321 28.608 1.00 74.50 345 ILE A O 1
ATOM 2741 N N . PRO A 1 346 ? 4.747 4.825 30.092 1.00 70.69 346 PRO A N 1
ATOM 2742 C CA . PRO A 1 346 ? 5.477 4.278 31.232 1.00 70.69 346 PRO A CA 1
ATOM 2743 C C . PRO A 1 346 ? 5.150 2.802 31.473 1.00 70.69 346 PRO A C 1
ATOM 2745 O O . PRO A 1 346 ? 4.005 2.381 31.308 1.00 70.69 346 PRO A O 1
ATOM 2748 N N . GLU A 1 347 ? 6.129 2.025 31.943 1.00 73.44 347 GLU A N 1
ATOM 2749 C CA . GLU A 1 347 ? 5.963 0.589 32.217 1.00 73.44 347 GLU A CA 1
ATOM 2750 C C . GLU A 1 347 ? 4.801 0.297 33.180 1.00 73.44 347 GLU A C 1
ATOM 2752 O O . GLU A 1 347 ? 4.026 -0.635 32.974 1.00 73.44 347 GLU A O 1
ATOM 2757 N N . THR A 1 348 ? 4.600 1.179 34.160 1.00 67.06 348 THR A N 1
ATOM 2758 C CA . THR A 1 348 ? 3.500 1.134 35.136 1.00 67.06 348 THR A CA 1
ATOM 2759 C C . THR A 1 348 ? 2.103 1.284 34.524 1.00 67.06 348 THR A C 1
ATOM 2761 O O . THR A 1 348 ? 1.118 1.018 35.209 1.00 67.06 348 THR A O 1
ATOM 2764 N N . LEU A 1 349 ? 2.005 1.701 33.258 1.00 68.31 349 LEU A N 1
ATOM 2765 C CA . LEU A 1 349 ? 0.762 1.905 32.510 1.00 68.31 349 LEU A CA 1
ATOM 2766 C C . LEU A 1 349 ? 0.629 0.959 31.304 1.00 68.31 349 LEU A C 1
ATOM 2768 O O . LEU A 1 349 ? -0.349 1.052 30.566 1.00 68.31 349 LEU A O 1
ATOM 2772 N N . ARG A 1 350 ? 1.559 0.008 31.115 1.00 72.38 350 ARG A N 1
ATOM 2773 C CA . ARG A 1 350 ? 1.510 -0.979 30.016 1.00 72.38 350 ARG A CA 1
ATOM 2774 C C . ARG A 1 350 ? 0.403 -2.021 30.158 1.00 72.38 350 ARG A C 1
ATOM 2776 O O . ARG A 1 350 ? 0.127 -2.742 29.204 1.00 72.38 350 ARG A O 1
ATOM 2783 N N . ARG A 1 351 ? -0.251 -2.101 31.322 1.00 79.06 351 ARG A N 1
ATOM 2784 C CA . ARG A 1 351 ? -1.440 -2.942 31.516 1.00 79.06 351 ARG A CA 1
ATOM 2785 C C . ARG A 1 351 ? -2.652 -2.227 30.942 1.00 79.06 351 ARG A C 1
ATOM 2787 O O . ARG A 1 351 ? -3.389 -1.526 31.632 1.00 79.06 351 ARG A O 1
ATOM 2794 N N . ILE A 1 352 ? -2.798 -2.390 29.641 1.00 81.88 352 ILE A N 1
ATOM 2795 C CA . ILE A 1 352 ? -3.895 -1.837 28.874 1.00 81.88 352 ILE A CA 1
ATOM 2796 C C . ILE A 1 352 ? -5.070 -2.806 28.967 1.00 81.88 352 ILE A C 1
ATOM 2798 O O . ILE A 1 352 ? -4.901 -4.013 28.825 1.00 81.88 352 ILE A O 1
ATOM 2802 N N . VAL A 1 353 ? -6.260 -2.287 29.226 1.00 79.44 353 VAL A N 1
ATOM 2803 C CA . VAL A 1 353 ? -7.474 -3.075 29.416 1.00 79.44 353 VAL A CA 1
ATOM 2804 C C . VAL A 1 353 ? -8.588 -2.575 28.509 1.00 79.44 353 VAL A C 1
ATOM 2806 O O . VAL A 1 353 ? -8.658 -1.397 28.143 1.00 79.44 353 VAL A O 1
ATOM 2809 N N . MET A 1 354 ? -9.466 -3.495 28.138 1.00 77.12 354 MET A N 1
ATOM 2810 C CA . MET A 1 354 ? -10.676 -3.212 27.380 1.00 77.12 354 MET A CA 1
ATOM 2811 C C . MET A 1 354 ? -11.806 -4.098 27.906 1.00 77.12 354 MET A C 1
ATOM 2813 O O . MET A 1 354 ? -11.562 -5.178 28.443 1.00 77.12 354 MET A O 1
ATOM 2817 N N . SER A 1 355 ? -13.047 -3.650 27.752 1.00 67.50 355 SER A N 1
ATOM 2818 C CA . SER A 1 355 ? -14.214 -4.432 28.156 1.00 67.50 355 SER A CA 1
ATOM 2819 C C . SER A 1 355 ? -14.960 -5.073 26.990 1.00 67.50 355 SER A C 1
ATOM 2821 O O . SER A 1 355 ? -14.968 -4.572 25.857 1.00 67.50 355 SER A O 1
ATOM 2823 N N . GLU A 1 356 ? -15.634 -6.171 27.319 1.00 58.53 356 GLU A N 1
ATOM 2824 C CA . GLU A 1 356 ? -16.370 -7.061 26.429 1.00 58.53 356 GLU A CA 1
ATOM 2825 C C . GLU A 1 356 ? -17.841 -6.669 26.159 1.00 58.53 356 GLU A C 1
ATOM 2827 O O . GLU A 1 356 ? -18.557 -7.491 25.592 1.00 58.53 356 GLU A O 1
ATOM 2832 N N . SER A 1 357 ? -18.343 -5.465 26.503 1.00 55.81 357 SER A N 1
ATOM 2833 C CA . SER A 1 357 ? -19.768 -5.145 26.219 1.00 55.81 357 SER A CA 1
ATOM 2834 C C . SER A 1 357 ? -20.115 -5.345 24.738 1.00 55.81 357 SER A C 1
ATOM 2836 O O . SER A 1 357 ? -19.386 -4.891 23.845 1.00 55.81 357 SER A O 1
ATOM 2838 N N . THR A 1 358 ? -21.259 -5.996 24.515 1.00 47.44 358 THR A N 1
ATOM 2839 C CA . THR A 1 358 ? -21.789 -6.447 23.223 1.00 47.44 358 THR A CA 1
ATOM 2840 C C . THR A 1 358 ? -22.743 -5.443 22.558 1.00 47.44 358 THR A C 1
ATOM 2842 O O . THR A 1 358 ? -23.322 -5.755 21.516 1.00 47.44 358 THR A O 1
ATOM 2845 N N . ASP A 1 359 ? -22.900 -4.230 23.102 1.00 47.56 359 ASP A N 1
ATOM 2846 C CA . ASP A 1 359 ? -23.902 -3.279 22.604 1.00 47.56 359 ASP A CA 1
ATOM 2847 C C . ASP A 1 359 ? -23.569 -2.684 21.221 1.00 47.56 359 ASP A C 1
ATOM 2849 O O . ASP A 1 359 ? -22.462 -2.207 20.938 1.00 47.56 359 ASP A O 1
ATOM 2853 N N . GLY A 1 360 ? -24.584 -2.719 20.349 1.00 42.09 360 GLY A N 1
ATOM 2854 C CA . GLY A 1 360 ? -24.456 -2.895 18.895 1.00 42.09 360 GLY A CA 1
ATOM 2855 C C . GLY A 1 360 ? -23.871 -1.754 18.058 1.00 42.09 360 GLY A C 1
ATOM 2856 O O . GLY A 1 360 ? -23.531 -1.981 16.898 1.00 42.09 360 GLY A O 1
ATOM 2857 N N . ASP A 1 361 ? -23.700 -0.558 18.612 1.00 42.72 361 ASP A N 1
ATOM 2858 C CA . ASP A 1 361 ? -23.275 0.612 17.832 1.00 42.72 361 ASP A CA 1
ATOM 2859 C C . ASP A 1 361 ? -21.746 0.828 17.814 1.00 42.72 361 ASP A C 1
ATOM 2861 O O . ASP A 1 361 ? -21.211 1.440 16.891 1.00 42.72 361 ASP A O 1
ATOM 2865 N N . LEU A 1 362 ? -21.014 0.258 18.781 1.00 46.38 362 LEU A N 1
ATOM 2866 C CA . LEU A 1 362 ? -19.537 0.230 18.807 1.00 46.38 362 LEU A CA 1
ATOM 2867 C C . LEU A 1 362 ? -18.956 -1.118 18.353 1.00 46.38 362 LEU A C 1
ATOM 2869 O O . LEU A 1 362 ? -17.735 -1.282 18.269 1.00 46.38 362 LEU A O 1
ATOM 2873 N N . ALA A 1 363 ? -19.832 -2.063 18.001 1.00 45.41 363 ALA A N 1
ATOM 2874 C CA . ALA A 1 363 ? -19.481 -3.417 17.592 1.00 45.41 363 ALA A CA 1
ATOM 2875 C C . ALA A 1 363 ? -18.478 -3.455 16.423 1.00 45.41 363 ALA A C 1
ATOM 2877 O O . ALA A 1 363 ? -17.646 -4.352 16.371 1.00 45.41 363 ALA A O 1
ATOM 2878 N N . GLN A 1 364 ? -18.482 -2.461 15.524 1.00 49.22 364 GLN A N 1
ATOM 2879 C CA . GLN A 1 364 ? -17.598 -2.473 14.350 1.00 49.22 364 GLN A CA 1
ATOM 2880 C C . GLN A 1 364 ? -16.116 -2.239 14.686 1.00 49.22 364 GLN A C 1
ATOM 2882 O O . GLN A 1 364 ? -15.260 -2.841 14.046 1.00 49.22 364 GLN A O 1
ATOM 2887 N N . VAL A 1 365 ? -15.794 -1.396 15.677 1.00 56.41 365 VAL A N 1
ATOM 2888 C CA . VAL A 1 365 ? -14.393 -1.162 16.091 1.00 56.41 365 VAL A CA 1
ATOM 2889 C C . VAL A 1 365 ? -13.961 -2.192 17.126 1.00 56.41 365 VAL A C 1
ATOM 2891 O O . VAL A 1 365 ? -12.839 -2.685 17.066 1.00 56.41 365 VAL A O 1
ATOM 2894 N N . LYS A 1 366 ? -14.860 -2.572 18.043 1.00 64.88 366 LYS A N 1
ATOM 2895 C CA . LYS A 1 366 ? -14.574 -3.614 19.035 1.00 64.88 366 LYS A CA 1
ATOM 2896 C C . LYS A 1 366 ? -14.258 -4.950 18.378 1.00 64.88 366 LYS A C 1
ATOM 2898 O O . LYS A 1 366 ? -13.281 -5.569 18.765 1.00 64.88 366 LYS A O 1
ATOM 2903 N N . GLN A 1 367 ? -15.018 -5.352 17.359 1.00 62.75 367 GLN A N 1
ATOM 2904 C CA . GLN A 1 367 ? -14.759 -6.593 16.633 1.00 62.75 367 GLN A CA 1
ATOM 2905 C C . GLN A 1 367 ? -13.393 -6.573 15.940 1.00 62.75 367 GLN A C 1
ATOM 2907 O O . GLN A 1 367 ? -12.652 -7.538 16.039 1.00 62.75 367 GLN A O 1
ATOM 2912 N N . VAL A 1 368 ? -13.018 -5.451 15.320 1.00 63.88 368 VAL A N 1
ATOM 2913 C CA . VAL A 1 368 ? -11.674 -5.260 14.755 1.00 63.88 368 VAL A CA 1
ATOM 2914 C C . VAL A 1 368 ? -10.588 -5.429 15.817 1.00 63.88 368 VAL A C 1
ATOM 2916 O O . VAL A 1 368 ? -9.568 -6.062 15.556 1.00 63.88 368 VAL A O 1
ATOM 2919 N N . ILE A 1 369 ? -10.788 -4.842 17.001 1.00 69.44 369 ILE A N 1
ATOM 2920 C CA . ILE A 1 369 ? -9.840 -4.980 18.105 1.00 69.44 369 ILE A CA 1
ATOM 2921 C C . ILE A 1 369 ? -9.812 -6.439 18.565 1.00 69.44 369 ILE A C 1
ATOM 2923 O O . ILE A 1 369 ? -8.728 -6.985 18.668 1.00 69.44 369 ILE A O 1
ATOM 2927 N N . TRP A 1 370 ? -10.961 -7.089 18.764 1.00 68.62 370 TRP A N 1
ATOM 2928 C CA . TRP A 1 370 ? -11.072 -8.487 19.203 1.00 68.62 370 TRP A CA 1
ATOM 2929 C C . TRP A 1 370 ? -10.480 -9.499 18.218 1.00 68.62 370 TRP A C 1
ATOM 2931 O O . TRP A 1 370 ? -9.936 -10.518 18.628 1.00 68.62 370 TRP A O 1
ATOM 2941 N N . GLU A 1 371 ? -10.583 -9.233 16.921 1.00 66.69 371 GLU A N 1
ATOM 2942 C CA . GLU A 1 371 ? -10.021 -10.076 15.862 1.00 66.69 371 GLU A CA 1
ATOM 2943 C C . GLU A 1 371 ? -8.533 -9.791 15.610 1.00 66.69 371 GLU A C 1
ATOM 2945 O O . GLU A 1 371 ? -7.869 -10.541 14.889 1.00 66.69 371 GLU A O 1
ATOM 2950 N N . SER A 1 372 ? -7.986 -8.718 16.191 1.00 64.88 372 SER A N 1
ATOM 2951 C CA . SER A 1 372 ? -6.565 -8.414 16.079 1.00 64.88 372 SER A CA 1
ATOM 2952 C C . SER A 1 372 ? -5.736 -9.493 16.784 1.00 64.88 372 SER A C 1
ATOM 2954 O O . SER A 1 372 ? -6.019 -9.822 17.930 1.00 64.88 372 SER A O 1
ATOM 2956 N N . PRO A 1 373 ? -4.633 -9.987 16.194 1.00 61.34 373 PRO A N 1
ATOM 2957 C CA . PRO A 1 373 ? -3.678 -10.849 16.893 1.00 61.34 373 PRO A CA 1
ATOM 2958 C C . PRO A 1 373 ? -3.055 -10.224 18.153 1.00 61.34 373 PRO A C 1
ATOM 2960 O O . PRO A 1 373 ? -2.518 -10.957 18.987 1.00 61.34 373 PRO A O 1
ATOM 2963 N N . CYS A 1 374 ? -3.106 -8.890 18.292 1.00 60.66 374 CYS A N 1
ATOM 2964 C CA . CYS A 1 374 ? -2.720 -8.185 19.518 1.00 60.66 374 CYS A CA 1
ATOM 2965 C C . CYS A 1 374 ? -3.814 -8.186 20.592 1.00 60.66 374 CYS A C 1
ATOM 2967 O O . CYS A 1 374 ? -3.555 -7.826 21.737 1.00 60.66 374 CYS A O 1
ATOM 2969 N N . TYR A 1 375 ? -5.028 -8.596 20.240 1.00 63.06 375 TYR A N 1
ATOM 2970 C CA . TYR A 1 375 ? -6.034 -9.019 21.191 1.00 63.06 375 TYR A CA 1
ATOM 2971 C C . TYR A 1 375 ? -5.897 -10.522 21.384 1.00 63.06 375 TYR A C 1
ATOM 2973 O O . TYR A 1 375 ? -6.355 -11.344 20.594 1.00 63.06 375 TYR A O 1
ATOM 2981 N N . ARG A 1 376 ? -5.229 -10.899 22.466 1.00 59.97 376 ARG A N 1
ATOM 2982 C CA . ARG A 1 376 ? -5.453 -12.217 23.052 1.00 59.97 376 ARG A CA 1
ATOM 2983 C C . ARG A 1 376 ? -6.630 -12.086 23.999 1.00 59.97 376 ARG A C 1
ATOM 2985 O O . ARG A 1 376 ? -6.774 -11.036 24.622 1.00 59.97 376 ARG A O 1
ATOM 2992 N N . GLU A 1 377 ? -7.447 -13.134 24.113 1.00 55.53 377 GLU A N 1
ATOM 2993 C CA . GLU A 1 377 ? -8.355 -13.285 25.253 1.00 55.53 377 GLU A CA 1
ATOM 2994 C C . GLU A 1 377 ? -7.510 -13.117 26.521 1.00 55.53 377 GLU A C 1
ATOM 2996 O O . GLU A 1 377 ? -6.779 -14.019 26.932 1.00 55.53 377 GLU A O 1
ATOM 3001 N N . GLY A 1 378 ? -7.508 -11.902 27.064 1.00 58.50 378 GLY A N 1
ATOM 3002 C CA . GLY A 1 378 ? -6.690 -11.568 28.210 1.00 58.50 378 GLY A CA 1
ATOM 3003 C C . GLY A 1 378 ? -7.162 -12.331 29.434 1.00 58.50 378 GLY A C 1
ATOM 3004 O O . GLY A 1 378 ? -8.293 -12.835 29.486 1.00 58.50 378 GLY A O 1
ATOM 3005 N N . LEU A 1 379 ? -6.313 -12.345 30.463 1.00 63.88 379 LEU A N 1
ATOM 3006 C CA . LEU A 1 379 ? -6.744 -12.738 31.798 1.00 63.88 379 LEU A CA 1
ATOM 3007 C C . LEU A 1 379 ? -8.034 -11.971 32.135 1.00 63.88 379 LEU A C 1
ATOM 3009 O O . LEU A 1 379 ? -8.077 -10.749 31.985 1.00 63.88 379 LEU A O 1
ATOM 3013 N N . ASP A 1 380 ? -9.086 -12.696 32.523 1.00 71.12 380 ASP A N 1
ATOM 3014 C CA . ASP A 1 380 ? -10.287 -12.087 33.097 1.00 71.12 380 ASP A CA 1
ATOM 3015 C C . ASP A 1 380 ? -9.850 -11.401 34.392 1.00 71.12 380 ASP A C 1
ATOM 3017 O O . ASP A 1 380 ? -9.479 -12.067 35.360 1.00 71.12 380 ASP A O 1
ATOM 3021 N N . LEU A 1 381 ? -9.795 -10.070 34.371 1.00 70.88 381 LEU A N 1
ATOM 3022 C CA . LEU A 1 381 ? -9.361 -9.277 35.520 1.00 70.88 381 LEU A CA 1
ATOM 3023 C C . LEU A 1 381 ? -10.523 -8.980 36.475 1.00 70.88 381 LEU A C 1
ATOM 3025 O O . LEU A 1 381 ? -10.342 -8.228 37.431 1.00 70.88 381 LEU A O 1
ATOM 3029 N N . GLY A 1 382 ? -11.700 -9.557 36.219 1.00 70.88 382 GLY A N 1
ATOM 3030 C CA . GLY A 1 382 ? -12.890 -9.397 37.033 1.00 70.88 382 GLY A CA 1
ATOM 3031 C C . GLY A 1 382 ? -13.948 -8.510 36.387 1.00 70.88 382 GLY A C 1
ATOM 3032 O O . GLY A 1 382 ? -13.988 -8.292 35.171 1.00 70.88 382 GLY A O 1
ATOM 3033 N N . ARG A 1 383 ? -14.862 -8.033 37.228 1.00 69.62 383 ARG A N 1
ATOM 3034 C CA . ARG A 1 383 ? -16.012 -7.226 36.810 1.00 69.62 383 ARG A CA 1
ATOM 3035 C C . ARG A 1 383 ? -15.668 -5.740 36.855 1.00 69.62 383 ARG A C 1
ATOM 3037 O O . ARG A 1 383 ? -14.849 -5.306 37.660 1.00 69.62 383 ARG A O 1
ATOM 3044 N N . SER A 1 384 ? -16.297 -4.948 35.992 1.00 64.94 384 SER A N 1
ATOM 3045 C CA . SER A 1 384 ? -16.007 -3.513 35.879 1.00 64.94 384 SER A CA 1
ATOM 3046 C C . SER A 1 384 ? -16.256 -2.706 37.158 1.00 64.94 384 SER A C 1
ATOM 3048 O O . SER A 1 384 ? -15.603 -1.690 37.363 1.00 64.94 384 SER A O 1
ATOM 3050 N N . ASP A 1 385 ? -17.160 -3.155 38.031 1.00 63.81 385 ASP A N 1
ATOM 3051 C CA . ASP A 1 385 ? -17.448 -2.560 39.345 1.00 63.81 385 ASP A CA 1
ATOM 3052 C C . ASP A 1 385 ? -16.287 -2.676 40.347 1.00 63.81 385 ASP A C 1
ATOM 3054 O O . ASP A 1 385 ? -16.263 -1.980 41.364 1.00 63.81 385 ASP A O 1
ATOM 3058 N N . GLN A 1 386 ? -15.305 -3.529 40.052 1.00 69.44 386 GLN A N 1
ATOM 3059 C CA . GLN A 1 386 ? -14.079 -3.687 40.834 1.00 69.44 386 GLN A CA 1
ATOM 3060 C C . GLN A 1 386 ? -12.987 -2.691 40.423 1.00 69.44 386 GLN A C 1
ATOM 3062 O O . GLN A 1 386 ? -11.973 -2.576 41.110 1.00 69.44 386 GLN A O 1
ATOM 3067 N N . PHE A 1 387 ? -13.189 -1.962 39.324 1.00 71.56 387 PHE A N 1
ATOM 3068 C CA . PHE A 1 387 ? -12.278 -0.933 38.843 1.00 71.56 387 PHE A CA 1
ATOM 3069 C C . PHE A 1 387 ? -12.799 0.448 39.226 1.00 71.56 387 PHE A C 1
ATOM 3071 O O . PHE A 1 387 ? -13.995 0.731 39.179 1.00 71.56 387 PHE A O 1
ATOM 3078 N N . ARG A 1 388 ? -11.881 1.330 39.607 1.00 72.44 388 ARG A N 1
ATOM 3079 C CA . ARG A 1 388 ? -12.175 2.708 39.994 1.00 72.44 388 ARG A CA 1
ATOM 3080 C C . ARG A 1 388 ? -11.331 3.662 39.180 1.00 72.44 388 ARG A C 1
ATOM 3082 O O . ARG A 1 388 ? -10.222 3.340 38.755 1.00 72.44 388 ARG A O 1
ATOM 3089 N N . PHE A 1 389 ? -11.839 4.870 38.992 1.00 70.88 389 PHE A N 1
ATOM 3090 C CA . PHE A 1 389 ? -11.013 5.935 38.448 1.00 70.88 389 PHE A CA 1
ATOM 3091 C C . PHE A 1 389 ? -9.891 6.255 39.419 1.00 70.88 389 PHE A C 1
ATOM 3093 O O . PHE A 1 389 ? -10.113 6.333 40.626 1.00 70.88 389 PHE A O 1
ATOM 3100 N N . SER A 1 390 ? -8.700 6.506 38.882 1.00 65.69 390 SER A N 1
ATOM 3101 C CA . SER A 1 390 ? -7.549 6.882 39.707 1.00 65.69 390 SER A CA 1
ATOM 3102 C C . SER A 1 390 ? -7.771 8.199 40.466 1.00 65.69 390 SER A C 1
ATOM 3104 O O . SER A 1 390 ? -7.091 8.461 41.455 1.00 65.69 390 SER A O 1
ATOM 3106 N N . ASP A 1 391 ? -8.717 9.029 40.011 1.00 65.56 391 ASP A N 1
ATOM 3107 C CA . ASP A 1 391 ? -9.172 10.234 40.701 1.00 65.56 391 ASP A CA 1
ATOM 3108 C C . ASP A 1 391 ? -10.606 10.052 41.250 1.00 65.56 391 ASP A C 1
ATOM 3110 O O . ASP A 1 391 ? -11.565 9.990 40.472 1.00 65.56 391 ASP A O 1
ATOM 3114 N N . PRO A 1 392 ? -10.798 10.043 42.582 1.00 64.00 392 PRO A N 1
ATOM 3115 C CA . PRO A 1 392 ? -12.122 9.971 43.202 1.00 64.00 392 PRO A CA 1
ATOM 3116 C C . PRO A 1 392 ? -13.076 11.101 42.776 1.00 64.00 392 PRO A C 1
ATOM 3118 O O . PRO A 1 392 ? -14.290 10.894 42.716 1.00 64.00 392 PRO A O 1
ATOM 3121 N N . LYS A 1 393 ? -12.557 12.294 42.438 1.00 63.72 393 LYS A N 1
ATOM 3122 C CA . LYS A 1 393 ? -13.387 13.407 41.941 1.00 63.72 393 LYS A CA 1
ATOM 3123 C C . LYS A 1 393 ? -13.927 13.130 40.542 1.00 63.72 393 LYS A C 1
ATOM 3125 O O . LYS A 1 393 ? -15.038 13.546 40.229 1.00 63.72 393 LYS A O 1
ATOM 3130 N N . THR A 1 394 ? -13.170 12.406 39.721 1.00 64.44 394 THR A N 1
ATOM 3131 C CA . THR A 1 394 ? -13.600 11.957 38.391 1.00 64.44 394 THR A CA 1
ATOM 3132 C C . THR A 1 394 ? -14.767 10.972 38.499 1.00 64.44 394 THR A C 1
ATOM 3134 O O . THR A 1 394 ? -15.755 11.094 37.772 1.00 64.44 394 THR A O 1
ATOM 3137 N N . GLU A 1 395 ? -14.709 10.045 39.455 1.00 63.81 395 GLU A N 1
ATOM 3138 C CA . GLU A 1 395 ? -15.819 9.129 39.722 1.00 63.81 395 GLU A CA 1
ATOM 3139 C C . GLU A 1 395 ? -17.072 9.884 40.192 1.00 63.81 395 GLU A C 1
ATOM 3141 O O . GLU A 1 395 ? -18.170 9.678 39.666 1.00 63.81 395 GLU A O 1
ATOM 3146 N N . GLN A 1 396 ? -16.906 10.805 41.146 1.00 62.72 396 GLN A N 1
ATOM 3147 C CA . GLN A 1 396 ? -17.987 11.668 41.618 1.00 62.72 396 GLN A CA 1
ATOM 3148 C C . GLN A 1 396 ? -18.594 12.479 40.465 1.00 62.72 396 GLN A C 1
ATOM 3150 O O . GLN A 1 396 ? -19.814 12.519 40.327 1.00 62.72 396 GLN A O 1
ATOM 3155 N N . TYR A 1 397 ? -17.760 13.064 39.608 1.00 64.19 397 TYR A N 1
ATOM 3156 C CA . TYR A 1 397 ? -18.174 13.840 38.444 1.00 64.19 397 TYR A CA 1
ATOM 3157 C C . TYR A 1 397 ? -19.060 13.035 37.485 1.00 64.19 397 TYR A C 1
ATOM 3159 O O . TYR A 1 397 ? -20.148 13.473 37.113 1.00 64.19 397 TYR A O 1
ATOM 3167 N N . LEU A 1 398 ? -18.654 11.820 37.118 1.00 62.22 398 LEU A N 1
ATOM 3168 C CA . LEU A 1 398 ? -19.465 10.987 36.229 1.00 62.22 398 LEU A CA 1
ATOM 3169 C C . LEU A 1 398 ? -20.774 10.541 36.889 1.00 62.22 398 LEU A C 1
ATOM 3171 O O . LEU A 1 398 ? -21.798 10.412 36.209 1.00 62.22 398 LEU A O 1
ATOM 3175 N N . ARG A 1 399 ? -20.771 10.343 38.213 1.00 61.50 399 ARG A N 1
ATOM 3176 C CA . ARG A 1 399 ? -21.977 10.031 38.992 1.00 61.50 399 ARG A CA 1
ATOM 3177 C C . ARG A 1 399 ? -22.955 11.212 39.070 1.00 61.50 399 ARG A C 1
ATOM 3179 O O . ARG A 1 399 ? -24.156 10.954 39.094 1.00 61.50 399 ARG A O 1
ATOM 3186 N N . THR A 1 400 ? -22.487 12.464 39.077 1.00 60.47 400 THR A N 1
ATOM 3187 C CA . THR A 1 400 ? -23.353 13.660 39.161 1.00 60.47 400 THR A CA 1
ATOM 3188 C C . THR A 1 400 ? -23.949 14.103 37.828 1.00 60.47 400 THR A C 1
ATOM 3190 O O . THR A 1 400 ? -24.902 14.885 37.825 1.00 60.47 400 THR A O 1
ATOM 3193 N N . LEU A 1 401 ? -23.446 13.603 36.694 1.00 58.88 401 LEU A N 1
ATOM 3194 C CA . LEU A 1 401 ? -24.043 13.902 35.394 1.00 58.88 401 LEU A CA 1
ATOM 3195 C C . LEU A 1 401 ? -25.489 13.368 35.336 1.00 58.88 401 LEU A C 1
ATOM 3197 O O . LEU A 1 401 ? -25.717 12.184 35.605 1.00 58.88 401 LEU A O 1
ATOM 3201 N N . PRO A 1 402 ? -26.480 14.212 34.986 1.00 55.59 402 PRO A N 1
ATOM 3202 C CA . PRO A 1 402 ? -27.883 13.829 35.027 1.00 55.59 402 PRO A CA 1
ATOM 3203 C C . PRO A 1 402 ? -28.161 12.700 34.032 1.00 55.59 402 PRO A C 1
ATOM 3205 O O . PRO A 1 402 ? -28.125 12.896 32.818 1.00 55.59 402 PRO A O 1
ATOM 3208 N N . LEU A 1 403 ? -28.468 11.514 34.559 1.00 53.56 403 LEU A N 1
ATOM 3209 C CA . LEU A 1 403 ? -29.029 10.414 33.782 1.00 53.56 403 LEU A CA 1
ATOM 3210 C C . LEU A 1 403 ? -30.503 10.724 33.534 1.00 53.56 403 LEU A C 1
ATOM 3212 O O . LEU A 1 403 ? -31.310 10.742 34.469 1.00 53.56 403 LEU A O 1
ATOM 3216 N N . THR A 1 404 ? -30.868 10.980 32.285 1.00 52.88 404 THR A N 1
ATOM 3217 C CA . THR A 1 404 ? -32.278 11.077 31.902 1.00 52.88 404 THR A CA 1
ATOM 3218 C C . THR A 1 404 ? -32.963 9.716 32.013 1.00 52.88 404 THR A C 1
ATOM 3220 O O . THR A 1 404 ? -32.301 8.684 32.077 1.00 52.88 404 THR A O 1
ATOM 3223 N N . GLN A 1 405 ? -34.297 9.680 32.076 1.00 43.91 405 GLN A N 1
ATOM 3224 C CA . GLN A 1 405 ? -35.035 8.415 32.217 1.00 43.91 405 GLN A CA 1
ATOM 3225 C C . GLN A 1 405 ? -34.715 7.419 31.093 1.00 43.91 405 GLN A C 1
ATOM 3227 O O . GLN A 1 405 ? -34.500 6.249 31.384 1.00 43.91 405 GLN A O 1
ATOM 3232 N N . ALA A 1 406 ? -34.586 7.878 29.843 1.00 41.53 406 ALA A N 1
ATOM 3233 C CA . ALA A 1 406 ? -34.133 7.036 28.733 1.00 41.53 406 ALA A CA 1
ATOM 3234 C C . ALA A 1 406 ? -32.685 6.557 28.934 1.00 41.53 406 ALA A C 1
ATOM 3236 O O . ALA A 1 406 ? -32.391 5.384 28.732 1.00 41.53 406 ALA A O 1
ATOM 3237 N N . ALA A 1 407 ? -31.797 7.431 29.421 1.00 44.66 407 ALA A N 1
ATOM 3238 C CA . ALA A 1 407 ? -30.429 7.061 29.763 1.00 44.66 407 ALA A CA 1
ATOM 3239 C C . ALA A 1 407 ? -30.334 6.111 30.967 1.00 44.66 407 ALA A C 1
ATOM 3241 O O . ALA A 1 407 ? -29.311 5.465 31.083 1.00 44.66 407 ALA A O 1
ATOM 3242 N N . ARG A 1 408 ? -31.354 5.985 31.834 1.00 42.16 408 ARG A N 1
ATOM 3243 C CA . ARG A 1 408 ? -31.409 4.954 32.892 1.00 42.16 408 ARG A CA 1
ATOM 3244 C C . ARG A 1 408 ? -31.798 3.579 32.351 1.00 42.16 408 ARG A C 1
ATOM 3246 O O . ARG A 1 408 ? -31.239 2.589 32.784 1.00 42.16 408 ARG A O 1
ATOM 3253 N N . PHE A 1 409 ? -32.720 3.519 31.388 1.00 36.62 409 PHE A N 1
ATOM 3254 C CA . PHE A 1 409 ? -33.066 2.263 30.705 1.00 36.62 409 PHE A CA 1
ATOM 3255 C C . PHE A 1 409 ? -31.961 1.785 29.749 1.00 36.62 409 PHE A C 1
ATOM 3257 O O . PHE A 1 409 ? -31.899 0.604 29.431 1.00 36.62 409 PHE A O 1
ATOM 3264 N N . HIS A 1 410 ? -31.098 2.700 29.298 1.00 36.88 410 HIS A N 1
ATOM 3265 C CA . HIS A 1 410 ? -29.979 2.426 28.395 1.00 36.88 410 HIS A CA 1
ATOM 3266 C C . HIS A 1 410 ? -28.600 2.433 29.080 1.00 36.88 410 HIS A C 1
ATOM 3268 O O . HIS A 1 410 ? -27.642 1.939 28.494 1.00 36.88 410 HIS A O 1
ATOM 3274 N N . SER A 1 411 ? -28.455 2.968 30.300 1.00 38.28 411 SER A N 1
ATOM 3275 C CA . SER A 1 411 ? -27.187 2.923 31.056 1.00 38.28 411 SER A CA 1
ATOM 3276 C C . SER A 1 411 ? -26.801 1.509 31.450 1.00 38.28 411 SER A C 1
ATOM 3278 O O . SER A 1 411 ? -25.618 1.245 31.629 1.00 38.28 411 SER A O 1
ATOM 3280 N N . ASP A 1 412 ? -27.788 0.621 31.531 1.00 36.12 412 ASP A N 1
ATOM 3281 C CA . ASP A 1 412 ? -27.604 -0.795 31.838 1.00 36.12 412 ASP A CA 1
ATOM 3282 C C . ASP A 1 412 ? -27.145 -1.589 30.595 1.00 36.12 412 ASP A C 1
ATOM 3284 O O . ASP A 1 412 ? -27.014 -2.807 30.650 1.00 36.12 412 ASP A O 1
ATOM 3288 N N . SER A 1 413 ? -26.975 -0.930 29.439 1.00 34.81 413 SER A N 1
ATOM 3289 C CA . SER A 1 413 ? -26.717 -1.590 28.146 1.00 34.81 413 SER A CA 1
ATOM 3290 C C . SER A 1 413 ? -26.052 -0.668 27.111 1.00 34.81 413 SER A C 1
ATOM 3292 O O . SER A 1 413 ? -26.366 -0.736 25.930 1.00 34.81 413 SER A O 1
ATOM 3294 N N . PHE A 1 414 ? -25.146 0.240 27.504 1.00 33.97 414 PHE A N 1
ATOM 3295 C CA . PHE A 1 414 ? -24.330 0.956 26.512 1.00 33.97 414 PHE A CA 1
ATOM 3296 C C . PHE A 1 414 ? -22.917 1.308 26.995 1.00 33.97 414 PHE A C 1
ATOM 3298 O O . PHE A 1 414 ? -22.699 2.190 27.826 1.00 33.97 414 PHE A O 1
ATOM 3305 N N . VAL A 1 415 ? -21.953 0.693 26.303 1.00 37.56 415 VAL A N 1
ATOM 3306 C CA . VAL A 1 415 ? -20.491 0.878 26.300 1.00 37.56 415 VAL A CA 1
ATOM 3307 C C . VAL A 1 415 ? -19.990 2.189 26.903 1.00 37.56 415 VAL A C 1
ATOM 3309 O O . VAL A 1 415 ? -20.001 3.236 26.263 1.00 37.56 415 VAL A O 1
ATOM 3312 N N . THR A 1 416 ? -19.486 2.114 28.121 1.00 45.28 416 THR A N 1
ATOM 3313 C CA . THR A 1 416 ? -18.380 2.955 28.602 1.00 45.28 416 THR A CA 1
ATOM 3314 C C . THR A 1 416 ? -17.744 2.167 29.726 1.00 45.28 416 THR A C 1
ATOM 3316 O O . THR A 1 416 ? -17.860 2.475 30.906 1.00 45.28 416 THR A O 1
ATOM 3319 N N . ASP A 1 417 ? -17.222 1.014 29.355 1.00 50.47 417 ASP A N 1
ATOM 3320 C CA . ASP A 1 417 ? -17.382 -0.140 30.217 1.00 50.47 417 ASP A CA 1
ATOM 3321 C C . ASP A 1 417 ? -16.516 -0.132 31.476 1.00 50.47 417 ASP A C 1
ATOM 3323 O O . ASP A 1 417 ? -16.915 -0.678 32.493 1.00 50.47 417 ASP A O 1
ATOM 3327 N N . MET A 1 418 ? -15.368 0.530 31.478 1.00 45.94 418 MET A N 1
ATOM 3328 C CA . MET A 1 418 ? -14.614 0.688 32.726 1.00 45.94 418 MET A CA 1
ATOM 3329 C C . MET A 1 418 ? -14.895 2.007 33.442 1.00 45.94 418 MET A C 1
ATOM 3331 O O . MET A 1 418 ? -14.398 2.255 34.533 1.00 45.94 418 MET A O 1
ATOM 3335 N N . THR A 1 419 ? -15.716 2.858 32.828 1.00 45.59 419 THR A N 1
ATOM 3336 C CA . THR A 1 419 ? -16.069 4.187 33.334 1.00 45.59 419 THR A CA 1
ATOM 3337 C C . THR A 1 419 ? -17.486 4.272 33.909 1.00 45.59 419 THR A C 1
ATOM 3339 O O . THR A 1 419 ? -17.875 5.295 34.475 1.00 45.59 419 THR A O 1
ATOM 3342 N N . LEU A 1 420 ? -18.257 3.190 33.776 1.00 45.47 420 LEU A N 1
ATOM 3343 C CA . LEU A 1 420 ? -19.575 2.977 34.360 1.00 45.47 420 LEU A CA 1
ATOM 3344 C C . LEU A 1 420 ? -19.551 1.659 35.135 1.00 45.47 420 LEU A C 1
ATOM 3346 O O . LEU A 1 420 ? -18.990 0.674 34.664 1.00 45.47 420 LEU A O 1
ATOM 3350 N N . HIS A 1 421 ? -20.181 1.645 36.307 1.00 41.72 421 HIS A N 1
ATOM 3351 C CA . HIS A 1 421 ? -20.489 0.411 37.031 1.00 41.72 421 HIS A CA 1
ATOM 3352 C C . HIS A 1 421 ? -21.217 -0.594 36.107 1.00 41.72 421 HIS A C 1
ATOM 3354 O O . HIS A 1 421 ? -22.095 -0.178 35.355 1.00 41.72 421 HIS A O 1
ATOM 3360 N N . ASP A 1 422 ? -20.871 -1.883 36.208 1.00 48.53 422 ASP A N 1
ATOM 3361 C CA . ASP A 1 422 ? -21.629 -3.050 35.699 1.00 48.53 422 ASP A CA 1
ATOM 3362 C C . ASP A 1 422 ? -21.664 -3.343 34.180 1.00 48.53 422 ASP A C 1
ATOM 3364 O O . ASP A 1 422 ? -22.664 -3.807 33.641 1.00 48.53 422 ASP A O 1
ATOM 3368 N N . SER A 1 423 ? -20.555 -3.172 33.467 1.00 49.00 423 SER A N 1
ATOM 3369 C CA . SER A 1 423 ? -20.470 -3.372 32.012 1.00 49.00 423 SER A CA 1
ATOM 3370 C C . SER A 1 423 ? -20.051 -4.768 31.526 1.00 49.00 423 SER A C 1
ATOM 3372 O O . SER A 1 423 ? -19.910 -4.998 30.322 1.00 49.00 423 SER A O 1
ATOM 3374 N N . GLY A 1 424 ? -19.808 -5.698 32.450 1.00 59.75 424 GLY A N 1
ATOM 3375 C CA . GLY A 1 424 ? -19.348 -7.052 32.142 1.00 59.75 424 GLY A CA 1
ATOM 3376 C C . GLY A 1 424 ? -17.888 -7.307 32.523 1.00 59.75 424 GLY A C 1
ATOM 3377 O O . GLY A 1 424 ? -17.397 -6.788 33.529 1.00 59.75 424 GLY A O 1
ATOM 3378 N N . LYS A 1 425 ? -17.230 -8.192 31.765 1.00 65.38 425 LYS A N 1
ATOM 3379 C CA . LYS A 1 425 ? -15.872 -8.684 32.040 1.00 65.38 425 LYS A CA 1
ATOM 3380 C C . LYS A 1 425 ? -14.803 -7.759 31.473 1.00 65.38 425 LYS A C 1
ATOM 3382 O O . LYS A 1 425 ? -14.925 -7.265 30.349 1.00 65.38 425 LYS A O 1
ATOM 3387 N N . ILE A 1 426 ? -13.728 -7.584 32.237 1.00 68.69 426 ILE A N 1
ATOM 3388 C CA . ILE A 1 426 ? -12.562 -6.793 31.842 1.00 68.69 426 ILE A CA 1
ATOM 3389 C C . ILE A 1 426 ? -11.430 -7.714 31.406 1.00 68.69 426 ILE A C 1
ATOM 3391 O O . ILE A 1 426 ? -11.050 -8.635 32.131 1.00 68.69 426 ILE A O 1
ATOM 3395 N N . ARG A 1 427 ? -10.850 -7.432 30.236 1.00 70.75 427 ARG A N 1
ATOM 3396 C CA . ARG A 1 427 ? -9.739 -8.204 29.674 1.00 70.75 427 ARG A CA 1
ATOM 3397 C C . ARG A 1 427 ? -8.489 -7.359 29.532 1.00 70.75 427 ARG A C 1
ATOM 3399 O O . ARG A 1 427 ? -8.541 -6.188 29.152 1.00 70.75 427 ARG A O 1
ATOM 3406 N N . LEU A 1 428 ? -7.355 -7.992 29.805 1.00 72.69 428 LEU A N 1
ATOM 3407 C CA . LEU A 1 428 ? -6.037 -7.451 29.506 1.00 72.69 428 LEU A CA 1
ATOM 3408 C C . LEU A 1 428 ? -5.763 -7.500 27.993 1.00 72.69 428 LEU A C 1
ATOM 3410 O O . LEU A 1 428 ? -5.959 -8.533 27.360 1.00 72.69 428 LEU A O 1
ATOM 3414 N N . LEU A 1 429 ? -5.271 -6.401 27.425 1.00 71.19 429 LEU A N 1
ATOM 3415 C CA . LEU A 1 429 ? -4.698 -6.358 26.082 1.00 71.19 429 LEU A CA 1
ATOM 3416 C C . LEU A 1 429 ? -3.201 -6.657 26.186 1.00 71.19 429 LEU A C 1
ATOM 3418 O O . LEU A 1 429 ? -2.413 -5.801 26.590 1.00 71.19 429 LEU A O 1
ATOM 3422 N N . GLU A 1 430 ? -2.809 -7.882 25.849 1.00 67.56 430 GLU A N 1
ATOM 3423 C CA . GLU A 1 430 ? -1.402 -8.281 25.814 1.00 67.56 430 GLU A CA 1
ATOM 3424 C C . GLU A 1 430 ? -0.823 -8.075 24.417 1.00 67.56 430 GLU A C 1
ATOM 3426 O O . GLU A 1 430 ? -1.225 -8.746 23.466 1.00 67.56 430 GLU A O 1
ATOM 3431 N N . LEU A 1 431 ? 0.184 -7.203 24.297 1.00 62.09 431 LEU A N 1
ATOM 3432 C CA . LEU A 1 431 ? 1.006 -7.207 23.094 1.00 62.09 431 LEU A CA 1
ATOM 3433 C C . LEU A 1 431 ? 1.748 -8.546 23.005 1.00 62.09 431 LEU A C 1
ATOM 3435 O O . LEU A 1 431 ? 2.437 -8.928 23.956 1.00 62.09 431 LEU A O 1
ATOM 3439 N N . PRO A 1 432 ? 1.658 -9.261 21.875 1.00 57.00 432 PRO A N 1
ATOM 3440 C CA . PRO A 1 432 ? 2.417 -10.476 21.692 1.00 57.00 432 PRO A CA 1
ATOM 3441 C C . PRO A 1 432 ? 3.918 -10.189 21.837 1.00 57.00 432 PRO A C 1
ATOM 3443 O O . PRO A 1 432 ? 4.380 -9.147 21.365 1.00 57.00 432 PRO A O 1
ATOM 3446 N N . PRO A 1 433 ? 4.717 -11.128 22.378 1.00 55.31 433 PRO A N 1
ATOM 3447 C CA . PRO A 1 433 ? 6.170 -10.961 22.485 1.00 55.31 433 PRO A CA 1
ATOM 3448 C C . PRO A 1 433 ? 6.847 -10.631 21.146 1.00 55.31 433 PRO A C 1
ATOM 3450 O O . PRO A 1 433 ? 7.897 -10.011 21.112 1.00 55.31 433 PRO A O 1
ATOM 3453 N N . HIS A 1 434 ? 6.222 -11.033 20.036 1.00 50.44 434 HIS A N 1
ATOM 3454 C CA . HIS A 1 434 ? 6.692 -10.822 18.668 1.00 50.44 434 HIS A CA 1
ATOM 3455 C C . HIS A 1 434 ? 6.182 -9.529 18.005 1.00 50.44 434 HIS A C 1
ATOM 3457 O O . HIS A 1 434 ? 6.384 -9.354 16.804 1.00 50.44 434 HIS A O 1
ATOM 3463 N N . CYS A 1 435 ? 5.438 -8.696 18.734 1.00 44.72 435 CYS A N 1
ATOM 3464 C CA . CYS A 1 435 ? 5.010 -7.358 18.312 1.00 44.72 435 CYS A CA 1
ATOM 3465 C C . CYS A 1 435 ? 5.879 -6.254 18.933 1.00 44.72 435 CYS A C 1
ATOM 3467 O O . CYS A 1 435 ? 5.679 -5.079 18.635 1.00 44.72 435 CYS A O 1
ATOM 3469 N N . VAL A 1 436 ? 6.836 -6.627 19.787 1.00 49.41 436 VAL A N 1
ATOM 3470 C CA . VAL A 1 436 ? 7.934 -5.762 20.220 1.00 49.41 436 VAL A CA 1
ATOM 3471 C C . VAL A 1 436 ? 9.022 -5.879 19.153 1.00 49.41 436 VAL A C 1
ATOM 3473 O O . VAL A 1 436 ? 9.455 -6.992 18.860 1.00 49.41 436 VAL A O 1
ATOM 3476 N N . TRP A 1 437 ? 9.359 -4.754 18.521 1.00 40.75 437 TRP A N 1
ATOM 3477 C CA . TRP A 1 437 ? 10.375 -4.660 17.469 1.00 40.75 437 TRP A CA 1
ATOM 3478 C C . TRP A 1 437 ? 11.764 -5.070 17.952 1.00 40.75 437 TRP A C 1
ATOM 3480 O O . TRP A 1 437 ? 12.113 -4.697 19.098 1.00 40.75 437 TRP A O 1
#

Radius of gyration: 30.46 Å; chains: 1; bounding box: 66×56×85 Å